Protein AF-A0A7S3EBU5-F1 (afdb_monomer_lite)

Radius of gyration: 34.4 Å; chains: 1; bounding box: 99×83×91 Å

Foldseek 3Di:
DVVLLVQLLVLLVVVLVVCVVVVPVLQPVLLVVLVVVVVVVPDDDDDDDDDDDDDDDDDDDDDDDDDDDDYDDDDDDDDPPPDPPPPPDPDPPPPPPAQQQKKKWWFAAPLQDPVLVLCLLCVNVVFDFPDKAKAAQDVVSVRGIMMMTGGPDNVRVVVSLVVQQPGFRADPPPPPPPPVPPVPPPPDDPDDDDDDDDDDDDDDDDDDDDDDDDDDDDDDDDDDDDDDPPPPPPPDPPGRGPDGIPMDGPPVVVVLPVVPQLADDLVCVDPVNLVVLLVVLVVVLCVLCVVSVNNSSNSDDPVNLVVPPDSNVSSVVSQVSCLSSQVAQSVVRDRDSRDSPPRRPNNDYPDDDPQWDFDQDPVRDTDTDGVPDDDPDDD

Organism: NCBI:txid101924

pLDDT: mean 73.55, std 19.62, range [38.06, 97.75]

Structure (mmCIF, N/CA/C/O backbone):
data_AF-A0A7S3EBU5-F1
#
_entry.id   AF-A0A7S3EBU5-F1
#
loop_
_atom_site.group_PDB
_atom_site.id
_atom_site.type_symbol
_atom_site.label_atom_id
_atom_site.label_alt_id
_atom_site.label_comp_id
_atom_site.label_asym_id
_atom_site.label_entity_id
_atom_site.label_seq_id
_atom_site.pdbx_PDB_ins_code
_atom_site.Cartn_x
_atom_site.Cartn_y
_atom_site.Cartn_z
_atom_site.occupancy
_atom_site.B_iso_or_equiv
_atom_site.auth_seq_id
_atom_site.auth_comp_id
_atom_site.auth_asym_id
_atom_site.auth_atom_id
_atom_site.pdbx_PDB_model_num
ATOM 1 N N . MET A 1 1 ? -11.727 11.336 -4.068 1.00 78.81 1 MET A N 1
ATOM 2 C CA . MET A 1 1 ? -10.914 11.829 -5.202 1.00 78.81 1 MET A CA 1
ATOM 3 C C . MET A 1 1 ? -9.909 12.894 -4.789 1.00 78.81 1 MET A C 1
ATOM 5 O O . MET A 1 1 ? -8.731 12.592 -4.870 1.00 78.81 1 MET A O 1
ATOM 9 N N . LYS A 1 2 ? -10.308 14.062 -4.256 1.00 82.56 2 LYS A N 1
ATOM 10 C CA . LYS A 1 2 ? -9.358 15.128 -3.858 1.00 82.56 2 LYS A CA 1
ATOM 11 C C . LYS A 1 2 ? -8.198 14.659 -2.955 1.00 82.56 2 LYS A C 1
ATOM 13 O O . LYS A 1 2 ? -7.048 14.891 -3.292 1.00 82.56 2 LYS A O 1
ATOM 18 N N . GLN A 1 3 ? -8.494 13.914 -1.885 1.00 80.94 3 GLN A N 1
ATOM 19 C CA . GLN A 1 3 ? -7.463 13.365 -0.988 1.00 80.94 3 GLN A CA 1
ATOM 20 C C . GLN A 1 3 ? -6.492 12.405 -1.701 1.00 80.94 3 GLN A C 1
ATOM 22 O O . GLN A 1 3 ? -5.293 12.465 -1.468 1.00 80.94 3 GLN A O 1
ATOM 27 N N . ILE A 1 4 ? -6.999 11.549 -2.598 1.00 80.44 4 ILE A N 1
ATOM 28 C CA . ILE A 1 4 ? -6.176 10.594 -3.364 1.00 80.44 4 ILE A CA 1
ATOM 29 C C . ILE A 1 4 ? -5.245 11.344 -4.320 1.00 80.44 4 ILE A C 1
ATOM 31 O O . ILE A 1 4 ? -4.084 10.968 -4.456 1.00 80.44 4 ILE A O 1
ATOM 35 N N . LYS A 1 5 ? -5.740 12.408 -4.963 1.00 84.88 5 LYS A N 1
ATOM 36 C CA . LYS A 1 5 ? -4.946 13.277 -5.837 1.00 84.88 5 LYS A CA 1
ATOM 37 C C . LYS A 1 5 ? -3.801 13.941 -5.071 1.00 84.88 5 LYS A C 1
ATOM 39 O O . LYS A 1 5 ? -2.654 13.812 -5.479 1.00 84.88 5 LYS A O 1
ATOM 44 N N . GLU A 1 6 ? -4.108 14.597 -3.952 1.00 84.81 6 GLU A N 1
ATOM 45 C CA . GLU A 1 6 ? -3.111 15.275 -3.108 1.00 84.81 6 GLU A CA 1
ATOM 46 C C . GLU A 1 6 ? -2.055 14.294 -2.577 1.00 84.81 6 GLU A C 1
ATOM 48 O O . GLU A 1 6 ? -0.860 14.563 -2.658 1.00 84.81 6 GLU A O 1
ATOM 53 N N . GLU A 1 7 ? -2.480 13.119 -2.108 1.00 83.88 7 GLU A N 1
ATOM 54 C CA . GLU A 1 7 ? -1.563 12.082 -1.629 1.00 83.88 7 GLU A CA 1
ATOM 55 C C . GLU A 1 7 ? -0.696 11.498 -2.757 1.00 83.88 7 GLU A C 1
ATOM 57 O O . GLU A 1 7 ? 0.489 11.239 -2.555 1.00 83.88 7 GLU A O 1
ATOM 62 N N . THR A 1 8 ? -1.257 11.317 -3.957 1.00 83.56 8 THR A N 1
ATOM 63 C CA . THR A 1 8 ? -0.502 10.835 -5.126 1.00 83.56 8 THR A CA 1
ATOM 64 C C . THR A 1 8 ? 0.535 11.870 -5.569 1.00 83.56 8 THR A C 1
ATOM 66 O O . THR A 1 8 ? 1.679 11.499 -5.816 1.00 83.56 8 THR A O 1
ATOM 69 N N . ALA A 1 9 ? 0.175 13.156 -5.599 1.00 83.06 9 ALA A N 1
ATOM 70 C CA . ALA A 1 9 ? 1.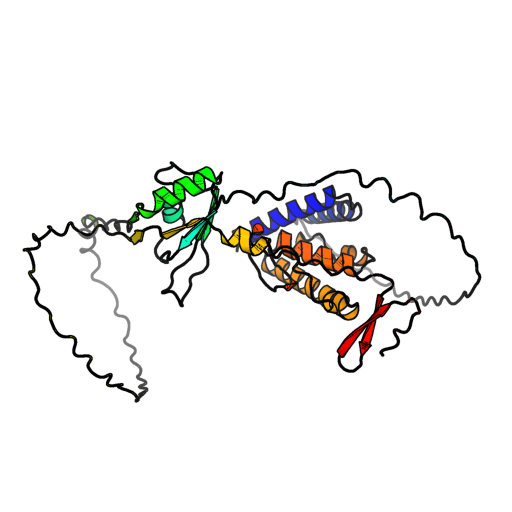095 14.246 -5.925 1.00 83.06 9 ALA A CA 1
ATOM 71 C C . ALA A 1 9 ? 2.253 14.354 -4.915 1.00 83.06 9 ALA A C 1
ATOM 73 O O . ALA A 1 9 ? 3.407 14.524 -5.303 1.00 83.06 9 ALA A O 1
ATOM 74 N N . GLU A 1 10 ? 1.983 14.180 -3.619 1.00 87.38 10 GLU A N 1
ATOM 75 C CA . GLU A 1 10 ? 3.043 14.194 -2.604 1.00 87.38 10 GLU A CA 1
ATOM 76 C C . GLU A 1 10 ? 3.982 12.986 -2.734 1.00 87.38 10 GLU A C 1
ATOM 78 O O . GLU A 1 10 ? 5.202 13.126 -2.657 1.00 87.38 10 GLU A O 1
ATOM 83 N N . ARG A 1 11 ? 3.442 11.789 -2.996 1.00 86.12 11 ARG A N 1
ATOM 84 C CA . ARG A 1 11 ? 4.272 10.599 -3.254 1.00 86.12 11 ARG A CA 1
ATOM 85 C C . ARG A 1 11 ? 5.127 10.762 -4.505 1.00 86.12 11 ARG A C 1
ATOM 87 O O . ARG A 1 11 ? 6.267 10.309 -4.516 1.00 86.12 11 ARG A O 1
ATOM 94 N N . LEU A 1 12 ? 4.592 11.412 -5.533 1.00 84.06 12 LEU A N 1
ATOM 95 C CA . LEU A 1 12 ? 5.311 11.738 -6.758 1.00 84.06 12 LEU A CA 1
ATOM 96 C C . LEU A 1 12 ? 6.485 12.687 -6.493 1.00 84.06 12 LEU A C 1
ATOM 98 O O . LEU A 1 12 ? 7.586 12.446 -6.984 1.00 84.06 12 LEU A O 1
ATOM 102 N N . ARG A 1 13 ? 6.280 13.699 -5.643 1.00 87.69 13 ARG A N 1
ATOM 103 C CA . ARG A 1 13 ? 7.336 14.608 -5.179 1.00 87.69 13 ARG A CA 1
ATOM 104 C C . ARG A 1 13 ? 8.452 13.855 -4.447 1.00 87.69 13 ARG A C 1
ATOM 106 O O . ARG A 1 13 ? 9.614 13.982 -4.818 1.00 87.69 13 ARG A O 1
ATOM 113 N N . ILE A 1 14 ? 8.098 13.018 -3.468 1.00 86.31 14 ILE A N 1
ATOM 114 C CA . ILE A 1 14 ? 9.061 12.190 -2.716 1.00 86.31 14 ILE A CA 1
ATOM 115 C C . ILE A 1 14 ? 9.819 11.245 -3.655 1.00 86.31 14 ILE A C 1
ATOM 117 O O . ILE A 1 14 ? 11.029 11.085 -3.540 1.00 86.31 14 ILE A O 1
ATOM 121 N N . PHE A 1 15 ? 9.119 10.622 -4.602 1.00 85.25 15 PHE A N 1
ATOM 122 C CA . PHE A 1 15 ? 9.724 9.714 -5.569 1.00 85.25 15 PHE A CA 1
ATOM 123 C C . PHE A 1 15 ? 10.747 10.420 -6.471 1.00 85.25 15 PHE A C 1
ATOM 125 O O . PHE A 1 15 ? 11.827 9.884 -6.714 1.00 85.25 15 PHE A O 1
ATOM 132 N N . ALA A 1 16 ? 10.441 11.637 -6.927 1.00 80.94 16 ALA A N 1
ATOM 133 C CA . ALA A 1 16 ? 11.381 12.455 -7.684 1.00 80.94 16 ALA A CA 1
ATOM 134 C C . ALA A 1 16 ? 12.632 12.808 -6.855 1.00 80.94 16 ALA A C 1
ATOM 136 O O . ALA A 1 16 ? 13.746 12.703 -7.363 1.00 80.94 16 ALA A O 1
ATOM 137 N N . GLU A 1 17 ? 12.473 13.150 -5.572 1.00 85.88 17 GLU A N 1
ATOM 138 C CA . GLU A 1 17 ? 13.597 13.392 -4.653 1.00 85.88 17 GLU A CA 1
ATOM 139 C C . GLU A 1 17 ? 14.453 12.125 -4.435 1.00 85.88 17 GLU A C 1
ATOM 141 O O . GLU A 1 17 ? 15.683 12.197 -4.478 1.00 85.88 17 GLU A O 1
ATOM 146 N N . GLU A 1 18 ? 13.826 10.952 -4.255 1.00 84.00 18 GLU A N 1
ATOM 147 C CA . GLU A 1 18 ? 14.520 9.656 -4.134 1.00 84.00 18 GLU A CA 1
ATOM 148 C C . GLU A 1 18 ? 15.361 9.351 -5.386 1.00 84.00 18 GLU A C 1
ATOM 150 O O . GLU A 1 18 ? 16.515 8.924 -5.276 1.00 84.00 18 GLU A O 1
ATOM 155 N N . LEU A 1 19 ? 14.810 9.609 -6.576 1.00 80.25 19 LEU A N 1
ATOM 156 C CA . LEU A 1 19 ? 15.521 9.442 -7.844 1.00 80.25 19 LEU A CA 1
ATOM 157 C C . LEU A 1 19 ? 16.728 10.378 -7.943 1.00 80.25 19 LEU A C 1
ATOM 159 O O . LEU A 1 19 ? 17.818 9.919 -8.286 1.00 80.25 19 LEU A O 1
ATOM 163 N N . GLN A 1 20 ? 16.573 11.652 -7.573 1.00 79.12 20 GLN A N 1
ATOM 164 C CA . GLN A 1 20 ? 17.678 12.614 -7.563 1.00 79.12 20 GLN A CA 1
ATOM 165 C C . GLN A 1 20 ? 18.798 12.201 -6.598 1.00 79.12 20 GLN A C 1
ATOM 167 O O . GLN A 1 20 ? 19.978 12.270 -6.945 1.00 79.12 20 GLN A O 1
ATOM 172 N N . ALA A 1 21 ? 18.441 11.720 -5.405 1.00 79.50 21 ALA A N 1
ATOM 173 C CA . ALA A 1 21 ? 19.404 11.286 -4.395 1.00 79.50 21 ALA A CA 1
ATOM 174 C C . ALA A 1 21 ? 20.184 10.023 -4.800 1.00 79.50 21 ALA A C 1
ATOM 176 O O . ALA A 1 21 ? 21.304 9.819 -4.333 1.00 79.50 21 ALA A O 1
ATOM 177 N N . SER A 1 22 ? 19.617 9.180 -5.671 1.00 77.06 22 SER A N 1
ATOM 178 C CA . SER A 1 22 ? 20.260 7.941 -6.125 1.00 77.06 22 SER A CA 1
ATOM 179 C C . SER A 1 22 ? 21.481 8.157 -7.034 1.00 77.06 22 SER A C 1
ATOM 181 O O . SER A 1 22 ? 22.204 7.201 -7.313 1.00 77.06 22 SER A O 1
ATOM 183 N N . GLY A 1 23 ? 21.749 9.400 -7.458 1.00 66.50 23 GLY A N 1
ATOM 184 C CA . GLY A 1 23 ? 22.892 9.733 -8.312 1.00 66.50 23 GLY A CA 1
ATOM 185 C C . GLY A 1 23 ? 22.722 9.302 -9.771 1.00 66.50 23 GLY A C 1
ATOM 186 O O . GLY A 1 23 ? 23.686 9.356 -10.529 1.00 66.50 23 GLY A O 1
ATOM 187 N N . ASP A 1 24 ? 21.514 8.898 -10.172 1.00 65.56 24 ASP A N 1
ATOM 188 C CA . ASP A 1 24 ? 21.139 8.669 -11.570 1.00 65.56 24 ASP A CA 1
ATOM 189 C C . ASP A 1 24 ? 20.974 10.055 -12.240 1.00 65.56 24 ASP A C 1
ATOM 191 O O . ASP A 1 24 ? 19.882 10.618 -12.323 1.00 65.56 24 ASP A O 1
ATOM 195 N N . THR A 1 25 ? 22.097 10.688 -12.610 1.00 55.09 25 THR A N 1
ATOM 196 C CA . THR A 1 25 ? 22.196 12.122 -12.969 1.00 55.09 25 THR A CA 1
ATOM 197 C C . THR A 1 25 ? 21.430 12.536 -14.226 1.00 55.09 25 THR A C 1
ATOM 199 O O . THR A 1 25 ? 21.287 13.731 -14.465 1.00 55.09 25 THR A O 1
ATOM 202 N N . ALA A 1 26 ? 20.905 11.591 -15.010 1.00 57.53 26 ALA A N 1
ATOM 203 C CA . ALA A 1 26 ? 20.119 11.887 -16.209 1.00 57.53 26 ALA A CA 1
ATOM 204 C C . ALA A 1 26 ? 18.694 12.400 -15.900 1.00 57.53 26 ALA A C 1
ATOM 206 O O . ALA A 1 26 ? 18.149 13.199 -16.656 1.00 57.53 26 ALA A O 1
ATOM 207 N N . LEU A 1 27 ? 18.082 11.983 -14.783 1.00 56.81 27 LEU A N 1
ATOM 208 C CA . LEU A 1 27 ? 16.727 12.418 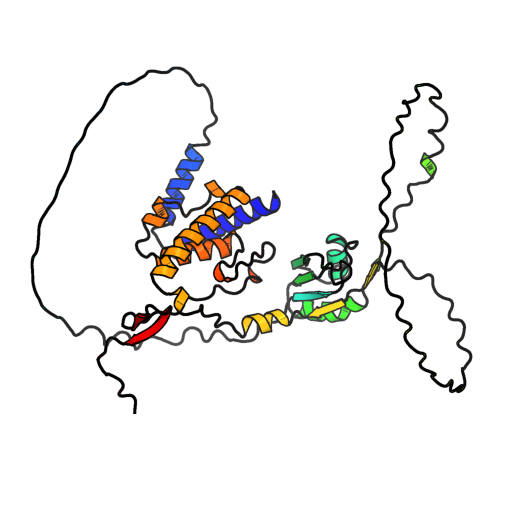-14.400 1.00 56.81 27 LEU A CA 1
ATOM 209 C C . LEU A 1 27 ? 16.632 13.851 -13.835 1.00 56.81 27 LEU A C 1
ATOM 211 O O . LEU A 1 27 ? 15.694 14.563 -14.195 1.00 56.81 27 LEU A O 1
ATOM 215 N N . PRO A 1 28 ? 17.519 14.287 -12.916 1.00 57.06 28 PRO A N 1
ATOM 216 C CA . PRO A 1 28 ? 17.397 15.577 -12.241 1.00 57.06 28 PRO A CA 1
ATOM 217 C C . PRO A 1 28 ? 17.390 16.774 -13.191 1.00 57.06 28 PRO A C 1
ATOM 219 O O . PRO A 1 28 ? 16.631 17.714 -12.964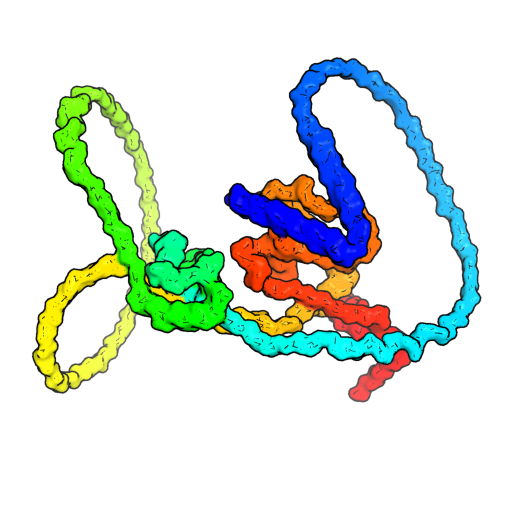 1.00 57.06 28 PRO A O 1
ATOM 222 N N . GLU A 1 29 ? 18.215 16.745 -14.242 1.00 61.72 29 GLU A N 1
ATOM 223 C CA . GLU A 1 29 ? 18.302 17.843 -15.213 1.00 61.72 29 GLU A CA 1
ATOM 224 C C . GLU A 1 29 ? 17.014 17.964 -16.030 1.00 61.72 29 GLU A C 1
ATOM 226 O O . GLU A 1 29 ? 16.471 19.063 -16.144 1.00 61.72 29 GLU A O 1
ATOM 231 N N . LEU A 1 30 ? 16.455 16.835 -16.480 1.00 58.56 30 LEU A N 1
ATOM 232 C CA . LEU A 1 30 ? 15.207 16.814 -17.240 1.00 58.56 30 LEU A CA 1
ATOM 233 C C . LEU A 1 30 ? 14.000 17.245 -16.385 1.00 58.56 30 LEU A C 1
ATOM 235 O O . LEU A 1 30 ? 13.165 18.026 -16.836 1.00 58.56 30 LEU A O 1
ATOM 239 N N . ILE A 1 31 ? 13.927 16.799 -15.122 1.00 61.09 31 ILE A N 1
ATOM 240 C CA . ILE A 1 31 ? 12.870 17.220 -14.182 1.00 61.09 31 ILE A CA 1
ATOM 241 C C . ILE A 1 31 ? 12.978 18.722 -13.883 1.00 61.09 31 ILE A C 1
ATOM 243 O O . ILE A 1 31 ? 11.962 19.420 -13.835 1.00 61.09 31 ILE A O 1
ATOM 247 N N . ALA A 1 32 ? 14.193 19.241 -13.685 1.00 67.56 32 ALA A N 1
ATOM 248 C CA . ALA A 1 32 ? 14.411 20.665 -13.440 1.00 67.56 32 ALA A CA 1
ATOM 249 C C . ALA A 1 32 ? 14.027 21.525 -14.655 1.00 67.56 32 ALA A C 1
ATOM 251 O O . ALA A 1 32 ? 13.482 22.616 -14.486 1.00 67.56 32 ALA A O 1
ATOM 252 N N . GLU A 1 33 ? 14.273 21.036 -15.870 1.00 71.12 33 GLU A N 1
ATOM 253 C CA . GLU A 1 33 ? 13.887 21.703 -17.114 1.00 71.12 33 GLU A CA 1
ATOM 254 C C . GLU A 1 33 ? 12.363 21.700 -17.317 1.00 71.12 33 GLU A C 1
ATOM 256 O O . GLU A 1 33 ? 11.770 22.754 -17.549 1.00 71.12 33 GLU A O 1
ATOM 261 N N . GLN A 1 34 ? 11.700 20.563 -17.088 1.00 64.00 34 GLN A N 1
ATOM 262 C CA . GLN A 1 34 ? 10.238 20.451 -17.176 1.00 64.00 34 GLN A CA 1
ATOM 263 C C . GLN A 1 34 ? 9.510 21.281 -16.114 1.00 64.00 34 GLN A C 1
ATOM 265 O O . GLN A 1 34 ? 8.485 21.898 -16.403 1.00 64.00 34 GLN A O 1
ATOM 270 N N . THR A 1 35 ? 10.051 21.347 -14.894 1.00 69.06 35 THR A N 1
ATOM 271 C CA . THR A 1 35 ? 9.477 22.180 -13.825 1.00 69.06 35 THR A CA 1
ATOM 272 C C . THR A 1 35 ? 9.575 23.664 -14.188 1.00 69.06 35 THR A C 1
ATOM 274 O O . THR A 1 35 ? 8.590 24.387 -14.053 1.00 69.06 35 THR A O 1
ATOM 277 N N . ARG A 1 36 ? 10.709 24.111 -14.755 1.00 74.44 36 ARG A N 1
ATOM 278 C CA . ARG A 1 36 ? 10.854 25.484 -15.276 1.00 74.44 36 ARG A CA 1
ATOM 279 C C . ARG A 1 36 ? 9.880 25.777 -16.414 1.00 74.44 36 ARG A C 1
ATOM 281 O O . ARG A 1 36 ? 9.322 26.870 -16.456 1.00 74.44 36 ARG A O 1
ATOM 288 N N . GLU A 1 37 ? 9.654 24.829 -17.323 1.00 72.56 37 GLU A N 1
ATOM 289 C CA . GLU A 1 37 ? 8.666 24.997 -18.394 1.00 72.56 37 GLU A CA 1
ATOM 290 C C . GLU A 1 37 ? 7.226 25.077 -17.874 1.00 72.56 37 GLU A C 1
ATOM 292 O O . GLU A 1 37 ? 6.439 25.890 -18.362 1.00 72.56 37 GLU A O 1
ATOM 297 N N . ALA A 1 38 ? 6.861 24.246 -16.896 1.00 68.12 38 ALA A N 1
ATOM 298 C CA . ALA A 1 38 ? 5.524 24.246 -16.310 1.00 68.12 38 ALA A CA 1
ATOM 299 C C . ALA A 1 38 ? 5.246 25.544 -15.534 1.00 68.12 38 ALA A C 1
ATOM 301 O O . ALA A 1 38 ? 4.172 26.130 -15.678 1.00 68.12 38 ALA A O 1
ATOM 302 N N . GLU A 1 39 ? 6.231 26.037 -14.778 1.00 72.31 39 GLU A N 1
ATOM 303 C CA . GLU A 1 39 ? 6.168 27.335 -14.095 1.00 72.31 39 GLU A CA 1
ATOM 304 C C . GLU A 1 39 ? 6.129 28.502 -15.097 1.00 72.31 39 GLU A C 1
ATOM 306 O O . GLU A 1 39 ? 5.363 29.449 -14.923 1.00 72.31 39 GLU A O 1
ATOM 311 N N . SER A 1 40 ? 6.870 28.402 -16.206 1.00 72.62 40 SER A N 1
ATOM 312 C CA . SER A 1 40 ? 6.837 29.371 -17.310 1.00 72.62 40 SER A CA 1
ATOM 313 C C . SER A 1 40 ? 5.489 29.421 -18.040 1.00 72.62 40 SER A C 1
ATOM 315 O O . SER A 1 40 ? 5.173 30.447 -18.641 1.00 72.62 40 SER A O 1
ATOM 317 N N . LYS A 1 41 ? 4.705 28.338 -18.038 1.00 68.81 41 LYS A N 1
ATOM 318 C CA . LYS A 1 41 ? 3.393 28.262 -18.707 1.00 68.81 41 LYS A CA 1
ATOM 319 C C . LYS A 1 41 ? 2.233 28.727 -17.811 1.00 68.81 41 LYS A C 1
ATOM 321 O O . LYS A 1 41 ? 1.122 28.877 -18.306 1.00 68.81 41 LYS A O 1
ATOM 326 N N . GLN A 1 42 ? 2.478 29.022 -16.529 1.00 54.50 42 GLN A N 1
ATOM 327 C CA . GLN A 1 42 ? 1.501 29.618 -15.600 1.00 54.50 42 GLN A CA 1
ATOM 328 C C . GLN A 1 42 ? 1.531 31.159 -15.574 1.00 54.50 42 GLN A C 1
ATOM 330 O O . GLN A 1 42 ? 1.153 31.780 -14.579 1.00 54.50 42 GLN A O 1
ATOM 335 N N . ILE A 1 43 ? 1.952 31.805 -16.662 1.00 55.16 43 ILE A N 1
ATOM 336 C CA . ILE A 1 43 ? 1.797 33.256 -16.802 1.00 55.16 43 ILE A CA 1
ATOM 337 C C . ILE A 1 43 ? 0.300 33.547 -17.023 1.00 55.16 43 ILE A C 1
ATOM 339 O O . ILE A 1 43 ? -0.300 32.948 -17.920 1.00 55.16 43 ILE A O 1
ATOM 343 N N . PRO A 1 44 ? -0.335 34.414 -16.209 1.00 50.66 44 PRO A N 1
ATOM 344 C CA . PRO A 1 44 ? -1.743 34.751 -16.369 1.00 50.66 44 PRO A CA 1
ATOM 345 C C . PRO A 1 44 ? -1.985 35.338 -17.761 1.00 50.66 44 PRO A C 1
ATOM 347 O O . PRO A 1 44 ? -1.261 36.226 -18.207 1.00 50.66 44 PRO A O 1
ATOM 350 N N . ALA A 1 45 ? -2.999 34.802 -18.440 1.00 51.62 45 ALA A N 1
ATOM 351 C CA . ALA A 1 45 ? -3.460 35.279 -19.732 1.00 51.62 45 ALA A CA 1
ATOM 352 C C . ALA A 1 45 ? -3.983 36.716 -19.593 1.00 51.62 45 ALA A C 1
ATOM 354 O O . ALA A 1 45 ? -5.137 36.927 -19.221 1.00 51.62 45 ALA A O 1
ATOM 355 N N . GLU A 1 46 ? -3.129 37.691 -19.887 1.00 56.94 46 GLU A N 1
ATOM 356 C CA . GLU A 1 46 ? -3.537 39.060 -20.170 1.00 56.94 46 GLU A CA 1
ATOM 357 C C . GLU A 1 46 ? -3.201 39.399 -21.629 1.00 56.94 46 GLU A C 1
ATOM 359 O O . GLU A 1 46 ? -2.067 39.253 -22.082 1.00 56.94 46 GLU A O 1
ATOM 364 N N . ASP A 1 47 ? -4.253 39.828 -22.329 1.00 50.78 47 ASP A N 1
ATOM 365 C CA . ASP A 1 47 ? -4.316 40.517 -23.618 1.00 50.78 47 ASP A CA 1
ATOM 366 C C . ASP A 1 47 ? -3.748 39.833 -24.871 1.00 50.78 47 ASP A C 1
ATOM 368 O O . ASP A 1 47 ? -2.645 40.068 -25.364 1.00 50.78 47 ASP A O 1
ATOM 372 N N . GLU A 1 48 ? -4.648 39.064 -25.478 1.00 52.16 48 GLU A N 1
ATOM 373 C CA . GLU A 1 48 ? -4.635 38.625 -26.865 1.00 52.16 48 GLU A CA 1
ATOM 374 C C . GLU A 1 48 ? -4.901 39.821 -27.808 1.00 52.16 48 GLU A C 1
ATOM 376 O O . GLU A 1 48 ? -6.034 40.292 -27.936 1.00 52.16 48 GLU A O 1
ATOM 381 N N . GLN A 1 49 ? -3.872 40.312 -28.510 1.00 46.28 49 GLN A N 1
ATOM 382 C CA . GLN A 1 49 ? -4.061 41.114 -29.723 1.00 46.28 49 GLN A CA 1
ATOM 383 C C . GLN A 1 49 ? -3.110 40.722 -30.860 1.00 46.28 49 GLN A C 1
ATOM 385 O O . GLN A 1 49 ? -1.891 40.830 -30.776 1.00 46.28 49 GLN A O 1
ATOM 390 N N . THR A 1 50 ? -3.767 40.441 -31.989 1.00 42.50 50 THR A N 1
ATOM 391 C CA . THR A 1 50 ? -3.349 40.611 -33.390 1.00 42.50 50 THR A CA 1
ATOM 392 C C . THR A 1 50 ? -2.336 39.645 -34.014 1.00 42.50 50 THR A C 1
ATOM 394 O O . THR A 1 50 ? -1.142 39.640 -33.747 1.00 42.50 50 THR A O 1
ATOM 397 N N . ALA A 1 51 ? -2.904 38.890 -34.956 1.00 46.66 51 ALA A N 1
ATOM 398 C CA . ALA A 1 51 ? -2.321 38.013 -35.955 1.00 46.66 51 ALA A CA 1
ATOM 399 C C . ALA A 1 51 ? -1.328 38.680 -36.922 1.00 46.66 51 ALA A C 1
ATOM 401 O O . ALA A 1 51 ? -1.511 39.836 -37.288 1.00 46.66 51 ALA A O 1
ATOM 402 N N . GLU A 1 52 ? -0.437 37.858 -37.488 1.00 49.00 52 GLU A N 1
ATOM 403 C CA . GLU A 1 52 ? -0.134 37.849 -38.927 1.00 49.00 52 GLU A CA 1
ATOM 404 C C . GLU A 1 52 ? 0.143 36.410 -39.416 1.00 49.00 52 GLU A C 1
ATOM 406 O O . GLU A 1 52 ? 0.684 35.600 -38.656 1.00 49.00 52 GLU A O 1
ATOM 411 N N . PRO A 1 53 ? -0.210 36.062 -40.670 1.00 55.56 53 PRO A N 1
ATOM 412 C CA . PRO A 1 53 ? 0.089 34.765 -41.262 1.00 55.56 53 PRO A CA 1
ATOM 413 C C . PRO A 1 53 ? 1.457 34.797 -41.958 1.00 55.56 53 PRO A C 1
ATOM 415 O O . PRO A 1 53 ? 1.750 35.717 -42.722 1.00 55.56 53 PRO A O 1
ATOM 418 N N . ARG A 1 54 ? 2.285 33.765 -41.758 1.00 46.16 54 ARG A N 1
ATOM 419 C CA . ARG A 1 54 ? 3.480 33.545 -42.583 1.00 46.16 54 ARG A CA 1
ATOM 420 C C . ARG A 1 54 ? 3.397 32.235 -43.349 1.00 46.16 54 ARG A C 1
ATOM 422 O O . ARG A 1 54 ? 3.233 31.160 -42.782 1.00 46.16 54 ARG A O 1
ATOM 429 N N . GLU A 1 55 ? 3.489 32.411 -44.659 1.00 46.19 55 GLU A N 1
ATOM 430 C CA . GLU A 1 55 ? 3.567 31.417 -45.715 1.00 46.19 55 GLU A CA 1
ATOM 431 C C . GLU A 1 55 ? 4.850 30.575 -45.643 1.00 46.19 55 GLU A C 1
ATOM 433 O O . GLU A 1 55 ? 5.909 31.079 -45.277 1.00 46.19 55 GLU A O 1
ATOM 438 N N . GLY A 1 56 ? 4.739 29.338 -46.138 1.00 42.97 56 GLY A N 1
ATOM 439 C CA . GLY A 1 56 ? 5.668 28.793 -47.132 1.00 42.97 56 GLY A CA 1
ATOM 440 C C . GLY A 1 56 ? 6.997 28.226 -46.632 1.00 42.97 56 GLY A C 1
ATOM 441 O O . GLY A 1 56 ? 7.898 28.956 -46.237 1.00 42.97 56 GLY A O 1
ATOM 442 N N . GLY A 1 57 ? 7.167 26.912 -46.793 1.00 40.88 57 GLY A N 1
ATOM 443 C CA . GLY A 1 57 ? 8.472 26.269 -46.659 1.00 40.88 57 GLY A CA 1
ATOM 444 C C . GLY A 1 57 ? 8.428 24.754 -46.819 1.00 40.88 57 GLY A C 1
ATOM 445 O O . GLY A 1 57 ? 8.670 24.035 -45.859 1.00 40.88 57 GLY A O 1
ATOM 446 N N . GLU A 1 58 ? 8.117 24.271 -48.025 1.00 46.00 58 GLU A N 1
ATOM 447 C CA . GLU A 1 58 ? 8.515 22.928 -48.463 1.00 46.00 58 GLU A CA 1
ATOM 448 C C . GLU A 1 58 ? 10.044 22.849 -48.509 1.00 46.00 58 GLU A C 1
ATOM 450 O O . GLU A 1 58 ? 10.662 23.689 -49.158 1.00 46.00 58 GLU A O 1
ATOM 455 N N . LEU A 1 59 ? 10.646 21.824 -47.903 1.00 49.69 59 LEU A N 1
ATOM 456 C CA . LEU A 1 59 ? 11.973 21.340 -48.285 1.00 49.69 59 LEU A CA 1
ATOM 457 C C . LEU A 1 59 ? 12.080 19.841 -47.983 1.00 49.69 59 LEU A C 1
ATOM 459 O O . LEU A 1 59 ? 12.149 19.408 -46.835 1.00 49.69 59 LEU A O 1
ATOM 463 N N . ALA A 1 60 ? 12.077 19.064 -49.062 1.00 46.72 60 ALA A N 1
ATOM 464 C CA . ALA A 1 60 ? 12.542 17.690 -49.103 1.00 46.72 60 ALA A CA 1
ATOM 465 C C . ALA A 1 60 ? 14.076 17.651 -49.003 1.00 46.72 60 ALA A C 1
ATOM 467 O O . ALA A 1 60 ? 14.756 18.455 -49.642 1.00 46.72 60 ALA A O 1
ATOM 468 N N . SER A 1 61 ? 14.629 16.673 -48.286 1.00 47.31 61 SER A N 1
ATOM 469 C CA . SER A 1 61 ? 15.978 16.178 -48.576 1.00 47.31 61 SER A CA 1
ATOM 470 C C . SER A 1 61 ? 16.116 14.722 -48.149 1.00 47.31 61 SER A C 1
ATOM 472 O O . SER A 1 61 ? 16.132 14.399 -46.962 1.00 47.31 61 SER A O 1
ATOM 474 N N . GLU A 1 62 ? 16.207 13.863 -49.158 1.00 44.72 62 GLU A N 1
ATOM 475 C CA . GLU A 1 62 ? 16.717 12.501 -49.088 1.00 44.72 62 GLU A CA 1
ATOM 476 C C . GLU A 1 62 ? 18.198 12.527 -48.677 1.00 44.72 62 GLU A C 1
ATOM 478 O O . GLU A 1 62 ? 18.963 13.386 -49.117 1.00 44.72 62 GLU A O 1
ATOM 483 N N . GLY A 1 63 ? 18.602 11.579 -47.835 1.00 40.66 63 GLY A N 1
ATOM 484 C CA . GLY A 1 63 ? 19.986 11.393 -47.412 1.00 40.66 63 GLY A CA 1
ATOM 485 C C . GLY A 1 63 ? 20.268 9.917 -47.178 1.00 40.66 63 GLY A C 1
ATOM 486 O O . GLY A 1 63 ? 20.214 9.439 -46.049 1.00 40.66 63 GLY A O 1
ATOM 487 N N . GLU A 1 64 ? 20.533 9.193 -48.264 1.00 45.41 64 GLU A N 1
ATOM 488 C CA . GLU A 1 64 ? 21.161 7.874 -48.238 1.00 45.41 64 GLU A CA 1
ATOM 489 C C . GLU A 1 64 ? 22.602 7.995 -47.712 1.00 45.41 64 GLU A C 1
ATOM 491 O O . GLU A 1 64 ? 23.405 8.740 -48.271 1.00 45.41 64 GLU A O 1
ATOM 496 N N . HIS A 1 65 ? 22.969 7.198 -46.705 1.00 48.81 65 HIS A N 1
ATOM 497 C CA . HIS A 1 65 ? 24.369 6.871 -46.436 1.00 48.81 65 HIS A CA 1
ATOM 498 C C . HIS A 1 65 ? 24.547 5.351 -46.348 1.00 48.81 65 HIS A C 1
ATOM 500 O O . HIS A 1 65 ? 24.061 4.685 -45.437 1.00 48.81 65 HIS A O 1
ATOM 506 N N . LYS A 1 66 ? 25.237 4.824 -47.365 1.00 49.75 66 LYS A N 1
ATOM 507 C CA . LYS A 1 66 ? 25.876 3.505 -47.418 1.00 49.75 66 LYS A CA 1
ATOM 508 C C . LYS A 1 66 ? 27.325 3.601 -46.923 1.00 49.75 66 LYS A C 1
ATOM 510 O O . LYS A 1 66 ? 27.894 4.692 -46.918 1.00 49.75 66 LYS A O 1
ATOM 515 N N . SER A 1 67 ? 27.903 2.417 -46.688 1.00 47.41 67 SER A N 1
ATOM 516 C CA . SER A 1 67 ? 29.292 2.066 -46.317 1.00 47.41 67 SER A CA 1
ATOM 517 C C . SER A 1 67 ? 29.658 2.388 -44.861 1.00 47.41 67 SER A C 1
ATOM 519 O O . SER A 1 67 ? 29.267 3.422 -44.346 1.00 47.41 67 SER A O 1
ATOM 521 N N . ASP A 1 68 ? 30.340 1.516 -44.119 1.00 47.34 68 ASP A N 1
ATOM 522 C CA . ASP A 1 68 ? 31.483 0.722 -44.568 1.00 47.34 68 ASP A CA 1
ATOM 523 C C . ASP A 1 68 ? 31.670 -0.567 -43.746 1.00 47.34 68 ASP A C 1
ATOM 525 O O . ASP A 1 68 ? 31.450 -0.595 -42.534 1.00 47.34 68 ASP A O 1
ATOM 529 N N . GLU A 1 69 ? 32.074 -1.628 -44.441 1.00 53.25 69 GLU A N 1
ATOM 530 C CA . GLU A 1 69 ? 32.592 -2.877 -43.883 1.00 53.25 69 GLU A CA 1
ATOM 531 C C . GLU A 1 69 ? 34.064 -2.657 -43.514 1.00 53.25 69 GLU A C 1
ATOM 533 O O . GLU A 1 69 ? 34.807 -2.079 -44.304 1.00 53.25 69 GLU A O 1
ATOM 538 N N . GLY A 1 70 ? 34.540 -3.152 -42.367 1.00 38.06 70 GLY A N 1
ATOM 539 C CA . GLY A 1 70 ? 35.981 -3.077 -42.122 1.00 38.06 70 GLY A CA 1
ATOM 540 C C . GLY A 1 70 ? 36.498 -3.432 -40.735 1.00 38.06 70 GLY A C 1
ATOM 541 O O . GLY A 1 70 ? 36.910 -2.552 -39.995 1.00 38.06 70 GLY A O 1
ATOM 542 N N . ASN A 1 71 ? 36.644 -4.740 -40.526 1.00 38.22 71 ASN A N 1
ATOM 543 C CA . ASN A 1 71 ? 37.913 -5.379 -40.160 1.00 38.22 71 ASN A CA 1
ATOM 544 C C . ASN A 1 71 ? 38.332 -5.609 -38.685 1.00 38.22 71 ASN A C 1
ATOM 546 O O . ASN A 1 71 ? 38.402 -4.700 -37.865 1.00 38.22 71 ASN A O 1
ATOM 550 N N . ASP A 1 72 ? 38.732 -6.873 -38.490 1.00 44.94 72 ASP A N 1
ATOM 551 C CA . ASP A 1 72 ? 39.863 -7.436 -37.736 1.00 44.94 72 ASP A CA 1
ATOM 552 C C . ASP A 1 72 ? 39.988 -7.301 -36.204 1.00 44.94 72 ASP A C 1
ATOM 554 O O . ASP A 1 72 ? 40.339 -6.269 -35.642 1.00 44.94 72 ASP A O 1
ATOM 558 N N . ASP A 1 73 ? 39.816 -8.465 -35.561 1.00 45.09 73 ASP A N 1
ATOM 559 C CA . ASP A 1 73 ? 40.888 -9.212 -34.879 1.00 45.09 73 ASP A CA 1
ATOM 560 C C . ASP A 1 73 ? 41.845 -8.427 -33.957 1.00 45.09 73 ASP A C 1
ATOM 562 O O . ASP A 1 73 ? 42.822 -7.832 -34.405 1.00 45.09 73 ASP A O 1
ATOM 566 N N . GLN A 1 74 ? 41.676 -8.576 -32.635 1.00 45.91 74 GLN A N 1
ATOM 567 C CA . GLN A 1 74 ? 42.508 -9.469 -31.796 1.00 45.91 74 GLN A CA 1
ATOM 568 C C . GLN A 1 74 ? 42.332 -9.211 -30.279 1.00 45.91 74 GLN A C 1
ATOM 570 O O . GLN A 1 74 ? 41.777 -8.191 -29.876 1.00 45.91 74 GLN A O 1
ATOM 575 N N . PRO A 1 75 ? 42.740 -10.178 -29.427 1.00 57.22 75 PRO A N 1
ATOM 576 C CA . PRO A 1 75 ? 42.220 -10.365 -28.079 1.00 57.22 75 PRO A CA 1
ATOM 577 C C . PRO A 1 75 ? 43.172 -9.857 -26.991 1.00 57.22 75 PRO A C 1
ATOM 579 O O . PRO A 1 75 ? 44.371 -10.107 -27.052 1.00 57.22 75 PRO A O 1
ATOM 582 N N . GLU A 1 76 ? 42.631 -9.301 -25.908 1.00 48.72 76 GLU A N 1
ATOM 583 C CA . GLU A 1 76 ? 43.355 -9.209 -24.635 1.00 48.72 76 GLU A CA 1
ATOM 584 C C . GLU A 1 76 ? 42.509 -9.800 -23.503 1.00 48.72 76 GLU A C 1
ATOM 586 O O . GLU A 1 76 ? 41.587 -9.200 -22.951 1.00 48.72 76 GLU A O 1
ATOM 591 N N . LYS A 1 77 ? 42.845 -11.060 -23.211 1.00 49.91 77 LYS A N 1
ATOM 592 C CA . LYS A 1 77 ? 42.714 -11.678 -21.893 1.00 49.91 77 LYS A CA 1
ATOM 593 C C . LYS A 1 77 ? 43.664 -10.958 -20.926 1.00 49.91 77 LYS A C 1
ATOM 595 O O . LYS A 1 77 ? 44.684 -10.442 -21.358 1.00 49.91 77 LYS A O 1
ATOM 600 N N . ASP A 1 78 ? 43.335 -11.029 -19.637 1.00 50.31 78 ASP A N 1
ATOM 601 C CA . ASP A 1 78 ? 44.156 -10.632 -18.474 1.00 50.31 78 ASP A CA 1
ATOM 602 C C . ASP A 1 78 ? 43.803 -9.287 -17.814 1.00 50.31 78 ASP A C 1
ATOM 604 O O . ASP A 1 78 ? 44.640 -8.407 -17.637 1.00 50.31 78 ASP A O 1
ATOM 608 N N . ALA A 1 79 ? 42.563 -9.159 -17.322 1.00 46.56 79 ALA A N 1
ATOM 609 C CA . ALA A 1 79 ? 42.228 -8.142 -16.312 1.00 46.56 79 ALA A CA 1
ATOM 610 C C . ALA A 1 79 ? 41.111 -8.547 -15.323 1.00 46.56 79 ALA A C 1
ATOM 612 O O . ALA A 1 79 ? 40.444 -7.679 -14.762 1.00 46.56 79 ALA A O 1
ATOM 613 N N . GLN A 1 80 ? 40.881 -9.846 -15.076 1.00 46.72 80 GLN A N 1
ATOM 614 C CA . GLN A 1 80 ? 39.700 -10.304 -14.316 1.00 46.72 80 GLN A CA 1
ATOM 615 C C . GLN A 1 80 ? 39.979 -11.011 -12.976 1.00 46.72 80 GLN A C 1
ATOM 617 O O . GLN A 1 80 ? 39.053 -11.530 -12.362 1.00 46.72 80 GLN A O 1
ATOM 622 N N . GLU A 1 81 ? 41.211 -10.974 -12.453 1.00 47.16 81 GLU A N 1
ATOM 623 C CA . GLU A 1 81 ? 41.574 -11.716 -11.225 1.00 47.16 81 GLU A CA 1
ATOM 624 C C . GLU A 1 81 ? 41.977 -10.841 -10.018 1.00 47.16 81 GLU A C 1
ATOM 626 O O . GLU A 1 81 ? 42.659 -11.298 -9.106 1.00 47.16 81 GLU A O 1
ATOM 631 N N . ARG A 1 82 ? 41.553 -9.567 -9.958 1.00 46.97 82 ARG A N 1
ATOM 632 C CA . ARG A 1 82 ? 41.875 -8.675 -8.814 1.00 46.97 82 ARG A CA 1
ATOM 633 C C . ARG A 1 82 ? 40.703 -7.938 -8.155 1.00 46.97 82 ARG A C 1
ATOM 635 O O . ARG A 1 82 ? 40.934 -7.039 -7.353 1.00 46.97 82 ARG A O 1
ATOM 642 N N . LEU A 1 83 ? 39.453 -8.338 -8.405 1.00 47.50 83 LEU A N 1
ATOM 643 C CA . LEU A 1 83 ? 38.271 -7.692 -7.799 1.00 47.50 83 LEU A CA 1
ATOM 644 C C . LEU A 1 83 ? 37.499 -8.534 -6.764 1.00 47.50 83 LEU A C 1
ATOM 646 O O . LEU A 1 83 ? 36.504 -8.052 -6.231 1.00 47.50 83 LEU A O 1
ATOM 650 N N . ASN A 1 84 ? 37.958 -9.738 -6.401 1.00 42.09 84 ASN A N 1
ATOM 651 C CA . ASN A 1 84 ? 37.196 -10.621 -5.500 1.00 42.09 84 ASN A CA 1
ATOM 652 C C . ASN A 1 84 ? 37.597 -10.620 -4.011 1.00 42.09 84 ASN A C 1
ATOM 654 O O . ASN A 1 84 ? 36.940 -11.296 -3.226 1.00 42.09 84 ASN A O 1
ATOM 658 N N . GLU A 1 85 ? 38.577 -9.827 -3.568 1.00 45.97 85 GLU A N 1
ATOM 659 C CA . GLU A 1 85 ? 39.017 -9.841 -2.154 1.00 45.97 85 GLU A CA 1
ATOM 660 C C . GLU A 1 85 ? 38.503 -8.680 -1.286 1.00 45.97 85 GLU A C 1
ATOM 662 O O . GLU A 1 85 ? 38.934 -8.514 -0.148 1.00 45.97 85 GLU A O 1
ATOM 667 N N . LYS A 1 86 ? 37.532 -7.884 -1.761 1.00 46.94 86 LYS A N 1
ATOM 668 C CA . LYS A 1 86 ? 37.003 -6.746 -0.984 1.00 46.94 86 LYS A CA 1
ATOM 669 C C . LYS A 1 86 ? 35.482 -6.724 -0.807 1.00 46.94 86 LYS A C 1
ATOM 671 O O . LYS A 1 86 ? 34.882 -5.659 -0.757 1.00 46.94 86 LYS A O 1
ATOM 676 N N . LYS A 1 87 ? 34.854 -7.892 -0.617 1.00 50.22 87 LYS A N 1
ATOM 677 C CA . LYS A 1 87 ? 33.552 -7.993 0.078 1.00 50.22 87 LYS A CA 1
ATOM 678 C C . LYS A 1 87 ? 33.788 -8.160 1.579 1.00 50.22 87 LYS A C 1
ATOM 680 O O . LYS A 1 87 ? 33.539 -9.208 2.167 1.00 50.22 87 LYS A O 1
ATOM 685 N N . GLY A 1 88 ? 34.326 -7.105 2.183 1.00 40.69 88 GLY A N 1
ATOM 686 C CA . GLY A 1 88 ? 34.356 -6.958 3.630 1.00 40.69 88 GLY A CA 1
ATOM 687 C C . GLY A 1 88 ? 32.934 -6.754 4.142 1.00 40.69 88 GLY A C 1
ATOM 688 O O . GLY A 1 88 ? 32.317 -5.747 3.834 1.00 40.69 88 GLY A O 1
ATOM 689 N N . SER A 1 89 ? 32.415 -7.761 4.843 1.00 43.25 89 SER A N 1
ATOM 690 C CA . SER A 1 89 ? 31.732 -7.665 6.145 1.00 43.25 89 SER A CA 1
ATOM 691 C C . SER A 1 89 ? 30.758 -6.508 6.451 1.00 43.25 89 SER A C 1
ATOM 693 O O . SER A 1 89 ? 30.550 -6.212 7.626 1.00 43.25 89 SER A O 1
ATOM 695 N N . GLU A 1 90 ? 30.129 -5.870 5.470 1.00 43.72 90 GLU A N 1
ATOM 696 C CA . GLU A 1 90 ? 29.026 -4.937 5.707 1.00 43.72 90 GLU A CA 1
ATOM 697 C C . GLU A 1 90 ? 27.686 -5.663 5.562 1.00 43.72 90 GLU A C 1
ATOM 699 O O . GLU A 1 90 ? 27.325 -6.157 4.497 1.00 43.72 90 GLU A O 1
ATOM 704 N N . GLY A 1 91 ? 26.939 -5.723 6.665 1.00 44.84 91 GLY A N 1
ATOM 705 C CA . GLY A 1 91 ? 25.501 -5.955 6.609 1.00 44.84 91 GLY A CA 1
ATOM 706 C C . GLY A 1 91 ? 25.033 -7.393 6.803 1.00 44.84 91 GLY A C 1
ATOM 707 O O . GLY A 1 91 ? 24.123 -7.831 6.106 1.00 44.84 91 GLY A O 1
ATOM 708 N N . VAL A 1 92 ? 25.499 -8.091 7.846 1.00 45.34 92 VAL A N 1
ATOM 709 C CA . VAL A 1 92 ? 24.576 -9.001 8.553 1.00 45.34 92 VAL A CA 1
ATOM 710 C C . VAL A 1 92 ? 23.600 -8.106 9.320 1.00 45.34 92 VAL A C 1
ATOM 712 O O . VAL A 1 92 ? 23.689 -7.953 10.535 1.00 45.34 92 VAL A O 1
ATOM 715 N N . ALA A 1 93 ? 22.722 -7.419 8.581 1.00 51.50 93 ALA A N 1
ATOM 716 C CA . ALA A 1 93 ? 21.555 -6.779 9.153 1.00 51.50 93 ALA A CA 1
ATOM 717 C C . ALA A 1 93 ? 20.835 -7.886 9.917 1.00 51.50 93 ALA A C 1
ATOM 719 O O . ALA A 1 93 ? 20.472 -8.915 9.344 1.00 51.50 93 ALA A O 1
ATOM 720 N N . SER A 1 94 ? 20.759 -7.733 11.232 1.00 49.06 94 SER A N 1
ATOM 721 C CA . SER A 1 94 ? 20.129 -8.699 12.106 1.00 49.06 94 SER A CA 1
ATOM 722 C C . SER A 1 94 ? 18.717 -8.950 11.585 1.00 49.06 94 SER A C 1
ATOM 724 O O . SER A 1 94 ? 17.837 -8.100 11.697 1.00 49.06 94 SER A O 1
ATOM 726 N N . ASN A 1 95 ? 18.493 -10.135 11.013 1.00 57.78 95 ASN A N 1
ATOM 727 C CA . ASN A 1 95 ? 17.172 -10.656 10.652 1.00 57.78 95 ASN A CA 1
ATOM 728 C C . ASN A 1 95 ? 16.369 -10.991 11.921 1.00 57.78 95 ASN A C 1
ATOM 730 O O . ASN A 1 95 ? 15.714 -12.027 12.010 1.00 57.78 95 ASN A O 1
ATOM 734 N N . LEU A 1 96 ? 16.469 -10.147 12.949 1.00 64.75 96 LEU A N 1
ATOM 735 C CA . LEU A 1 96 ? 15.588 -10.219 14.089 1.00 64.75 96 LEU A CA 1
ATOM 736 C C . LEU A 1 96 ? 14.194 -9.843 13.580 1.00 64.75 96 LEU A C 1
ATOM 738 O O . LEU A 1 96 ? 14.056 -8.836 12.874 1.00 64.75 96 LEU A O 1
ATOM 742 N N . PRO A 1 97 ? 13.170 -10.655 13.882 1.00 70.69 97 PRO A N 1
ATOM 743 C CA . PRO A 1 97 ? 11.805 -10.338 13.501 1.00 70.69 97 PRO A CA 1
ATOM 744 C C . PRO A 1 97 ? 11.474 -8.943 14.032 1.00 70.69 97 PRO A C 1
ATOM 746 O O . PRO A 1 97 ? 11.641 -8.662 15.221 1.00 70.69 97 PRO A O 1
ATOM 749 N N . LYS A 1 98 ? 11.067 -8.041 13.130 1.00 77.12 98 LYS A N 1
ATOM 750 C CA . LYS A 1 98 ? 10.643 -6.699 13.532 1.00 77.12 98 LYS A CA 1
ATOM 751 C C . LYS A 1 98 ? 9.467 -6.853 14.498 1.00 77.12 98 LYS A C 1
ATOM 753 O O . LYS A 1 98 ? 8.537 -7.594 14.179 1.00 77.12 98 LYS A O 1
ATOM 758 N N . PRO A 1 99 ? 9.493 -6.177 15.653 1.00 83.06 99 PRO A N 1
ATOM 759 C CA . PRO A 1 99 ? 8.462 -6.353 16.660 1.00 83.06 99 PRO A CA 1
ATOM 760 C C . PRO A 1 99 ? 7.102 -5.879 16.112 1.00 83.06 99 PRO A C 1
ATOM 762 O O . PRO A 1 99 ? 7.026 -4.891 15.379 1.00 83.06 99 PRO A O 1
ATOM 765 N N . ILE A 1 100 ? 6.033 -6.624 16.418 1.00 85.88 100 ILE A N 1
ATOM 766 C CA . ILE A 1 100 ? 4.693 -6.400 15.853 1.00 85.88 100 ILE A CA 1
ATOM 767 C C . ILE A 1 100 ? 4.036 -5.198 16.542 1.00 85.88 100 ILE A C 1
ATOM 769 O O . ILE A 1 100 ? 3.580 -5.292 17.675 1.00 85.88 100 ILE A O 1
ATOM 773 N N . ASP A 1 101 ? 3.948 -4.078 15.832 1.00 93.31 101 ASP A N 1
ATOM 774 C CA . ASP A 1 101 ? 3.372 -2.804 16.289 1.00 93.31 101 ASP A CA 1
ATOM 775 C C . ASP A 1 101 ? 1.918 -2.580 15.833 1.00 93.31 101 ASP A C 1
ATOM 777 O O . ASP A 1 101 ? 1.367 -1.489 15.978 1.00 93.31 101 ASP A O 1
ATOM 781 N N . THR A 1 102 ? 1.291 -3.594 15.232 1.00 94.38 102 THR A N 1
ATOM 782 C CA . THR A 1 102 ? 0.001 -3.459 14.547 1.00 94.38 102 THR A CA 1
ATOM 783 C C . THR A 1 102 ? -1.018 -4.474 15.062 1.00 94.38 102 THR A C 1
ATOM 785 O O . THR A 1 102 ? -0.753 -5.677 15.085 1.00 94.38 102 THR A O 1
ATOM 788 N N . LEU A 1 103 ? -2.217 -3.999 15.402 1.00 95.94 103 LEU A N 1
ATOM 789 C CA . LEU A 1 103 ? -3.375 -4.822 15.750 1.00 95.94 103 LEU A CA 1
ATOM 790 C C . LEU A 1 103 ? -4.272 -5.063 14.540 1.00 95.94 103 LEU A C 1
ATOM 792 O O . LEU A 1 103 ? -4.453 -4.180 13.707 1.00 95.94 103 LEU A O 1
ATOM 796 N N . PHE A 1 104 ? -4.853 -6.256 14.473 1.00 95.75 104 PHE A N 1
ATOM 797 C CA . PHE A 1 104 ? -5.904 -6.655 13.548 1.00 95.75 104 PHE A CA 1
ATOM 798 C C . PHE A 1 104 ? -7.236 -6.745 14.289 1.00 95.75 104 PHE A C 1
ATOM 800 O O . PHE A 1 104 ? -7.342 -7.441 15.298 1.00 95.75 104 PHE A O 1
ATOM 807 N N . ILE A 1 105 ? -8.243 -6.054 13.765 1.00 97.19 105 ILE A N 1
ATOM 808 C CA . ILE A 1 105 ? -9.555 -5.878 14.384 1.00 97.19 105 ILE A CA 1
ATOM 809 C C . ILE A 1 105 ? -10.608 -6.525 13.485 1.00 97.19 105 ILE A C 1
ATOM 811 O O . ILE A 1 105 ? -10.641 -6.268 12.276 1.00 97.19 105 ILE A O 1
ATOM 815 N N . ARG A 1 106 ? -11.472 -7.359 14.068 1.00 96.81 106 ARG A N 1
ATOM 816 C CA . ARG A 1 106 ? -12.446 -8.188 13.346 1.00 96.81 106 ARG A CA 1
ATOM 817 C C . ARG A 1 106 ? -13.885 -7.766 13.589 1.00 96.81 106 ARG A C 1
ATOM 819 O O . ARG A 1 106 ? -14.228 -7.224 14.632 1.00 96.81 106 ARG A O 1
ATOM 826 N N . GLY A 1 107 ? -14.741 -8.058 12.610 1.00 96.81 107 GLY A N 1
ATOM 827 C CA . GLY A 1 107 ? -16.190 -7.992 12.788 1.00 96.81 107 GLY A CA 1
ATOM 828 C C . GLY A 1 107 ? -16.734 -6.581 13.006 1.00 96.81 107 GLY A C 1
ATOM 829 O O . GLY A 1 107 ? -17.737 -6.427 13.689 1.00 96.81 107 GLY A O 1
ATOM 830 N N . ILE A 1 108 ? -16.086 -5.550 12.456 1.00 97.56 108 ILE A N 1
ATOM 831 C CA . ILE A 1 108 ? -16.481 -4.154 12.667 1.00 97.56 108 ILE A CA 1
ATOM 832 C C . ILE A 1 108 ? -17.779 -3.867 11.896 1.00 97.56 108 ILE A C 1
ATOM 834 O O . ILE A 1 108 ? -17.764 -3.926 10.661 1.00 97.56 108 ILE A O 1
ATOM 838 N N . PRO A 1 109 ? -18.886 -3.487 12.557 1.00 97.12 109 PRO A N 1
ATOM 839 C CA . PRO A 1 109 ? -20.124 -3.132 11.869 1.00 97.12 109 PRO A CA 1
ATOM 840 C C . PRO A 1 109 ? -19.964 -1.882 10.993 1.00 97.12 109 PRO A C 1
ATOM 842 O O . PRO A 1 109 ? -19.188 -0.975 11.307 1.00 97.12 109 PRO A O 1
ATOM 845 N N . THR A 1 110 ? -20.738 -1.770 9.912 1.00 96.38 110 THR A N 1
ATOM 846 C CA . THR A 1 110 ? -20.773 -0.571 9.043 1.00 96.38 110 THR A CA 1
ATOM 847 C C . THR A 1 110 ? -21.225 0.691 9.770 1.00 96.38 110 THR A C 1
ATOM 849 O O . THR A 1 110 ? -20.759 1.778 9.438 1.00 96.38 110 THR A O 1
ATOM 852 N N . LYS A 1 111 ? -22.068 0.546 10.799 1.00 95.62 111 LYS A N 1
ATOM 853 C CA . LYS A 1 111 ? -22.540 1.651 11.646 1.00 95.62 111 LYS A CA 1
ATOM 854 C C . LYS A 1 111 ? -21.429 2.311 12.470 1.00 95.62 111 LYS A C 1
ATOM 856 O O . LYS A 1 111 ? -21.562 3.472 12.839 1.00 95.62 111 LYS A O 1
ATOM 861 N N . VAL A 1 112 ? -20.347 1.589 12.773 1.00 96.69 112 VAL A N 1
ATOM 862 C CA . VAL A 1 112 ? -19.236 2.135 13.562 1.00 96.69 112 VAL A CA 1
ATOM 863 C C . VAL A 1 112 ? -18.386 3.048 12.680 1.00 96.69 112 VAL A C 1
ATOM 865 O O . VAL A 1 112 ? -17.827 2.629 11.666 1.00 96.69 112 VAL A O 1
ATOM 868 N N . THR A 1 113 ? -18.248 4.309 13.062 1.00 95.88 113 THR A N 1
ATOM 869 C CA . THR A 1 113 ? -17.447 5.278 12.304 1.00 95.88 113 THR A CA 1
ATOM 870 C C . THR A 1 113 ? -15.949 5.129 12.584 1.00 95.88 113 THR A C 1
ATOM 872 O O . THR A 1 113 ? -15.523 4.594 13.610 1.00 95.88 113 THR A O 1
ATOM 875 N N . ARG A 1 114 ? -15.109 5.657 11.683 1.00 95.50 114 ARG A N 1
ATOM 876 C CA . ARG A 1 114 ? -13.650 5.696 11.885 1.00 95.50 114 ARG A CA 1
ATOM 877 C C . ARG A 1 114 ? -13.251 6.499 13.126 1.00 95.50 114 ARG A C 1
ATOM 879 O O . ARG A 1 114 ? -12.285 6.131 13.785 1.00 95.50 114 ARG A O 1
ATOM 886 N N . ALA A 1 115 ? -13.989 7.566 13.438 1.00 95.50 115 ALA A N 1
ATOM 887 C CA . ALA A 1 115 ? -13.755 8.387 14.623 1.00 95.50 115 ALA A CA 1
ATOM 888 C C . ALA A 1 115 ? -14.001 7.586 15.911 1.00 95.50 115 ALA A C 1
ATOM 890 O O . ALA A 1 115 ? -13.108 7.515 16.747 1.00 95.50 115 ALA A O 1
ATOM 891 N N . GLN A 1 116 ? -15.141 6.892 16.005 1.00 96.31 116 GLN A N 1
ATOM 892 C CA . GLN A 1 116 ? -15.469 6.030 17.149 1.00 96.31 116 GLN A CA 1
ATOM 893 C C . GLN A 1 116 ? -14.467 4.886 17.328 1.00 96.31 116 GLN A C 1
ATOM 895 O O . GLN A 1 116 ? -14.076 4.581 18.451 1.00 96.31 116 GLN A O 1
ATOM 900 N N . LEU A 1 117 ? -14.018 4.262 16.230 1.00 97.12 117 LEU A N 1
ATOM 901 C CA . LEU A 1 117 ? -12.952 3.258 16.303 1.00 97.12 117 LEU A CA 1
ATOM 902 C C . LEU A 1 117 ? -11.670 3.855 16.866 1.00 97.12 117 LEU A C 1
ATOM 904 O O . LEU A 1 117 ? -11.067 3.253 17.742 1.00 97.12 117 LEU A O 1
ATOM 908 N N . ARG A 1 118 ? -11.246 5.022 16.372 1.00 96.38 118 ARG A N 1
ATOM 909 C CA . ARG A 1 118 ? -10.011 5.664 16.830 1.00 96.38 118 ARG A CA 1
ATOM 910 C C . ARG A 1 118 ? -10.085 6.039 18.309 1.00 96.38 118 ARG A C 1
ATOM 912 O O . ARG A 1 118 ? -9.142 5.760 19.035 1.00 96.38 118 ARG A O 1
ATOM 919 N N . GLU A 1 119 ? -11.206 6.605 18.745 1.00 96.38 119 GLU A N 1
ATOM 920 C CA . GLU A 1 119 ? -11.464 6.929 20.150 1.00 96.38 119 GLU A CA 1
ATOM 921 C C . GLU A 1 119 ? -11.430 5.674 21.035 1.00 96.38 119 GLU A C 1
ATOM 923 O O . GLU A 1 119 ? -10.697 5.636 22.024 1.00 96.38 119 GLU A O 1
ATOM 928 N N . GLY A 1 120 ? -12.142 4.614 20.635 1.00 96.38 120 GLY A N 1
ATOM 929 C CA . GLY A 1 120 ? -12.154 3.344 21.359 1.00 96.38 120 GLY A CA 1
ATOM 930 C C . GLY A 1 120 ? -10.778 2.673 21.422 1.00 96.38 120 GLY A C 1
ATOM 931 O O . GLY A 1 120 ? -10.376 2.199 22.480 1.00 96.38 120 GLY A O 1
ATOM 932 N N . LEU A 1 121 ? -10.018 2.693 20.322 1.00 97.06 121 LEU A N 1
ATOM 933 C CA . LEU A 1 121 ? -8.666 2.124 20.236 1.00 97.06 121 LEU A CA 1
ATOM 934 C C . LEU A 1 121 ? -7.620 2.887 21.049 1.00 97.06 121 LEU A C 1
ATOM 936 O O . LEU A 1 121 ? -6.585 2.317 21.400 1.00 97.06 121 LEU A O 1
ATOM 940 N N . SER A 1 122 ? -7.873 4.164 21.330 1.00 96.38 122 SER A N 1
ATOM 941 C CA . SER A 1 122 ? -7.018 4.976 22.188 1.00 96.38 122 SER A CA 1
ATOM 942 C C . SER A 1 122 ? -7.242 4.719 23.679 1.00 96.38 122 SER A C 1
ATOM 944 O O . SER A 1 122 ? -6.434 5.195 24.472 1.00 96.38 122 SER A O 1
ATOM 946 N N . CYS A 1 123 ? -8.288 3.976 24.072 1.00 91.94 123 CYS A N 1
ATOM 947 C CA . CYS A 1 123 ? -8.638 3.676 25.468 1.00 91.94 123 CYS A CA 1
ATOM 948 C C . CYS A 1 123 ? -8.563 4.919 26.372 1.00 91.94 123 CYS A C 1
ATOM 950 O O . CYS A 1 123 ? -7.760 4.960 27.304 1.00 91.94 123 CYS A O 1
ATOM 952 N N . GLU A 1 124 ? -9.359 5.948 26.060 1.00 91.00 124 GLU A N 1
ATOM 953 C CA . GLU A 1 124 ? -9.376 7.231 26.793 1.00 91.00 124 GLU A CA 1
ATOM 954 C C . GLU A 1 124 ? -8.031 7.985 26.736 1.00 91.00 124 GLU A C 1
ATOM 956 O O . GLU A 1 124 ? -7.640 8.685 27.665 1.00 91.00 124 GLU A O 1
ATOM 961 N N . GLY A 1 125 ? -7.297 7.830 25.630 1.00 92.00 125 GLY A N 1
ATOM 962 C CA . GLY A 1 125 ? -6.019 8.510 25.392 1.00 92.00 125 GLY A CA 1
ATOM 963 C C . GLY A 1 125 ? -4.798 7.807 25.988 1.00 92.00 125 GLY A C 1
ATOM 964 O O . GLY A 1 125 ? -3.694 8.333 25.881 1.00 92.00 125 GLY A O 1
ATOM 965 N N . LYS A 1 126 ? -4.959 6.612 26.572 1.00 95.62 126 LYS A N 1
ATOM 966 C CA . LYS A 1 126 ? -3.838 5.787 27.056 1.00 95.62 126 LYS A CA 1
ATOM 967 C C . LYS A 1 126 ? -2.904 5.340 25.935 1.00 95.62 126 LYS A C 1
ATOM 969 O O . LYS A 1 126 ? -1.715 5.152 26.179 1.00 95.62 126 LYS A O 1
ATOM 974 N N . TYR A 1 127 ? -3.434 5.153 24.727 1.00 96.19 127 TYR A N 1
ATOM 975 C CA . TYR A 1 127 ? -2.672 4.654 23.587 1.00 96.19 127 TYR A CA 1
ATOM 976 C C . TYR A 1 127 ? -2.777 5.582 22.374 1.00 96.19 127 TYR A C 1
ATOM 978 O O . TYR A 1 127 ? -3.868 5.990 21.958 1.00 96.19 127 TYR A O 1
ATOM 986 N N . THR A 1 128 ? -1.632 5.862 21.754 1.00 95.06 128 THR A N 1
ATOM 987 C CA . THR A 1 128 ? -1.551 6.670 20.533 1.00 95.06 128 THR A CA 1
ATOM 988 C C . THR A 1 128 ? -1.647 5.778 19.299 1.00 95.06 128 THR A C 1
ATOM 990 O O . THR A 1 128 ? -0.741 4.997 19.002 1.00 95.06 128 THR A O 1
ATOM 993 N N . VAL A 1 129 ? -2.746 5.910 18.552 1.00 95.94 129 VAL A N 1
ATOM 994 C CA . VAL A 1 129 ? -2.948 5.209 17.276 1.00 95.94 129 VAL A CA 1
ATOM 995 C C . VAL A 1 129 ? -2.323 6.025 16.142 1.00 95.94 129 VAL A C 1
ATOM 997 O O . VAL A 1 129 ? -2.930 6.978 15.641 1.00 95.94 129 VAL A O 1
ATOM 1000 N N . VAL A 1 130 ? -1.124 5.622 15.715 1.00 94.31 130 VAL A N 1
ATOM 1001 C CA . VAL A 1 130 ? -0.350 6.257 14.633 1.00 94.31 130 VAL A CA 1
ATOM 1002 C C . VAL A 1 130 ? -1.122 6.202 13.318 1.00 94.31 130 VAL A C 1
ATOM 1004 O O . VAL A 1 130 ? -1.308 7.212 12.644 1.00 94.31 130 VAL A O 1
ATOM 1007 N N . SER A 1 131 ? -1.625 5.019 12.967 1.00 91.88 131 SER A N 1
ATOM 1008 C CA . SER A 1 131 ? -2.416 4.818 11.756 1.00 91.88 131 SER A CA 1
ATOM 1009 C C . SER A 1 131 ? -3.561 3.857 12.028 1.00 91.88 131 SER A C 1
ATOM 1011 O O . SER A 1 131 ? -3.406 2.876 12.746 1.00 91.88 131 SER A O 1
ATOM 1013 N N . LEU A 1 132 ? -4.721 4.145 11.448 1.00 94.00 132 LEU A N 1
ATOM 1014 C CA . LEU A 1 132 ? -5.890 3.275 11.496 1.00 94.00 132 LEU A CA 1
ATOM 1015 C C . LEU A 1 132 ? -6.371 3.064 10.073 1.00 94.00 132 LEU A C 1
ATOM 1017 O O . LEU A 1 132 ? -6.845 4.014 9.457 1.00 94.00 132 LEU A O 1
ATOM 1021 N N . ARG A 1 133 ? -6.293 1.839 9.571 1.00 91.31 133 ARG A N 1
ATOM 1022 C CA . ARG A 1 133 ? -6.813 1.448 8.265 1.00 91.31 133 ARG A CA 1
ATOM 1023 C C . ARG A 1 133 ? -8.060 0.602 8.449 1.00 91.31 133 ARG A C 1
ATOM 1025 O O . ARG A 1 133 ? -8.036 -0.333 9.236 1.00 91.31 133 ARG A O 1
ATOM 1032 N N . ILE A 1 134 ? -9.122 0.897 7.710 1.00 94.06 134 ILE A N 1
ATOM 1033 C CA . ILE A 1 134 ? -10.354 0.103 7.716 1.00 94.06 134 ILE A CA 1
ATOM 1034 C C . ILE A 1 134 ? -10.475 -0.532 6.335 1.00 94.06 134 ILE A C 1
ATOM 1036 O O . ILE A 1 134 ? -10.421 0.178 5.337 1.00 94.06 134 ILE A O 1
ATOM 1040 N N . GLY A 1 135 ? -10.581 -1.854 6.289 1.00 91.38 135 GLY A N 1
ATOM 1041 C CA . GLY A 1 135 ? -10.800 -2.603 5.061 1.00 91.38 135 GLY A CA 1
ATOM 1042 C C . GLY A 1 135 ? -12.216 -2.430 4.520 1.00 91.38 135 GLY A C 1
ATOM 1043 O O . GLY A 1 135 ? -13.114 -1.910 5.191 1.00 91.38 135 GLY A O 1
ATOM 1044 N N . GLU A 1 136 ? -12.411 -2.906 3.298 1.00 92.00 136 GLU A N 1
ATOM 1045 C CA . GLU A 1 136 ? -13.711 -2.888 2.640 1.00 92.00 136 GLU A CA 1
ATOM 1046 C C . GLU A 1 136 ? -14.757 -3.729 3.383 1.00 92.00 136 GLU A C 1
ATOM 1048 O O . GLU A 1 136 ? -14.451 -4.625 4.179 1.00 92.00 136 GLU A O 1
ATOM 1053 N N . VAL A 1 137 ? -16.022 -3.407 3.118 1.00 94.31 137 VAL A N 1
ATOM 1054 C CA . VAL A 1 137 ? -17.170 -4.151 3.636 1.00 94.31 137 VAL A CA 1
ATOM 1055 C C . VAL A 1 137 ? -17.180 -5.536 3.004 1.00 94.31 137 VAL A C 1
ATOM 1057 O O . VAL A 1 137 ? -17.066 -5.656 1.791 1.00 94.31 137 VAL A O 1
ATOM 1060 N N . GLN A 1 138 ? -17.351 -6.578 3.816 1.00 93.69 138 GLN A N 1
ATOM 1061 C CA . GLN A 1 138 ? -17.446 -7.958 3.353 1.00 93.69 138 GLN A CA 1
ATOM 1062 C C . GLN A 1 138 ? -18.906 -8.424 3.337 1.00 93.69 138 GLN A C 1
ATOM 1064 O O . GLN A 1 138 ? -19.444 -8.766 4.396 1.00 93.69 138 GLN A O 1
ATOM 1069 N N . PRO A 1 139 ? -19.559 -8.504 2.159 1.00 92.25 139 PRO A N 1
ATOM 1070 C CA . PRO A 1 139 ? -20.955 -8.933 2.067 1.00 92.25 139 PRO A CA 1
ATOM 1071 C C . PRO A 1 139 ? -21.167 -10.335 2.638 1.00 92.25 139 PRO A C 1
ATOM 1073 O O . PRO A 1 139 ? -22.087 -10.557 3.419 1.00 92.25 139 PRO A O 1
ATOM 1076 N N . MET A 1 140 ? -20.228 -11.244 2.360 1.00 92.50 140 MET A N 1
ATOM 1077 C CA . MET A 1 140 ? -20.261 -12.637 2.821 1.00 92.50 140 MET A CA 1
ATOM 1078 C C . MET A 1 140 ? -20.130 -12.797 4.344 1.00 92.50 140 MET A C 1
ATOM 1080 O O . MET A 1 140 ? -20.346 -13.886 4.865 1.00 92.50 140 MET A O 1
ATOM 1084 N N . ARG A 1 141 ? -19.762 -11.734 5.073 1.00 91.31 141 ARG A N 1
ATOM 1085 C CA . ARG A 1 141 ? -19.638 -11.730 6.540 1.00 91.31 141 ARG A CA 1
ATOM 1086 C C . ARG A 1 141 ? -20.601 -10.737 7.185 1.00 91.31 141 ARG A C 1
ATOM 1088 O O . ARG A 1 141 ? -20.223 -10.028 8.118 1.00 91.31 141 ARG A O 1
ATOM 1095 N N . GLY A 1 142 ? -21.819 -10.641 6.650 1.00 93.44 142 GLY A N 1
ATOM 1096 C CA . GLY A 1 142 ? -22.877 -9.798 7.210 1.00 93.44 142 GLY A CA 1
ATOM 1097 C C . GLY A 1 142 ? -22.541 -8.307 7.174 1.00 93.44 142 GLY A C 1
ATOM 1098 O O . GLY A 1 142 ? -22.828 -7.593 8.128 1.00 93.44 142 GLY A O 1
ATOM 1099 N N . LEU A 1 143 ? -21.888 -7.847 6.100 1.00 94.00 143 LEU A N 1
ATOM 1100 C CA . LEU A 1 143 ? -21.450 -6.456 5.932 1.00 94.00 143 LEU A CA 1
ATOM 1101 C C . LEU A 1 143 ? -20.478 -5.978 7.027 1.00 94.00 143 LEU A C 1
ATOM 1103 O O . LEU A 1 143 ? -20.410 -4.789 7.334 1.00 94.00 143 LEU A O 1
ATOM 1107 N N . SER A 1 144 ? -19.707 -6.884 7.624 1.00 95.69 144 SER A N 1
ATOM 1108 C CA . SER A 1 144 ? -18.640 -6.502 8.549 1.00 95.69 144 SER A CA 1
ATOM 1109 C C . SER A 1 144 ? -17.390 -6.025 7.806 1.00 95.69 144 SER A C 1
ATOM 1111 O O . SER A 1 144 ? -17.176 -6.325 6.631 1.00 95.69 144 SER A O 1
ATOM 1113 N N . ARG A 1 145 ? -16.556 -5.256 8.502 1.00 96.50 145 ARG A N 1
ATOM 1114 C CA . ARG A 1 145 ? -15.250 -4.782 8.036 1.00 96.50 145 ARG A CA 1
ATOM 1115 C C . ARG A 1 145 ? -14.143 -5.314 8.933 1.00 96.50 145 ARG A C 1
ATOM 1117 O O . ARG A 1 145 ? -14.371 -5.704 10.081 1.00 96.50 145 ARG A O 1
ATOM 1124 N N . PHE A 1 146 ? -12.929 -5.256 8.410 1.00 96.19 146 PHE A N 1
ATOM 1125 C CA . PHE A 1 146 ? -11.705 -5.430 9.181 1.00 96.19 146 PHE A CA 1
ATOM 1126 C C . PHE A 1 146 ? -11.011 -4.094 9.386 1.00 96.19 146 PHE A C 1
ATOM 1128 O O . PHE A 1 146 ? -11.249 -3.152 8.633 1.00 96.19 146 PHE A O 1
ATOM 1135 N N . ALA A 1 147 ? -10.132 -4.004 10.376 1.00 95.50 147 ALA A N 1
ATOM 1136 C CA . ALA A 1 147 ? -9.225 -2.873 10.479 1.00 95.50 147 ALA A CA 1
ATOM 1137 C C . ALA A 1 147 ? -7.838 -3.291 10.962 1.00 95.50 147 ALA A C 1
ATOM 1139 O O . ALA A 1 147 ? -7.667 -4.322 11.610 1.00 95.50 147 ALA A O 1
ATOM 1140 N N . TRP A 1 148 ? -6.859 -2.450 10.647 1.00 95.00 148 TRP A N 1
ATOM 1141 C CA . TRP A 1 148 ? -5.491 -2.543 11.124 1.00 95.00 148 TRP A CA 1
ATOM 1142 C C . TRP A 1 148 ? -5.125 -1.245 11.832 1.00 95.00 148 TRP A C 1
ATOM 1144 O O . TRP A 1 148 ? -5.208 -0.169 11.238 1.00 95.00 148 TRP A O 1
ATOM 1154 N N . ALA A 1 149 ? -4.741 -1.341 13.100 1.00 95.62 149 ALA A N 1
ATOM 1155 C CA . ALA A 1 149 ? -4.352 -0.201 13.920 1.00 95.62 149 ALA A CA 1
ATOM 1156 C C . ALA A 1 149 ? -2.865 -0.301 14.258 1.00 95.62 149 ALA A C 1
ATOM 1158 O O . ALA A 1 149 ? -2.450 -1.232 14.944 1.00 95.62 149 ALA A O 1
ATOM 1159 N N . LYS A 1 150 ? -2.068 0.641 13.753 1.00 94.56 150 LYS A N 1
ATOM 1160 C CA . LYS A 1 150 ? -0.637 0.750 14.035 1.00 94.56 150 LYS A CA 1
ATOM 1161 C C . LYS A 1 150 ? -0.417 1.659 15.239 1.00 94.56 150 LYS A C 1
ATOM 1163 O O . LYS A 1 150 ? -0.933 2.780 15.269 1.00 94.56 150 LYS A O 1
ATOM 1168 N N . TYR A 1 151 ? 0.387 1.188 16.178 1.00 96.00 151 TYR A N 1
ATOM 1169 C CA . TYR A 1 151 ? 0.813 1.914 17.367 1.00 96.00 151 TYR A CA 1
ATOM 1170 C C . TYR A 1 151 ? 2.269 2.364 17.234 1.00 96.00 151 TYR A C 1
ATOM 1172 O O . TYR A 1 151 ? 2.969 2.007 16.287 1.00 96.00 151 TYR A O 1
ATOM 1180 N N . GLU A 1 152 ? 2.709 3.199 18.169 1.00 95.06 152 GLU A N 1
ATOM 1181 C CA . GLU A 1 152 ? 4.068 3.747 18.190 1.00 95.06 152 GLU A CA 1
ATOM 1182 C C . GLU A 1 152 ? 5.132 2.675 18.468 1.00 95.06 152 GLU A C 1
ATOM 1184 O O . GLU A 1 152 ? 6.227 2.723 17.909 1.00 95.06 152 GLU A O 1
ATOM 1189 N N . SER A 1 153 ? 4.796 1.673 19.283 1.00 95.50 153 SER A N 1
ATOM 1190 C CA . SER A 1 153 ? 5.678 0.554 19.600 1.00 95.50 153 SER A CA 1
ATOM 1191 C C . SER A 1 153 ? 4.903 -0.758 19.728 1.00 95.50 153 SER A C 1
ATOM 1193 O O . SER A 1 153 ? 3.688 -0.780 19.949 1.00 95.50 153 SER A O 1
ATOM 1195 N N . ALA A 1 154 ? 5.621 -1.875 19.619 1.00 94.94 154 ALA A N 1
ATOM 1196 C CA . ALA A 1 154 ? 5.049 -3.201 19.832 1.00 94.94 154 ALA A CA 1
ATOM 1197 C C . ALA A 1 154 ? 4.619 -3.445 21.282 1.00 94.94 154 ALA A C 1
ATOM 1199 O O . ALA A 1 154 ? 3.648 -4.154 21.520 1.00 94.94 154 ALA A O 1
ATOM 1200 N N . GLU A 1 155 ? 5.300 -2.835 22.252 1.00 96.31 155 GLU A N 1
ATOM 1201 C CA . GLU A 1 155 ? 4.915 -2.908 23.665 1.00 96.31 155 GLU A CA 1
ATOM 1202 C C . GLU A 1 155 ? 3.537 -2.277 23.887 1.00 96.31 155 GLU A C 1
ATOM 1204 O O . GLU A 1 155 ? 2.677 -2.880 24.527 1.00 96.31 155 GLU A O 1
ATOM 1209 N N . ILE A 1 156 ? 3.294 -1.111 23.274 1.00 96.81 156 ILE A N 1
ATOM 1210 C CA . ILE A 1 156 ? 1.989 -0.441 23.306 1.00 96.81 156 ILE A CA 1
ATOM 1211 C C . ILE A 1 156 ? 0.934 -1.287 22.593 1.00 96.81 156 ILE A C 1
ATOM 1213 O O . ILE A 1 156 ? -0.166 -1.445 23.116 1.00 96.81 156 ILE A O 1
ATOM 1217 N N . ALA A 1 157 ? 1.257 -1.859 21.428 1.00 96.56 157 ALA A N 1
ATOM 1218 C CA . ALA A 1 157 ? 0.332 -2.731 20.710 1.00 96.56 157 ALA A CA 1
ATOM 1219 C C . ALA A 1 157 ? -0.056 -3.962 21.550 1.00 96.56 157 ALA A C 1
ATOM 1221 O O . ALA A 1 157 ? -1.237 -4.287 21.636 1.00 96.56 157 ALA A O 1
ATOM 1222 N N . ASN A 1 158 ? 0.906 -4.609 22.215 1.00 96.38 158 ASN A N 1
ATOM 1223 C CA . ASN A 1 158 ? 0.650 -5.737 23.114 1.00 96.38 158 ASN A CA 1
ATOM 1224 C C . ASN A 1 158 ? -0.249 -5.326 24.288 1.00 96.38 158 ASN A C 1
ATOM 1226 O O . ASN A 1 158 ? -1.276 -5.963 24.513 1.00 96.38 158 ASN A O 1
ATOM 1230 N N . ALA A 1 159 ? 0.078 -4.225 24.972 1.00 97.06 159 ALA A N 1
ATOM 1231 C CA . ALA A 1 159 ? -0.722 -3.718 26.086 1.00 97.06 159 ALA A CA 1
ATOM 1232 C C . ALA A 1 159 ? -2.154 -3.350 25.655 1.00 97.06 159 ALA A C 1
ATOM 1234 O O . ALA A 1 159 ? -3.121 -3.673 26.343 1.00 97.06 159 ALA A O 1
ATOM 1235 N N . ALA A 1 160 ? -2.312 -2.717 24.488 1.00 97.06 160 ALA A N 1
ATOM 1236 C CA . ALA A 1 160 ? -3.621 -2.410 23.923 1.00 97.06 160 ALA A CA 1
ATOM 1237 C C . ALA A 1 160 ? -4.396 -3.685 23.548 1.00 97.06 160 ALA A C 1
ATOM 1239 O O . ALA A 1 160 ? -5.599 -3.756 23.787 1.00 97.06 160 ALA A O 1
ATOM 1240 N N . CYS A 1 161 ? -3.726 -4.709 23.008 1.00 97.06 161 CYS A N 1
ATOM 1241 C CA . CYS A 1 161 ? -4.347 -5.993 22.670 1.00 97.06 161 CYS A CA 1
ATOM 1242 C C . CYS A 1 161 ? -4.962 -6.687 23.894 1.00 97.06 161 CYS A C 1
ATOM 1244 O O . CYS A 1 161 ? -5.987 -7.349 23.757 1.00 97.06 161 CYS A O 1
ATOM 1246 N N . GLU A 1 162 ? -4.347 -6.535 25.068 1.00 97.25 162 GLU A N 1
ATOM 1247 C CA . GLU A 1 162 ? -4.848 -7.085 26.331 1.00 97.25 162 GLU A CA 1
ATOM 1248 C C . GLU A 1 162 ? -6.001 -6.255 26.915 1.00 97.25 162 GLU A C 1
ATOM 1250 O O . GLU A 1 162 ? -6.940 -6.822 27.463 1.00 97.25 162 GLU A O 1
ATOM 1255 N N . ALA A 1 163 ? -5.962 -4.926 26.774 1.00 96.44 163 ALA A N 1
ATOM 1256 C CA . ALA A 1 163 ? -6.951 -4.026 27.374 1.00 96.44 163 ALA A CA 1
ATOM 1257 C C . ALA A 1 163 ? -8.246 -3.859 26.553 1.00 96.44 163 ALA A C 1
ATOM 1259 O O . ALA A 1 163 ? -9.313 -3.612 27.112 1.00 96.44 163 ALA A O 1
ATOM 1260 N N . LEU A 1 164 ? -8.170 -3.945 25.223 1.00 96.56 164 LEU A N 1
ATOM 1261 C CA . LEU A 1 164 ? -9.287 -3.632 24.321 1.00 96.56 164 LEU A CA 1
ATOM 1262 C C . LEU A 1 164 ? -10.494 -4.593 24.342 1.00 96.56 164 LEU A C 1
ATOM 1264 O O . LEU A 1 164 ? -11.589 -4.095 24.076 1.00 96.56 164 LEU A O 1
ATOM 1268 N N . PRO A 1 165 ? -10.382 -5.907 24.632 1.00 96.25 165 PRO A N 1
ATOM 1269 C CA . PRO A 1 165 ? -11.538 -6.820 24.637 1.00 96.25 165 PRO A CA 1
ATOM 1270 C C . PRO A 1 165 ? -12.682 -6.423 25.590 1.00 96.25 165 PRO A C 1
ATOM 1272 O O . PRO A 1 165 ? -13.838 -6.819 25.388 1.00 96.25 165 PRO A O 1
ATOM 1275 N N . ASP A 1 166 ? -12.375 -5.614 26.606 1.00 93.88 166 ASP A N 1
ATOM 1276 C CA . ASP A 1 166 ? -13.351 -5.079 27.560 1.00 93.88 166 ASP A CA 1
ATOM 1277 C C . ASP A 1 166 ? -13.939 -3.725 27.135 1.00 93.88 166 ASP A C 1
ATOM 1279 O O . ASP A 1 166 ? -14.970 -3.293 27.658 1.00 93.88 166 ASP A O 1
ATOM 1283 N N . THR A 1 167 ? -13.341 -3.067 26.141 1.00 95.75 167 THR A N 1
ATOM 1284 C CA . THR A 1 167 ? -13.814 -1.787 25.614 1.00 95.75 167 THR A CA 1
ATOM 1285 C C . THR A 1 167 ? -15.007 -1.993 24.682 1.00 95.75 167 THR A C 1
ATOM 1287 O O . THR A 1 167 ? -14.990 -2.809 23.754 1.00 95.75 167 THR A O 1
ATOM 1290 N N . VAL A 1 168 ? -16.056 -1.196 24.899 1.00 96.12 168 VAL A N 1
ATOM 1291 C CA . VAL A 1 168 ? -17.280 -1.206 24.092 1.00 96.12 168 VAL A CA 1
ATOM 1292 C C . VAL A 1 168 ? -17.535 0.157 23.461 1.00 96.12 168 VAL A C 1
ATOM 1294 O O . VAL A 1 168 ? -17.506 1.187 24.132 1.00 96.12 168 VAL A O 1
ATOM 1297 N N . ILE A 1 169 ? -17.845 0.164 22.168 1.00 95.94 169 ILE A N 1
ATOM 1298 C CA . ILE A 1 169 ? -18.392 1.329 21.477 1.00 95.94 169 ILE A CA 1
ATOM 1299 C C . ILE A 1 169 ? -19.899 1.312 21.703 1.00 95.94 169 ILE A C 1
ATOM 1301 O O . ILE A 1 169 ? -20.574 0.332 21.380 1.00 95.94 169 ILE A O 1
ATOM 1305 N N . LYS A 1 170 ? -20.427 2.393 22.273 1.00 95.00 170 LYS A N 1
ATOM 1306 C CA . LYS A 1 170 ? -21.864 2.571 22.494 1.00 95.00 170 LYS A CA 1
ATOM 1307 C C . LYS A 1 170 ? -22.496 3.246 21.283 1.00 95.00 170 LYS A C 1
ATOM 1309 O O . LYS A 1 170 ? -21.847 4.037 20.597 1.00 95.00 170 LYS A O 1
ATOM 1314 N N . GLU A 1 171 ? -23.754 2.923 21.012 1.00 91.62 171 GLU A N 1
ATOM 1315 C CA . GLU A 1 171 ? -24.517 3.650 19.999 1.00 91.62 171 GLU A CA 1
ATOM 1316 C C . GLU A 1 171 ? -24.631 5.116 20.447 1.00 91.62 171 GLU A C 1
ATOM 1318 O O . GLU A 1 171 ? -24.912 5.356 21.629 1.00 91.62 171 GLU A O 1
ATOM 1323 N N . PRO A 1 172 ? -24.357 6.104 19.570 1.00 85.25 172 PRO A N 1
ATOM 1324 C CA . PRO A 1 172 ? -24.588 7.491 19.931 1.00 85.25 172 PRO A CA 1
ATOM 1325 C C . PRO A 1 172 ? -26.061 7.596 20.302 1.00 85.25 172 PRO A C 1
ATOM 1327 O O . PRO A 1 172 ? -26.922 7.240 19.497 1.00 85.25 172 PRO A O 1
ATOM 1330 N N . VAL A 1 173 ? -26.347 8.020 21.535 1.00 83.94 173 VAL A N 1
ATOM 1331 C CA . VAL A 1 173 ? -27.716 8.326 21.944 1.00 83.94 173 VAL A CA 1
ATOM 1332 C C . VAL A 1 173 ? -28.155 9.401 20.973 1.00 83.94 173 VAL A C 1
ATOM 1334 O O . VAL A 1 173 ? -27.642 10.519 21.042 1.00 83.94 173 VAL A O 1
ATOM 1337 N N . ALA A 1 174 ? -28.990 9.028 19.997 1.00 78.19 174 ALA A N 1
ATOM 1338 C CA . ALA A 1 174 ? -29.571 9.978 19.074 1.00 78.19 174 ALA A CA 1
ATOM 1339 C C . ALA A 1 174 ? -30.137 11.064 19.972 1.00 78.19 174 ALA A C 1
ATOM 1341 O O . ALA A 1 174 ? -30.975 10.759 20.823 1.00 78.19 174 ALA A O 1
ATOM 1342 N N . ALA A 1 175 ? -29.567 12.270 19.894 1.00 72.25 175 ALA A N 1
ATOM 1343 C CA . ALA A 1 175 ? -30.076 13.391 20.651 1.00 72.25 175 ALA A CA 1
ATOM 1344 C C . ALA A 1 175 ? -31.540 13.460 20.244 1.00 72.25 175 ALA A C 1
ATOM 1346 O O . ALA A 1 175 ? -31.825 13.758 19.082 1.00 72.25 175 ALA A O 1
ATOM 1347 N N . HIS A 1 176 ? -32.434 13.022 21.138 1.00 66.44 176 HIS A N 1
ATOM 1348 C CA . HIS A 1 176 ? -33.856 13.058 20.866 1.00 66.44 176 HIS A CA 1
ATOM 1349 C C . HIS A 1 176 ? -34.104 14.495 20.428 1.00 66.44 176 HIS A C 1
ATOM 1351 O O . HIS A 1 176 ? -33.693 15.397 21.171 1.00 66.44 176 HIS A O 1
ATOM 1357 N N . PRO A 1 177 ? -34.620 14.724 19.204 1.00 67.81 177 PRO A N 1
ATOM 1358 C CA . PRO A 1 177 ? -34.899 16.077 18.761 1.00 67.81 177 PRO A CA 1
ATOM 1359 C C . PRO A 1 177 ? -35.737 16.683 19.874 1.00 67.81 177 PRO A C 1
ATOM 1361 O O . PRO A 1 177 ? -36.752 16.091 20.240 1.00 67.81 177 PRO A O 1
ATOM 1364 N N . ALA A 1 178 ? -35.216 17.735 20.510 1.00 68.06 178 ALA A N 1
ATOM 1365 C CA . ALA A 1 178 ? -35.826 18.305 21.696 1.00 68.06 178 ALA A CA 1
ATOM 1366 C C . ALA A 1 178 ? -37.302 18.536 21.369 1.00 68.06 178 ALA A C 1
ATOM 1368 O O . ALA A 1 178 ? -37.623 19.331 20.485 1.00 68.06 178 ALA A O 1
ATOM 1369 N N . GLU A 1 179 ? -38.195 17.786 22.020 1.00 62.97 179 GLU A N 1
ATOM 1370 C CA . GLU A 1 179 ? -39.632 17.806 21.715 1.00 62.97 179 GLU A CA 1
ATOM 1371 C C . GLU A 1 179 ? -40.267 19.184 21.998 1.00 62.97 179 GLU A C 1
ATOM 1373 O O . GLU A 1 179 ? -41.447 19.400 21.724 1.00 62.97 179 GLU A O 1
ATOM 1378 N N . ASP A 1 180 ? -39.484 20.145 22.496 1.00 60.78 180 ASP A N 1
ATOM 1379 C CA . ASP A 1 180 ? -39.916 21.493 22.841 1.00 60.78 180 ASP A CA 1
ATOM 1380 C C . ASP A 1 180 ? -40.172 22.427 21.642 1.00 60.78 180 ASP A C 1
ATOM 1382 O O . ASP A 1 180 ? -40.863 23.429 21.826 1.00 60.78 180 ASP A O 1
ATOM 1386 N N . ASP A 1 181 ? -39.735 22.111 20.414 1.00 59.12 181 ASP A N 1
ATOM 1387 C CA . ASP A 1 181 ? -39.967 23.001 19.252 1.00 59.12 181 ASP A CA 1
ATOM 1388 C C . ASP A 1 181 ? -41.160 22.618 18.352 1.00 59.12 181 ASP A C 1
ATOM 1390 O O . ASP A 1 181 ? -41.567 23.395 17.486 1.00 59.12 181 ASP A O 1
ATOM 1394 N N . VAL A 1 182 ? -41.819 21.475 18.578 1.00 56.94 182 VAL A N 1
ATOM 1395 C CA . VAL A 1 182 ? -42.952 21.040 17.728 1.00 56.94 182 VAL A CA 1
ATOM 1396 C C . VAL A 1 182 ? -44.283 21.716 18.111 1.00 56.94 182 VAL A C 1
ATOM 1398 O O . VAL A 1 182 ? -45.254 21.666 17.358 1.00 56.94 182 VAL A O 1
ATOM 1401 N N . LYS A 1 183 ? -44.357 22.447 19.233 1.00 58.75 183 LYS A N 1
ATOM 1402 C CA . LYS A 1 183 ? -45.595 23.134 19.662 1.00 58.75 183 LYS A CA 1
ATOM 1403 C C . LYS A 1 183 ? -45.835 24.530 19.072 1.00 58.75 183 LYS A C 1
ATOM 1405 O O . LYS A 1 183 ? -46.843 25.139 19.420 1.00 58.75 183 LYS A O 1
ATOM 1410 N N . LYS A 1 184 ? -44.975 25.053 18.189 1.00 57.53 184 LYS A N 1
ATOM 1411 C CA . LYS A 1 184 ? -45.140 26.418 17.635 1.00 57.53 184 LYS A CA 1
ATOM 1412 C C . LYS A 1 184 ? -45.397 26.531 16.132 1.00 57.53 184 LYS A C 1
ATOM 1414 O O . LYS A 1 184 ? -45.563 27.649 15.658 1.00 57.53 184 LYS A O 1
ATOM 1419 N N . GLN A 1 185 ? -45.493 25.428 15.388 1.00 53.69 185 GLN A N 1
ATOM 1420 C CA . GLN A 1 185 ? -45.743 25.481 13.936 1.00 53.69 185 GLN A CA 1
ATOM 1421 C C . GLN A 1 185 ? -47.131 24.989 13.490 1.00 53.69 185 GLN A C 1
ATOM 1423 O O . GLN A 1 185 ? -47.384 24.910 12.296 1.00 53.69 185 GLN A O 1
ATOM 1428 N N . SER A 1 186 ? -48.069 24.718 14.404 1.00 54.72 186 SER A N 1
ATOM 1429 C CA . SER A 1 186 ? -49.413 24.243 14.034 1.00 54.72 186 SER A CA 1
ATOM 1430 C C . SER A 1 186 ? -50.480 25.340 13.870 1.00 54.72 186 SER A C 1
ATOM 1432 O O . SER A 1 186 ? -51.660 25.029 14.008 1.00 54.72 186 SER A O 1
ATOM 1434 N N . GLU A 1 187 ? -50.125 26.606 13.611 1.00 57.09 187 GLU A N 1
ATOM 1435 C CA . GLU A 1 187 ? -51.132 27.687 13.527 1.00 57.09 187 GLU A CA 1
ATOM 1436 C C . GLU A 1 187 ? -51.006 28.653 12.336 1.00 57.09 187 GLU A C 1
ATOM 1438 O O . GLU A 1 187 ? -51.619 29.717 12.354 1.00 57.09 187 GLU A O 1
ATOM 1443 N N . VAL A 1 188 ? -50.276 28.307 11.268 1.00 57.72 188 VAL A N 1
ATOM 1444 C CA . VAL A 1 188 ? -50.266 29.145 10.055 1.00 57.72 188 VAL A CA 1
ATOM 1445 C C . VAL A 1 188 ? -50.356 28.281 8.792 1.00 57.72 188 VAL A C 1
ATOM 1447 O O . VAL A 1 188 ? -49.621 27.312 8.642 1.00 57.72 188 VAL A O 1
ATOM 1450 N N . ASP A 1 189 ? -51.285 28.669 7.917 1.00 50.88 189 ASP A N 1
ATOM 1451 C CA . ASP A 1 189 ? -51.486 28.236 6.526 1.00 50.88 189 ASP A CA 1
ATOM 1452 C C . ASP A 1 189 ? -52.306 26.967 6.249 1.00 50.88 189 ASP A C 1
ATOM 1454 O O . ASP A 1 189 ? -51.885 25.998 5.619 1.00 50.88 189 ASP A O 1
ATOM 1458 N N . ALA A 1 190 ? -53.596 27.078 6.578 1.00 55.12 190 ALA A N 1
ATOM 1459 C CA . ALA A 1 190 ? -54.662 26.484 5.780 1.00 55.12 190 ALA A CA 1
ATOM 1460 C C . ALA A 1 190 ? -54.946 27.349 4.532 1.00 55.12 190 ALA A C 1
ATOM 1462 O O . ALA A 1 190 ? -55.924 28.092 4.503 1.00 55.12 190 ALA A O 1
ATOM 1463 N N . SER A 1 191 ? -54.124 27.247 3.485 1.00 53.69 191 SER A N 1
ATOM 1464 C CA . SER A 1 191 ? -54.555 27.575 2.118 1.00 53.69 191 SER A CA 1
ATOM 1465 C C . SER A 1 191 ? -53.572 27.043 1.080 1.00 53.69 191 SER A C 1
ATOM 1467 O O . SER A 1 191 ? -52.412 27.441 1.087 1.00 53.69 191 SER A O 1
ATOM 1469 N N . GLY A 1 192 ? -54.063 26.248 0.130 1.00 52.28 192 GLY A N 1
ATOM 1470 C CA . GLY A 1 192 ? -53.472 26.222 -1.207 1.00 52.28 192 GLY A CA 1
ATOM 1471 C C . GLY A 1 192 ? -53.075 24.856 -1.749 1.00 52.28 192 GLY A C 1
ATOM 1472 O O . GLY A 1 192 ? -51.995 24.360 -1.476 1.00 52.28 192 GLY A O 1
ATOM 1473 N N . GLU A 1 193 ? -53.939 24.369 -2.637 1.00 49.84 193 GLU A N 1
ATOM 1474 C CA . GLU A 1 193 ? -53.595 23.641 -3.864 1.00 49.84 193 GLU A CA 1
ATOM 1475 C C . GLU A 1 193 ? -53.253 22.142 -3.784 1.00 49.84 193 GLU A C 1
ATOM 1477 O O . GLU A 1 193 ? -52.175 21.691 -3.409 1.00 49.84 193 GLU A O 1
ATOM 1482 N N . ALA A 1 194 ? -54.243 21.361 -4.218 1.00 53.28 194 ALA A N 1
ATOM 1483 C CA . ALA A 1 194 ? -54.170 19.931 -4.446 1.00 53.28 194 ALA A CA 1
ATOM 1484 C C . ALA A 1 194 ? -53.335 19.605 -5.700 1.00 53.28 194 ALA A C 1
ATOM 1486 O O . ALA A 1 194 ? -53.609 20.172 -6.760 1.00 53.28 194 ALA A O 1
ATOM 1487 N N . PRO A 1 195 ? -52.399 18.642 -5.641 1.00 62.22 195 PRO A N 1
ATOM 1488 C CA . PRO A 1 195 ? -51.810 18.064 -6.841 1.00 62.22 195 PRO A CA 1
ATOM 1489 C C . PRO A 1 195 ? -52.722 16.974 -7.447 1.00 62.22 195 PRO A C 1
ATOM 1491 O O . PRO A 1 195 ? -53.429 16.270 -6.712 1.00 62.22 195 PRO A O 1
ATOM 1494 N N . PRO A 1 196 ? -52.727 16.820 -8.785 1.00 58.47 196 PRO A N 1
ATOM 1495 C CA . PRO A 1 196 ? -53.546 15.836 -9.477 1.00 58.47 196 PRO A CA 1
ATOM 1496 C C . PRO A 1 196 ? -53.053 14.403 -9.242 1.00 58.47 196 PRO A C 1
ATOM 1498 O O . PRO A 1 196 ? -51.859 14.114 -9.192 1.00 58.47 196 PRO A O 1
ATOM 1501 N N . LYS A 1 197 ? -54.037 13.510 -9.103 1.00 49.75 197 LYS A N 1
ATOM 1502 C CA . LYS A 1 197 ? -53.900 12.055 -9.155 1.00 49.75 197 LYS A CA 1
ATOM 1503 C C . LYS A 1 197 ? -53.630 11.635 -10.596 1.00 49.75 197 LYS A C 1
ATOM 1505 O O . LYS A 1 197 ? -54.541 11.773 -11.404 1.00 49.75 197 LYS A O 1
ATOM 1510 N N . ASP A 1 198 ? -52.485 11.010 -10.843 1.00 55.62 198 ASP A N 1
ATOM 1511 C CA . ASP A 1 198 ? -52.327 10.099 -11.973 1.00 55.62 198 ASP A CA 1
ATOM 1512 C C . ASP A 1 198 ? -52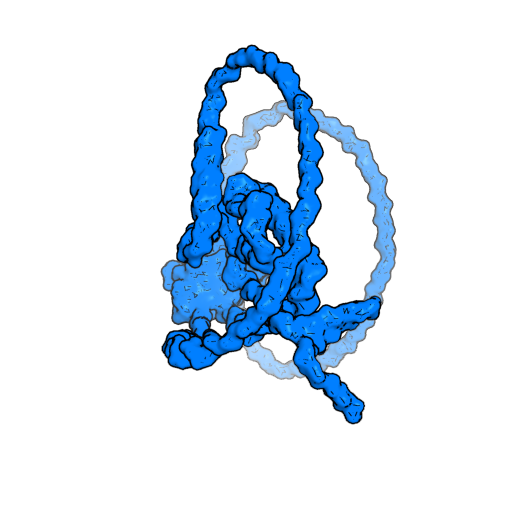.055 8.680 -11.465 1.00 55.62 198 ASP A C 1
ATOM 1514 O O . ASP A 1 198 ? -51.084 8.373 -10.774 1.00 55.62 198 ASP A O 1
ATOM 1518 N N . THR A 1 199 ? -53.047 7.851 -11.758 1.00 47.66 199 THR A N 1
ATOM 1519 C CA . THR A 1 199 ? -53.097 6.393 -11.743 1.00 47.66 199 THR A CA 1
ATOM 1520 C C . THR A 1 199 ? -52.427 5.834 -12.993 1.00 47.66 199 THR A C 1
ATOM 1522 O O . THR A 1 199 ? -52.826 6.257 -14.066 1.00 47.66 199 THR A O 1
ATOM 1525 N N . GLU A 1 200 ? -51.554 4.827 -12.869 1.00 48.62 200 GLU A N 1
ATOM 1526 C CA . GLU A 1 200 ? -51.398 3.711 -13.833 1.00 48.62 200 GLU A CA 1
ATOM 1527 C C . GLU A 1 200 ? -50.454 2.639 -13.240 1.00 48.62 200 GLU A C 1
ATOM 1529 O O . GLU A 1 200 ? -49.419 2.955 -12.663 1.00 48.62 200 GLU A O 1
ATOM 1534 N N . GLU A 1 201 ? -50.994 1.436 -12.996 1.00 47.69 201 GLU A N 1
ATOM 1535 C CA . GLU A 1 201 ? -50.668 0.150 -13.663 1.00 47.69 201 GLU A CA 1
ATOM 1536 C C . GLU A 1 201 ? -49.396 -0.534 -13.115 1.00 47.69 201 GLU A C 1
ATOM 1538 O O . GLU A 1 201 ? -48.288 -0.046 -13.249 1.00 47.69 201 GLU A O 1
ATOM 1543 N N . LYS A 1 202 ? -49.469 -1.591 -12.291 1.00 44.34 202 LYS A N 1
ATOM 1544 C CA . LYS A 1 202 ? -50.000 -2.957 -12.495 1.00 44.34 202 LYS A CA 1
ATOM 1545 C C . LYS A 1 202 ? -49.193 -3.771 -13.514 1.00 44.34 202 LYS A C 1
ATOM 1547 O O . LYS A 1 202 ? -49.674 -4.009 -14.609 1.00 44.34 202 LYS A O 1
ATOM 1552 N N . GLU A 1 203 ? -48.098 -4.387 -13.067 1.00 51.12 203 GLU A N 1
ATOM 1553 C CA . GLU A 1 203 ? -47.683 -5.688 -13.604 1.00 51.12 203 GLU A CA 1
ATOM 1554 C C . GLU A 1 203 ? -47.366 -6.685 -12.486 1.00 51.12 203 GLU A C 1
ATOM 1556 O O . GLU A 1 203 ? -46.604 -6.434 -11.555 1.00 51.12 203 GLU A O 1
ATOM 1561 N N . LYS A 1 204 ? -48.062 -7.819 -12.588 1.00 44.22 204 LYS A N 1
ATOM 1562 C CA . LYS A 1 204 ? -47.870 -9.054 -11.839 1.00 44.22 204 LYS A CA 1
ATOM 1563 C C . LYS A 1 204 ? -46.776 -9.857 -12.535 1.00 44.22 204 LYS A C 1
ATOM 1565 O O . LYS A 1 204 ? -46.872 -10.067 -13.740 1.00 44.22 204 LYS A O 1
ATOM 1570 N N . SER A 1 205 ? -45.887 -10.468 -11.770 1.00 54.16 205 SER A N 1
ATOM 1571 C CA . SER A 1 205 ? -45.188 -11.681 -12.191 1.00 54.16 205 SER A CA 1
ATOM 1572 C C . SER A 1 205 ? -45.267 -12.721 -11.066 1.00 54.16 205 SER A C 1
ATOM 1574 O O . SER A 1 205 ? -44.990 -12.391 -9.911 1.00 54.16 205 SER A O 1
ATOM 1576 N N . PRO A 1 206 ? -45.718 -13.957 -11.357 1.00 57.78 206 PRO A N 1
ATOM 1577 C CA . PRO A 1 206 ? -45.670 -15.065 -10.419 1.00 57.78 206 PRO A CA 1
ATOM 1578 C C . PRO A 1 206 ? -44.334 -15.798 -10.580 1.00 57.78 206 PRO A C 1
ATOM 1580 O O . PRO A 1 206 ? -43.921 -16.096 -11.699 1.00 57.78 206 PRO A O 1
ATOM 1583 N N . VAL A 1 207 ? -43.679 -16.130 -9.471 1.00 50.25 207 VAL A N 1
ATOM 1584 C CA . VAL A 1 207 ? -42.683 -17.205 -9.454 1.00 50.25 207 VAL A CA 1
ATOM 1585 C C . VAL A 1 207 ? -43.148 -18.205 -8.410 1.00 50.25 207 VAL A C 1
ATOM 1587 O O . VAL A 1 207 ? -43.011 -18.000 -7.207 1.00 50.25 207 VAL A O 1
ATOM 1590 N N . GLU A 1 208 ? -43.805 -19.240 -8.922 1.00 46.91 208 GLU A N 1
ATOM 1591 C CA . GLU A 1 208 ? -43.996 -20.513 -8.250 1.00 46.91 208 GLU A CA 1
ATOM 1592 C C . GLU A 1 208 ? -42.642 -21.210 -8.097 1.00 46.91 208 GLU A C 1
ATOM 1594 O O . GLU A 1 208 ? -41.838 -21.219 -9.030 1.00 46.91 208 GLU A O 1
ATOM 1599 N N . GLY A 1 209 ? -42.470 -21.892 -6.967 1.00 40.56 209 GLY A N 1
ATOM 1600 C CA . GLY A 1 209 ? -41.886 -23.223 -7.005 1.00 40.56 209 GLY A CA 1
ATOM 1601 C C . GLY A 1 209 ? -40.688 -23.481 -6.097 1.00 40.56 209 GLY A C 1
ATOM 1602 O O . GLY A 1 209 ? -39.601 -22.991 -6.375 1.00 40.56 209 GLY A O 1
ATOM 1603 N N . VAL A 1 210 ? -40.919 -24.433 -5.176 1.00 40.41 210 VAL A N 1
ATOM 1604 C CA . VAL A 1 210 ? -39.998 -25.540 -4.832 1.00 40.41 210 VAL A CA 1
ATOM 1605 C C . VAL A 1 210 ? -38.874 -25.139 -3.845 1.00 40.41 210 VAL A C 1
ATOM 1607 O O . VAL A 1 210 ? -38.173 -24.167 -4.074 1.00 40.41 210 VAL A O 1
ATOM 1610 N N . GLU A 1 211 ? -38.633 -25.757 -2.685 1.00 47.06 211 GLU A N 1
ATOM 1611 C CA . GLU A 1 211 ? -38.864 -27.112 -2.166 1.00 47.06 211 GLU A CA 1
ATOM 1612 C C . GLU A 1 211 ? -38.856 -27.033 -0.619 1.00 47.06 211 GLU A C 1
ATOM 1614 O O . GLU A 1 211 ? -37.975 -26.400 -0.032 1.00 47.06 211 GLU A O 1
ATOM 1619 N N . GLU A 1 212 ? -39.838 -27.649 0.042 1.00 44.28 212 GLU A N 1
ATOM 1620 C CA . GLU A 1 212 ? -39.810 -27.931 1.481 1.00 44.28 212 GLU A CA 1
ATOM 1621 C C . GLU A 1 212 ? -38.992 -29.216 1.684 1.00 44.28 212 GLU A C 1
ATOM 1623 O O . GLU A 1 212 ? -39.431 -30.290 1.276 1.00 44.28 212 GLU A O 1
ATOM 1628 N N . GLU A 1 213 ? -37.804 -29.126 2.292 1.00 52.69 213 GLU A N 1
ATOM 1629 C CA . GLU A 1 213 ? -37.134 -30.307 2.848 1.00 52.69 213 GLU A CA 1
ATOM 1630 C C . GLU A 1 213 ? -37.562 -30.500 4.305 1.00 52.69 213 GLU A C 1
ATOM 1632 O O . GLU A 1 213 ? -37.174 -29.762 5.216 1.00 52.69 213 GLU A O 1
ATOM 1637 N N . GLU A 1 214 ? -38.375 -31.535 4.503 1.00 47.94 214 GLU A N 1
ATOM 1638 C CA . GLU A 1 214 ? -38.632 -32.176 5.784 1.00 47.94 214 GLU A CA 1
ATOM 1639 C C . GLU A 1 214 ? -37.345 -32.873 6.261 1.00 47.94 214 GLU A C 1
ATOM 1641 O O . GLU A 1 214 ? -36.972 -33.941 5.779 1.00 47.94 214 GLU A O 1
ATOM 1646 N N . GLY A 1 215 ? -36.640 -32.243 7.203 1.00 43.81 215 GLY A N 1
ATOM 1647 C CA . GLY A 1 215 ? -35.476 -32.808 7.884 1.00 43.81 215 GLY A CA 1
ATOM 1648 C C . GLY A 1 215 ? -35.854 -33.397 9.241 1.00 43.81 215 GLY A C 1
ATOM 1649 O O . GLY A 1 215 ? -36.191 -32.667 10.170 1.00 43.81 215 GLY A O 1
ATOM 1650 N N . GLU A 1 216 ? -35.790 -34.723 9.308 1.00 44.75 216 GLU A N 1
ATOM 1651 C CA . GLU A 1 216 ? -36.167 -35.632 10.390 1.00 44.75 216 GLU A CA 1
ATOM 1652 C C . GLU A 1 216 ? -35.720 -35.252 11.812 1.00 44.75 216 GLU A C 1
ATOM 1654 O O . GLU A 1 216 ? -34.637 -34.724 12.074 1.00 44.75 216 GLU A O 1
ATOM 1659 N N . GLY A 1 217 ? -36.588 -35.628 12.755 1.00 43.59 217 GLY A N 1
ATOM 1660 C CA . GLY A 1 217 ? -36.402 -35.490 14.189 1.00 43.59 217 GLY A CA 1
ATOM 1661 C C . GLY A 1 217 ? -35.220 -36.285 14.745 1.00 43.59 217 GLY A C 1
ATOM 1662 O O . GLY A 1 217 ? -35.081 -37.488 14.532 1.00 43.59 217 GLY A O 1
ATOM 1663 N N . GLY A 1 218 ? -34.421 -35.596 15.556 1.00 42.34 218 GLY A N 1
ATOM 1664 C CA . GLY A 1 218 ? -33.490 -36.188 16.506 1.00 42.34 218 GLY A CA 1
ATOM 1665 C C . GLY A 1 218 ? -34.050 -36.087 17.920 1.00 42.34 218 GLY A C 1
ATOM 1666 O O . GLY A 1 218 ? -33.945 -35.043 18.560 1.00 42.34 218 GLY A O 1
ATOM 1667 N N . ASP A 1 219 ? -34.637 -37.186 18.384 1.00 47.59 219 ASP A N 1
ATOM 1668 C CA . ASP A 1 219 ? -35.011 -37.460 19.770 1.00 47.59 219 ASP A CA 1
ATOM 1669 C C . ASP A 1 219 ? -33.761 -37.383 20.669 1.00 47.59 219 ASP A C 1
ATOM 1671 O O . ASP A 1 219 ? -32.867 -38.230 20.594 1.00 47.59 219 ASP A O 1
ATOM 1675 N N . GLN A 1 220 ? -33.650 -36.329 21.484 1.00 46.50 220 GLN A N 1
ATOM 1676 C CA . GLN A 1 220 ? -32.636 -36.233 22.533 1.00 46.50 220 GLN A CA 1
ATOM 1677 C C . GLN A 1 220 ? -33.319 -36.256 23.894 1.00 46.50 220 GLN A C 1
ATOM 1679 O O . GLN A 1 220 ? -33.928 -35.290 24.352 1.00 46.50 220 GLN A O 1
ATOM 1684 N N . SER A 1 221 ? -33.180 -37.421 24.522 1.00 49.91 221 SER A N 1
ATOM 1685 C CA . SER A 1 221 ? -33.640 -37.763 25.856 1.00 49.91 221 SER A CA 1
ATOM 1686 C C . SER A 1 221 ? -33.274 -36.695 26.887 1.00 49.91 221 SER A C 1
ATOM 1688 O O . SER A 1 221 ? -32.097 -36.446 27.165 1.00 49.91 221 SER A O 1
ATOM 1690 N N . ALA A 1 222 ? -34.303 -36.138 27.514 1.00 45.69 222 ALA A N 1
ATOM 1691 C CA . ALA A 1 222 ? -34.198 -35.347 28.723 1.00 45.69 222 ALA A CA 1
ATOM 1692 C C . ALA A 1 222 ? -33.639 -36.204 29.874 1.00 45.69 222 ALA A C 1
ATOM 1694 O O . ALA A 1 222 ? -34.306 -37.114 30.368 1.00 45.69 222 ALA A O 1
ATOM 1695 N N . LYS A 1 223 ? -32.420 -35.893 30.327 1.00 54.44 223 LYS A N 1
ATOM 1696 C CA . LYS A 1 223 ? -31.986 -36.180 31.698 1.00 54.44 223 LYS A CA 1
ATOM 1697 C C . LYS A 1 223 ? -32.267 -34.940 32.535 1.00 54.44 223 LYS A C 1
ATOM 1699 O O . LYS A 1 223 ? -31.614 -33.914 32.373 1.00 54.44 223 LYS A O 1
ATOM 1704 N N . ALA A 1 224 ? -33.295 -35.044 33.368 1.00 48.81 224 ALA A N 1
ATOM 1705 C CA . ALA A 1 224 ? -33.602 -34.088 34.414 1.00 48.81 224 ALA A CA 1
ATOM 1706 C C . ALA A 1 224 ? -32.709 -34.405 35.620 1.00 48.81 224 ALA A C 1
ATOM 1708 O O . ALA A 1 224 ? -33.035 -35.300 36.393 1.00 48.81 224 ALA A O 1
ATOM 1709 N N . ASP A 1 225 ? -31.591 -33.693 35.743 1.00 49.94 225 ASP A N 1
ATOM 1710 C CA . ASP A 1 225 ? -30.794 -33.647 36.968 1.00 49.94 225 ASP A CA 1
ATOM 1711 C C . ASP A 1 225 ? -30.859 -32.214 37.525 1.00 49.94 225 ASP A C 1
ATOM 1713 O O . ASP A 1 225 ? -30.575 -31.247 36.817 1.00 49.94 225 ASP A O 1
ATOM 1717 N N . ASP A 1 226 ? -31.339 -32.125 38.767 1.00 55.72 226 ASP A N 1
ATOM 1718 C CA . ASP A 1 226 ? -31.343 -31.006 39.721 1.00 55.72 226 ASP A CA 1
ATOM 1719 C C . ASP A 1 226 ? -30.998 -29.600 39.193 1.00 55.72 226 ASP A C 1
ATOM 1721 O O . ASP A 1 226 ? -29.851 -29.150 39.203 1.00 55.72 226 ASP A O 1
ATOM 1725 N N . ALA A 1 227 ? -32.041 -28.851 38.824 1.00 51.03 227 ALA A N 1
ATOM 1726 C CA . ALA A 1 227 ? -31.963 -27.407 38.653 1.00 51.03 227 ALA A CA 1
ATOM 1727 C C . ALA A 1 227 ? -32.034 -26.724 40.028 1.00 51.03 227 ALA A C 1
ATOM 1729 O O . ALA A 1 227 ? -33.115 -26.560 40.601 1.00 51.03 227 ALA A O 1
ATOM 1730 N N . GLU A 1 228 ? -30.879 -26.303 40.548 1.00 67.31 228 GLU A N 1
ATOM 1731 C CA . GLU A 1 228 ? -30.833 -25.313 41.622 1.00 67.31 228 GLU A CA 1
ATOM 1732 C C . GLU A 1 228 ? -31.590 -24.040 41.190 1.00 67.31 228 GLU A C 1
ATOM 1734 O O . GLU A 1 228 ? -31.545 -23.658 40.014 1.00 67.31 228 GLU A O 1
ATOM 1739 N N . PRO A 1 229 ? -32.313 -23.372 42.108 1.00 59.31 229 PRO A N 1
ATOM 1740 C CA . PRO A 1 229 ? -33.053 -22.160 41.793 1.00 59.31 229 PRO A CA 1
ATOM 1741 C C . PRO A 1 229 ? -32.076 -21.060 41.370 1.00 59.31 229 PRO A C 1
ATOM 1743 O O . PRO A 1 229 ? -31.438 -20.420 42.202 1.00 59.31 229 PRO A O 1
ATOM 1746 N N . VAL A 1 230 ? -31.972 -20.839 40.058 1.00 59.69 230 VAL A N 1
ATOM 1747 C CA . VAL A 1 230 ? -31.280 -19.691 39.475 1.00 59.69 230 VAL A CA 1
ATOM 1748 C C . VAL A 1 230 ? -32.015 -18.452 39.972 1.00 59.69 230 VAL A C 1
ATOM 1750 O O . VAL A 1 230 ? -33.116 -18.145 39.506 1.00 59.69 230 VAL A O 1
ATOM 1753 N N . GLU A 1 231 ? -31.441 -17.778 40.972 1.00 61.28 231 GLU A N 1
ATOM 1754 C CA . GLU A 1 231 ? -31.886 -16.455 41.395 1.00 61.28 231 GLU A CA 1
ATOM 1755 C C . GLU A 1 231 ? -32.080 -15.612 40.139 1.00 61.28 231 GLU A C 1
ATOM 1757 O O . GLU A 1 231 ? -31.175 -15.501 39.309 1.00 61.28 231 GLU A O 1
ATOM 1762 N N . ALA A 1 232 ? -33.285 -15.065 39.978 1.00 60.34 232 ALA A N 1
ATOM 1763 C CA . ALA A 1 232 ? -33.636 -14.177 38.887 1.00 60.34 232 ALA A CA 1
ATOM 1764 C C . ALA A 1 232 ? -32.730 -12.941 38.956 1.00 60.34 232 ALA A C 1
ATOM 1766 O O . ALA A 1 232 ? -33.068 -11.932 39.581 1.00 60.34 232 ALA A O 1
ATOM 1767 N N . ALA A 1 233 ? -31.550 -13.050 38.342 1.00 62.16 233 ALA A N 1
ATOM 1768 C CA . ALA A 1 233 ? -30.608 -11.970 38.172 1.00 62.16 233 ALA A CA 1
ATOM 1769 C C . ALA A 1 233 ? -31.378 -10.860 37.469 1.00 62.16 233 ALA A C 1
ATOM 1771 O O . ALA A 1 233 ? -31.809 -11.016 36.324 1.00 62.16 233 ALA A O 1
ATOM 1772 N N . LYS A 1 234 ? -31.634 -9.773 38.204 1.00 66.62 234 LYS A N 1
ATOM 1773 C CA . LYS A 1 234 ? -32.245 -8.559 37.674 1.00 66.62 234 LYS A CA 1
ATOM 1774 C C . LYS A 1 234 ? -31.476 -8.207 36.409 1.00 66.62 234 LYS A C 1
ATOM 1776 O O . LYS A 1 234 ? -30.316 -7.820 36.497 1.00 66.62 234 LYS A O 1
ATOM 1781 N N . ALA A 1 235 ? -32.102 -8.423 35.254 1.00 65.44 235 ALA A N 1
ATOM 1782 C CA . ALA A 1 235 ? -31.513 -8.120 33.967 1.00 65.44 235 ALA A CA 1
ATOM 1783 C C . ALA A 1 235 ? -31.280 -6.612 33.938 1.00 65.44 235 ALA A C 1
ATOM 1785 O O . ALA A 1 235 ? -32.217 -5.836 33.738 1.00 65.44 235 ALA A O 1
ATOM 1786 N N . GLU A 1 236 ? -30.047 -6.199 34.231 1.00 68.94 236 GLU A N 1
ATOM 1787 C CA . GLU A 1 236 ? -29.645 -4.815 34.071 1.00 68.94 236 GLU A CA 1
ATOM 1788 C C . GLU A 1 236 ? -29.994 -4.394 32.639 1.00 68.94 236 GLU A C 1
ATOM 1790 O O . GLU A 1 236 ? -29.842 -5.201 31.709 1.00 68.94 236 GLU A O 1
ATOM 1795 N N . PRO A 1 237 ? -30.519 -3.172 32.447 1.00 68.31 237 PRO A N 1
ATOM 1796 C CA . PRO A 1 237 ? -30.845 -2.675 31.122 1.00 68.31 237 PRO A CA 1
ATOM 1797 C C . PRO A 1 237 ? -29.595 -2.822 30.260 1.00 68.31 237 PRO A C 1
ATOM 1799 O O . PRO A 1 237 ? -28.573 -2.192 30.533 1.00 68.31 237 PRO A O 1
ATOM 1802 N N . ARG A 1 238 ? -29.656 -3.720 29.267 1.00 68.44 238 ARG A N 1
ATOM 1803 C CA . ARG A 1 238 ? -28.542 -3.993 28.360 1.00 68.44 238 ARG A CA 1
ATOM 1804 C C . ARG A 1 238 ? -28.163 -2.661 27.734 1.00 68.44 238 ARG A C 1
ATOM 1806 O O . ARG A 1 238 ? -28.911 -2.140 26.913 1.00 68.44 238 ARG A O 1
ATOM 1813 N N . ALA A 1 239 ? -27.047 -2.084 28.177 1.00 75.38 239 ALA A N 1
ATOM 1814 C CA . ALA A 1 239 ? -26.521 -0.863 27.595 1.00 75.38 239 ALA A CA 1
ATOM 1815 C C . ALA A 1 239 ? -26.451 -1.053 26.074 1.00 75.38 239 ALA A C 1
ATOM 1817 O O . ALA A 1 239 ? -26.104 -2.146 25.622 1.00 75.38 239 ALA A O 1
ATOM 1818 N N . ASN A 1 240 ? -26.793 -0.017 25.302 1.00 89.69 240 ASN A N 1
ATOM 1819 C CA . ASN A 1 240 ? -26.768 -0.036 23.836 1.00 89.69 240 ASN A CA 1
ATOM 1820 C C . ASN A 1 240 ? -25.319 -0.176 23.329 1.00 89.69 240 ASN A C 1
ATOM 1822 O O . ASN A 1 240 ? -24.682 0.791 22.909 1.00 89.69 240 ASN A O 1
ATOM 1826 N N . VAL A 1 241 ? -24.766 -1.383 23.447 1.00 93.75 241 VAL A N 1
ATOM 1827 C CA . VAL A 1 241 ? -23.435 -1.758 22.983 1.00 93.75 241 VAL A CA 1
ATOM 1828 C C . VAL A 1 241 ? -23.533 -1.988 21.484 1.00 93.75 241 VAL A C 1
ATOM 1830 O O . VAL A 1 241 ? -24.147 -2.951 21.032 1.00 93.75 241 VAL A O 1
ATOM 1833 N N . LEU A 1 242 ? -22.920 -1.091 20.719 1.00 94.69 242 LEU A N 1
ATOM 1834 C CA . LEU A 1 242 ? -22.873 -1.169 19.265 1.00 94.69 242 LEU A CA 1
ATOM 1835 C C . LEU A 1 242 ? -21.813 -2.172 18.802 1.00 94.69 242 LEU A C 1
ATOM 1837 O O . LEU A 1 242 ? -22.018 -2.891 17.827 1.00 94.69 242 LEU A O 1
ATOM 1841 N N . TYR A 1 243 ? -20.666 -2.201 19.482 1.00 96.25 243 TYR A N 1
ATOM 1842 C CA . TYR A 1 243 ? -19.544 -3.061 19.123 1.00 96.25 243 TYR A CA 1
ATOM 1843 C C . TYR A 1 243 ? -18.616 -3.289 20.319 1.00 96.25 243 TYR A C 1
ATOM 1845 O O . TYR A 1 243 ? -18.332 -2.363 21.075 1.00 96.25 243 TYR A O 1
ATOM 1853 N N . ARG A 1 244 ? -18.119 -4.518 20.466 1.00 97.12 244 ARG A N 1
ATOM 1854 C CA . ARG A 1 244 ? -17.034 -4.884 21.383 1.00 97.12 244 ARG A CA 1
ATOM 1855 C C . ARG A 1 244 ? -15.820 -5.238 20.535 1.00 97.12 244 ARG A C 1
ATOM 1857 O O . ARG A 1 244 ? -15.970 -5.965 19.555 1.00 97.12 244 ARG A O 1
ATOM 1864 N N . PHE A 1 245 ? -14.649 -4.724 20.893 1.00 97.06 245 PHE A N 1
ATOM 1865 C CA . PHE A 1 245 ? -13.444 -4.968 20.108 1.00 97.06 245 PHE A CA 1
ATOM 1866 C C . PHE A 1 245 ? -13.051 -6.451 20.123 1.00 97.06 245 PHE A C 1
ATOM 1868 O O . PHE A 1 245 ? -12.793 -7.027 21.176 1.00 97.06 245 PHE A O 1
ATOM 1875 N N . ASP A 1 246 ? -12.961 -7.044 18.933 1.00 97.19 246 ASP A N 1
ATOM 1876 C CA . ASP A 1 246 ? -12.303 -8.333 18.694 1.00 97.19 246 ASP A CA 1
ATOM 1877 C C . ASP A 1 246 ? -10.941 -8.043 18.057 1.00 97.19 246 ASP A C 1
ATOM 1879 O O . ASP A 1 246 ? -10.841 -7.795 16.848 1.00 97.19 246 ASP A O 1
ATOM 1883 N N . VAL A 1 247 ? -9.908 -7.960 18.900 1.00 97.25 247 VAL A N 1
ATOM 1884 C CA . VAL A 1 247 ? -8.548 -7.572 18.512 1.00 97.25 247 VAL A CA 1
ATOM 1885 C C . VAL A 1 247 ? -7.568 -8.731 18.642 1.00 97.25 247 VAL A C 1
ATOM 1887 O O . VAL A 1 247 ? -7.665 -9.580 19.522 1.00 97.25 247 VAL A O 1
ATOM 1890 N N . SER A 1 248 ? -6.572 -8.744 17.764 1.00 96.44 248 SER A N 1
ATOM 1891 C CA . SER A 1 248 ? -5.440 -9.667 17.830 1.00 96.44 248 SER A CA 1
ATOM 1892 C C . SER A 1 248 ? -4.186 -9.005 17.268 1.00 96.44 248 SER A C 1
ATOM 1894 O O . SER A 1 248 ? -4.277 -8.134 16.406 1.00 96.44 248 SER A O 1
ATOM 1896 N N . LEU A 1 249 ? -2.998 -9.418 17.711 1.00 95.19 249 LEU A N 1
ATOM 1897 C CA . LEU A 1 249 ? -1.745 -8.967 17.095 1.00 95.19 249 LEU A CA 1
ATOM 1898 C C . LEU A 1 249 ? -1.676 -9.418 15.630 1.00 95.19 249 LEU A C 1
ATOM 1900 O O . LEU A 1 249 ? -1.956 -10.579 15.312 1.00 95.19 249 LEU A O 1
ATOM 1904 N N . ASN A 1 250 ? -1.270 -8.519 14.732 1.00 91.56 250 ASN A N 1
ATOM 1905 C CA . ASN A 1 250 ? -1.182 -8.811 13.305 1.00 91.56 250 ASN A CA 1
ATOM 1906 C C . ASN A 1 250 ? 0.039 -9.688 12.969 1.00 91.56 250 ASN A C 1
ATOM 1908 O O . ASN A 1 250 ? 1.070 -9.210 12.495 1.00 91.56 250 ASN A O 1
ATOM 1912 N N . LYS A 1 251 ? -0.105 -11.001 13.165 1.00 85.25 251 LYS A N 1
ATOM 1913 C CA . LYS A 1 251 ? 0.918 -12.006 12.824 1.00 85.25 251 LYS A CA 1
ATOM 1914 C C . LYS A 1 251 ? 1.034 -12.280 11.320 1.00 85.25 251 LYS A C 1
ATOM 1916 O O . LYS A 1 251 ? 1.977 -12.938 10.885 1.00 85.25 251 LYS A O 1
ATOM 1921 N N . GLU A 1 252 ? 0.095 -11.804 10.496 1.00 71.81 252 GLU A N 1
ATOM 1922 C CA . GLU A 1 252 ? 0.163 -12.029 9.044 1.00 71.81 252 GLU A CA 1
ATOM 1923 C C . GLU A 1 252 ? 1.353 -11.320 8.406 1.00 71.81 252 GLU A C 1
ATOM 1925 O O . GLU A 1 252 ? 1.898 -11.816 7.418 1.00 71.81 252 GLU A O 1
ATOM 1930 N N . ARG A 1 253 ? 1.783 -10.191 8.983 1.00 66.44 253 ARG A N 1
ATOM 1931 C CA . ARG A 1 253 ? 2.917 -9.423 8.469 1.00 66.44 253 ARG A CA 1
ATOM 1932 C C . ARG A 1 253 ? 4.209 -10.241 8.502 1.00 66.44 253 ARG A C 1
ATOM 1934 O O . ARG A 1 253 ? 4.978 -10.195 7.550 1.00 66.44 253 ARG A O 1
ATOM 1941 N N . GLU A 1 254 ? 4.404 -11.063 9.530 1.00 65.19 254 GLU A N 1
ATOM 1942 C CA . GLU A 1 254 ? 5.534 -11.995 9.587 1.00 65.19 254 GLU A CA 1
ATOM 1943 C C . GLU A 1 254 ? 5.418 -13.069 8.498 1.00 65.19 254 GLU A C 1
ATOM 1945 O O . GLU A 1 254 ? 6.366 -13.323 7.762 1.00 65.19 254 GLU A O 1
ATOM 1950 N N . ARG A 1 255 ? 4.231 -13.658 8.314 1.00 64.56 255 ARG A N 1
ATOM 1951 C CA . ARG A 1 255 ? 4.040 -14.763 7.360 1.00 64.56 255 ARG A CA 1
ATOM 1952 C C . ARG A 1 255 ? 4.207 -14.344 5.901 1.00 64.56 255 ARG A C 1
ATOM 1954 O O . ARG A 1 255 ? 4.869 -15.053 5.147 1.00 64.56 255 ARG A O 1
ATOM 1961 N N . ARG A 1 256 ? 3.643 -13.196 5.504 1.00 59.47 256 ARG A N 1
ATOM 1962 C CA . ARG A 1 256 ? 3.702 -12.703 4.112 1.00 59.47 256 ARG A CA 1
ATOM 1963 C C . ARG A 1 256 ? 5.117 -12.318 3.681 1.00 59.47 256 ARG A C 1
ATOM 1965 O O . ARG A 1 256 ? 5.404 -12.290 2.490 1.00 59.47 256 ARG A O 1
ATOM 1972 N N . PHE A 1 257 ? 6.000 -12.042 4.636 1.00 53.94 257 PHE A N 1
ATOM 1973 C CA . PHE A 1 257 ? 7.357 -11.585 4.366 1.00 53.94 257 PHE A CA 1
ATOM 1974 C C . PHE A 1 257 ? 8.430 -12.666 4.537 1.00 53.94 257 PHE A C 1
ATOM 1976 O O . PHE A 1 257 ? 9.540 -12.511 4.047 1.00 53.94 257 PHE A O 1
ATOM 1983 N N . VAL A 1 258 ? 8.113 -13.811 5.136 1.00 56.19 258 VAL A N 1
ATOM 1984 C CA . VAL A 1 258 ? 9.079 -14.917 5.260 1.00 56.19 258 VAL A CA 1
ATOM 1985 C C . VAL A 1 258 ? 9.222 -15.728 3.956 1.00 56.19 258 VAL A C 1
ATOM 1987 O O . VAL A 1 258 ? 10.222 -16.409 3.772 1.00 56.19 258 VAL A O 1
ATOM 1990 N N . HIS A 1 259 ? 8.292 -15.609 2.999 1.00 53.66 259 HIS A N 1
ATOM 1991 C CA . HIS A 1 259 ? 8.355 -16.316 1.700 1.00 53.66 259 HIS A CA 1
ATOM 1992 C C . HIS A 1 259 ? 8.898 -15.441 0.546 1.00 53.66 259 HIS A C 1
ATOM 1994 O O . HIS A 1 259 ? 8.618 -15.695 -0.621 1.00 53.66 259 HIS A O 1
ATOM 2000 N N . ARG A 1 260 ? 9.688 -14.403 0.863 1.00 53.91 260 ARG A N 1
ATOM 2001 C CA . ARG A 1 260 ? 10.152 -13.307 -0.022 1.00 53.91 260 ARG A CA 1
ATOM 2002 C C . ARG A 1 260 ? 11.184 -13.664 -1.102 1.00 53.91 260 ARG A C 1
ATOM 2004 O O . ARG A 1 260 ? 12.014 -12.846 -1.466 1.00 53.91 260 ARG A O 1
ATOM 2011 N N . ASN A 1 261 ? 11.071 -14.836 -1.703 1.00 58.97 261 ASN A N 1
ATOM 2012 C CA . ASN A 1 261 ? 11.607 -15.057 -3.040 1.00 58.97 261 ASN A CA 1
ATOM 2013 C C . ASN A 1 261 ? 10.426 -15.237 -3.993 1.00 58.97 261 ASN A C 1
ATOM 2015 O O . ASN A 1 261 ? 10.312 -16.266 -4.657 1.00 58.97 261 ASN A O 1
ATOM 2019 N N . ASN A 1 262 ? 9.544 -14.228 -4.056 1.00 64.75 262 ASN A N 1
ATOM 2020 C CA . ASN A 1 262 ? 8.582 -14.093 -5.151 1.00 64.75 262 ASN A CA 1
ATOM 2021 C C . ASN A 1 262 ? 9.370 -13.740 -6.416 1.00 64.75 262 ASN A C 1
ATOM 2023 O O . ASN A 1 262 ? 9.387 -12.602 -6.880 1.00 64.75 262 ASN A O 1
ATOM 2027 N N . VAL A 1 263 ? 10.108 -14.726 -6.911 1.00 75.00 263 VAL A N 1
ATOM 2028 C CA . VAL A 1 263 ? 10.811 -14.658 -8.177 1.00 75.00 263 VAL A CA 1
ATOM 2029 C C . VAL A 1 263 ? 9.751 -14.840 -9.242 1.00 75.00 263 VAL A C 1
ATOM 2031 O O . VAL A 1 263 ? 8.966 -15.792 -9.198 1.00 75.00 263 VAL A O 1
ATOM 2034 N N . LEU A 1 264 ? 9.710 -13.908 -10.187 1.00 83.50 264 LEU A N 1
ATOM 2035 C CA . LEU A 1 264 ? 8.797 -14.029 -11.311 1.00 83.50 264 LEU A CA 1
ATOM 2036 C C . LEU A 1 264 ? 9.072 -15.330 -12.076 1.00 83.50 264 LEU A C 1
ATOM 2038 O O . LEU A 1 264 ? 10.224 -15.779 -12.146 1.00 83.50 264 LEU A O 1
ATOM 2042 N N . PRO A 1 265 ? 8.044 -15.934 -12.694 1.00 86.94 265 PRO A N 1
ATOM 2043 C CA . PRO A 1 265 ? 8.256 -17.039 -13.615 1.00 86.94 265 PRO A CA 1
ATOM 2044 C C . PRO A 1 265 ? 9.318 -16.667 -14.659 1.00 86.94 265 PRO A C 1
ATOM 2046 O O . PRO A 1 265 ? 9.340 -15.538 -15.142 1.00 86.94 265 PRO A O 1
ATOM 2049 N N . LYS A 1 266 ? 10.185 -17.612 -15.051 1.00 86.88 266 LYS A N 1
ATOM 2050 C CA . LYS A 1 266 ? 11.315 -17.339 -15.968 1.00 86.88 266 LYS A CA 1
ATOM 2051 C C . LYS A 1 266 ? 10.894 -16.689 -17.293 1.00 86.88 266 LYS A C 1
ATOM 2053 O O . LYS A 1 266 ? 11.668 -15.931 -17.867 1.00 86.88 266 LYS A O 1
ATOM 2058 N N . ILE A 1 267 ? 9.665 -16.945 -17.751 1.00 88.44 267 ILE A N 1
ATOM 2059 C CA . ILE A 1 267 ? 9.094 -16.318 -18.951 1.00 88.44 267 ILE A CA 1
ATOM 2060 C C . ILE A 1 267 ? 9.039 -14.784 -18.855 1.00 88.44 267 ILE A C 1
ATOM 2062 O O . ILE A 1 267 ? 9.201 -14.117 -19.873 1.00 88.44 267 ILE A O 1
ATOM 2066 N N . ALA A 1 268 ? 8.898 -14.222 -17.648 1.00 88.50 268 ALA A N 1
ATOM 2067 C CA . ALA A 1 268 ? 8.880 -12.777 -17.398 1.00 88.50 268 ALA A CA 1
ATOM 2068 C C . ALA A 1 268 ? 10.202 -12.081 -17.754 1.00 88.50 268 ALA A C 1
ATOM 2070 O O . ALA A 1 268 ? 10.228 -10.873 -17.946 1.00 88.50 268 ALA A O 1
ATOM 2071 N N . ALA A 1 269 ? 11.299 -12.835 -17.851 1.00 88.56 269 ALA A N 1
ATOM 2072 C CA . ALA A 1 269 ? 12.599 -12.298 -18.228 1.00 88.56 269 ALA A CA 1
ATOM 2073 C C . ALA A 1 269 ? 12.903 -12.459 -19.733 1.00 88.56 269 ALA A C 1
ATOM 2075 O O . ALA A 1 269 ? 13.945 -12.016 -20.200 1.00 88.56 269 ALA A O 1
ATOM 2076 N N . THR A 1 270 ? 12.017 -13.081 -20.520 1.00 88.19 270 THR A N 1
ATOM 2077 C CA . THR A 1 270 ? 12.238 -13.249 -21.968 1.00 88.19 270 THR A CA 1
ATOM 2078 C C . THR A 1 270 ? 12.051 -11.929 -22.721 1.00 88.19 270 THR A C 1
ATOM 2080 O O . THR A 1 270 ? 11.144 -11.164 -22.404 1.00 88.19 270 THR A O 1
ATOM 2083 N N . ALA A 1 271 ? 12.857 -11.670 -23.757 1.00 90.25 271 ALA A N 1
ATOM 2084 C CA . ALA A 1 271 ? 12.803 -10.412 -24.514 1.00 90.25 271 ALA A CA 1
ATOM 2085 C C . ALA A 1 271 ? 11.408 -10.068 -25.090 1.00 90.25 271 ALA A C 1
ATOM 2087 O O . ALA A 1 271 ? 10.963 -8.934 -24.903 1.00 90.25 271 ALA A O 1
ATOM 2088 N N . PRO A 1 272 ? 10.648 -11.009 -25.698 1.00 93.56 272 PRO A N 1
ATOM 2089 C CA . PRO A 1 272 ? 9.293 -10.708 -26.169 1.00 93.56 272 PRO A CA 1
ATOM 2090 C C . PRO A 1 272 ? 8.357 -10.286 -25.034 1.00 93.56 272 PRO A C 1
ATOM 2092 O O . PRO A 1 272 ? 7.523 -9.398 -25.207 1.00 93.56 272 PRO A O 1
ATOM 2095 N N . ARG A 1 273 ? 8.508 -10.913 -23.859 1.00 94.06 273 ARG A N 1
ATOM 2096 C CA . ARG A 1 273 ? 7.696 -10.601 -22.687 1.00 94.06 273 ARG A CA 1
ATOM 2097 C C . ARG A 1 273 ? 8.063 -9.247 -22.090 1.00 94.06 273 ARG A C 1
ATOM 2099 O O . ARG A 1 273 ? 7.159 -8.486 -21.781 1.00 94.06 273 ARG A O 1
ATOM 2106 N N . LEU A 1 274 ? 9.354 -8.927 -21.999 1.00 93.25 274 LEU A N 1
ATOM 2107 C CA . LEU A 1 274 ? 9.835 -7.627 -21.526 1.00 93.25 274 LEU A CA 1
ATOM 2108 C C . LEU A 1 274 ? 9.314 -6.479 -22.397 1.00 93.25 274 LEU A C 1
ATOM 2110 O O . LEU A 1 274 ? 8.824 -5.489 -21.861 1.00 93.25 274 LEU A O 1
ATOM 2114 N N . LYS A 1 275 ? 9.344 -6.639 -23.726 1.00 94.25 275 LYS A N 1
ATOM 2115 C CA . LYS A 1 275 ? 8.785 -5.650 -24.655 1.00 94.25 275 LYS A CA 1
ATOM 2116 C C . LYS A 1 275 ? 7.285 -5.436 -24.425 1.00 94.25 275 LYS A C 1
ATOM 2118 O O . LYS A 1 275 ? 6.843 -4.295 -24.313 1.00 94.25 275 LYS A O 1
ATOM 2123 N N . HIS A 1 276 ? 6.521 -6.524 -24.321 1.00 96.25 276 HIS A N 1
ATOM 2124 C CA . HIS A 1 276 ? 5.082 -6.460 -24.060 1.00 96.25 276 HIS A CA 1
ATOM 2125 C C . HIS A 1 276 ? 4.765 -5.805 -22.708 1.00 96.25 276 HIS A C 1
ATOM 2127 O O . HIS A 1 276 ? 3.925 -4.909 -22.635 1.00 96.25 276 HIS A O 1
ATOM 2133 N N . ASP A 1 277 ? 5.461 -6.221 -21.648 1.00 96.75 277 ASP A N 1
ATOM 2134 C CA . ASP A 1 277 ? 5.258 -5.687 -20.302 1.00 96.75 277 ASP A CA 1
ATOM 2135 C C . ASP A 1 277 ? 5.648 -4.203 -20.234 1.00 96.75 277 ASP A C 1
ATOM 2137 O O . ASP A 1 277 ? 4.979 -3.433 -19.550 1.00 96.75 277 ASP A O 1
ATOM 2141 N N . ARG A 1 278 ? 6.660 -3.760 -20.997 1.00 96.06 278 ARG A N 1
ATOM 2142 C CA . ARG A 1 278 ? 7.001 -2.336 -21.139 1.00 96.06 278 ARG A CA 1
ATOM 2143 C C . ARG A 1 278 ? 5.850 -1.529 -21.743 1.00 96.06 278 ARG A C 1
ATOM 2145 O O . ARG A 1 278 ? 5.449 -0.512 -21.183 1.00 96.06 278 ARG A O 1
ATOM 2152 N N . GLU A 1 279 ? 5.324 -1.956 -22.885 1.00 96.19 279 GLU A N 1
ATOM 2153 C CA . GLU A 1 279 ? 4.216 -1.252 -23.545 1.00 96.19 279 GLU A CA 1
ATOM 2154 C C . GLU A 1 279 ? 2.991 -1.183 -22.616 1.00 96.19 279 GLU A C 1
ATOM 2156 O O . GLU A 1 279 ? 2.373 -0.129 -22.448 1.00 96.19 279 GLU A O 1
ATOM 2161 N N . GLN A 1 280 ? 2.689 -2.293 -21.937 1.00 97.75 280 GLN A N 1
ATOM 2162 C CA . GLN A 1 280 ? 1.571 -2.372 -21.007 1.00 97.75 280 GLN A CA 1
ATOM 2163 C C . GLN A 1 280 ? 1.778 -1.507 -19.756 1.00 97.75 280 GLN A C 1
ATOM 2165 O O . GLN A 1 280 ? 0.848 -0.810 -19.348 1.00 97.75 280 GLN A O 1
ATOM 2170 N N . VAL A 1 281 ? 2.961 -1.531 -19.131 1.00 97.44 281 VAL A N 1
ATOM 2171 C CA . VAL A 1 281 ? 3.215 -0.770 -17.898 1.00 97.44 281 VAL A CA 1
ATOM 2172 C C . VAL A 1 281 ? 3.132 0.734 -18.150 1.00 97.44 281 VAL A C 1
ATOM 2174 O O . VAL A 1 281 ? 2.570 1.450 -17.324 1.00 97.44 281 VAL A O 1
ATOM 2177 N N . ILE A 1 282 ? 3.609 1.208 -19.307 1.00 97.00 282 ILE A N 1
ATOM 2178 C CA . ILE A 1 282 ? 3.505 2.617 -19.704 1.00 97.00 282 ILE A CA 1
ATOM 2179 C C . ILE A 1 282 ? 2.032 2.994 -19.878 1.00 97.00 282 ILE A C 1
ATOM 2181 O O . ILE A 1 282 ? 1.589 4.004 -19.333 1.00 97.00 282 ILE A O 1
ATOM 2185 N N . ALA A 1 283 ? 1.243 2.164 -20.568 1.00 97.06 283 ALA A N 1
ATOM 2186 C CA . ALA A 1 283 ? -0.185 2.413 -20.743 1.00 97.06 283 ALA A CA 1
ATOM 2187 C C . ALA A 1 283 ? -0.940 2.469 -19.400 1.00 97.06 283 ALA A C 1
ATOM 2189 O O . ALA A 1 283 ? -1.754 3.370 -19.188 1.00 97.06 283 ALA A O 1
ATOM 2190 N N . VAL A 1 284 ? -0.644 1.548 -18.473 1.00 97.19 284 VAL A N 1
ATOM 2191 C CA . VAL A 1 284 ? -1.231 1.538 -17.122 1.00 97.19 284 VAL A CA 1
ATOM 2192 C C . VAL A 1 284 ? -0.826 2.789 -16.346 1.00 97.19 284 VAL A C 1
ATOM 2194 O O . VAL A 1 284 ? -1.695 3.448 -15.782 1.00 97.19 284 VAL A O 1
ATOM 2197 N N . MET A 1 285 ? 0.457 3.154 -16.364 1.00 97.06 285 MET A N 1
ATOM 2198 C CA . MET A 1 285 ? 0.973 4.370 -15.730 1.00 97.06 285 MET A CA 1
ATOM 2199 C C . MET A 1 285 ? 0.215 5.612 -16.203 1.00 97.06 285 MET A C 1
ATOM 2201 O O . MET A 1 285 ? -0.389 6.302 -15.387 1.00 97.06 285 MET A O 1
ATOM 2205 N N . ARG A 1 286 ? 0.131 5.835 -17.520 1.00 96.81 286 ARG A N 1
ATOM 2206 C CA . ARG A 1 286 ? -0.598 6.982 -18.089 1.00 96.81 286 ARG A CA 1
ATOM 2207 C C . ARG A 1 286 ? -2.078 6.978 -17.732 1.00 96.81 286 ARG A C 1
ATOM 2209 O O . ARG A 1 286 ? -2.651 8.024 -17.436 1.00 96.81 286 ARG A O 1
ATOM 2216 N N . HIS A 1 287 ? -2.710 5.807 -17.757 1.00 96.88 287 HIS A N 1
ATOM 2217 C CA . HIS A 1 287 ? -4.108 5.682 -17.368 1.00 96.88 287 HIS A CA 1
ATOM 2218 C C . HIS A 1 287 ? -4.320 6.070 -15.899 1.00 96.88 287 HIS A C 1
ATOM 2220 O O . HIS A 1 287 ? -5.245 6.825 -15.597 1.00 96.88 287 HIS A O 1
ATOM 2226 N N . MET A 1 288 ? -3.457 5.594 -14.997 1.00 95.50 288 MET A N 1
ATOM 2227 C CA . MET A 1 288 ? -3.539 5.909 -13.572 1.00 95.50 288 MET A CA 1
ATOM 2228 C C . MET A 1 288 ? -3.240 7.382 -13.282 1.00 95.50 288 MET A C 1
ATOM 2230 O O . MET A 1 288 ? -3.932 7.978 -12.455 1.00 95.50 288 MET A O 1
ATOM 2234 N N . ASP A 1 289 ? -2.278 7.983 -13.983 1.00 95.94 289 ASP A N 1
ATOM 2235 C CA . ASP A 1 289 ? -1.984 9.414 -13.886 1.00 95.94 289 ASP A CA 1
ATOM 2236 C C . ASP A 1 289 ? -3.186 10.266 -14.268 1.00 95.94 289 ASP A C 1
ATOM 2238 O O . ASP A 1 289 ? -3.588 11.160 -13.522 1.00 95.94 289 ASP A O 1
ATOM 2242 N N . LYS A 1 290 ? -3.802 9.952 -15.412 1.00 96.31 290 LYS A N 1
ATOM 2243 C CA . LYS A 1 290 ? -5.001 10.638 -15.888 1.00 96.31 290 LYS A CA 1
ATOM 2244 C C . LYS A 1 290 ? -6.165 10.453 -14.921 1.00 96.31 290 LYS A C 1
ATOM 2246 O O . LYS A 1 290 ? -6.826 11.421 -14.558 1.00 96.31 290 LYS A O 1
ATOM 2251 N N . TYR A 1 291 ? -6.401 9.222 -14.466 1.00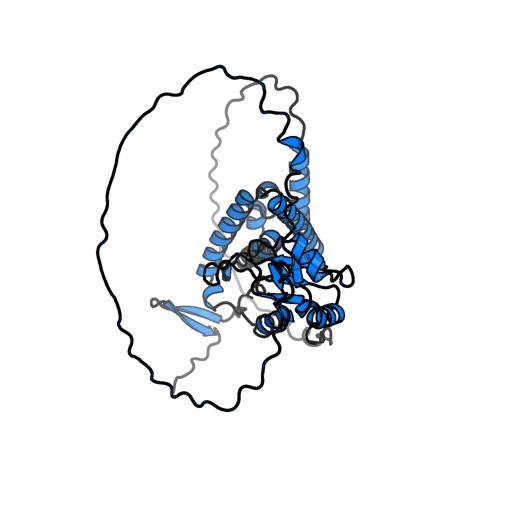 93.69 291 TYR A N 1
ATOM 2252 C CA . TYR A 1 291 ? -7.475 8.903 -13.523 1.00 93.69 291 TYR A CA 1
ATOM 2253 C C . TYR A 1 291 ? -7.328 9.645 -12.184 1.00 93.69 291 TYR A C 1
ATOM 2255 O O . TYR A 1 291 ? -8.327 9.988 -11.550 1.00 93.69 291 TYR A O 1
ATOM 2263 N N . ARG A 1 292 ? -6.090 9.912 -11.753 1.00 93.69 292 ARG A N 1
ATOM 2264 C CA . ARG A 1 292 ? -5.784 10.636 -10.510 1.00 93.69 292 ARG A CA 1
ATOM 2265 C C . ARG A 1 292 ? -5.463 12.116 -10.712 1.00 93.69 292 ARG A C 1
ATOM 2267 O O . ARG A 1 292 ? -5.186 12.794 -9.726 1.00 93.69 292 ARG A O 1
ATOM 2274 N N . GLU A 1 293 ? -5.550 12.611 -11.946 1.00 95.06 293 GLU A N 1
ATOM 2275 C CA . GLU A 1 293 ? -5.277 13.998 -12.338 1.00 95.06 293 GLU A CA 1
ATOM 2276 C C . GLU A 1 293 ? -3.852 14.475 -11.981 1.00 95.06 293 GLU A C 1
ATOM 2278 O O . GLU A 1 293 ? -3.672 15.589 -11.481 1.00 95.06 293 GLU A O 1
ATOM 2283 N N . VAL A 1 294 ? -2.844 13.627 -12.218 1.00 93.06 294 VA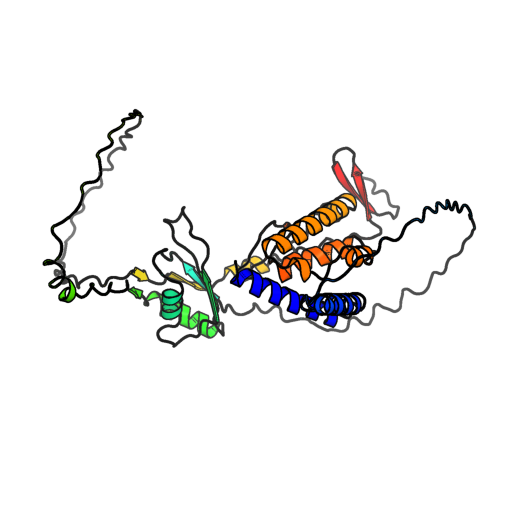L A N 1
ATOM 2284 C CA . VAL A 1 294 ? -1.410 13.912 -11.979 1.00 93.06 294 VAL A CA 1
ATOM 2285 C C . VAL A 1 294 ? -0.543 13.806 -13.245 1.00 93.06 294 VAL A C 1
ATOM 2287 O O . VAL A 1 294 ? 0.680 13.846 -13.165 1.00 93.06 294 VAL A O 1
ATOM 2290 N N . GLU A 1 295 ? -1.160 13.723 -14.429 1.00 93.25 295 GLU A N 1
ATOM 2291 C CA . GLU A 1 295 ? -0.475 13.537 -15.724 1.00 93.25 295 GLU A CA 1
ATOM 2292 C C . GLU A 1 295 ? 0.629 14.564 -16.020 1.00 93.25 295 GLU A C 1
ATOM 2294 O O . GLU A 1 295 ? 1.675 14.195 -16.544 1.00 93.25 295 GLU A O 1
ATOM 2299 N N . GLY A 1 296 ? 0.450 15.826 -15.617 1.00 91.06 296 GLY A N 1
ATOM 2300 C CA . GLY A 1 296 ? 1.437 16.891 -15.837 1.00 91.06 296 GLY A CA 1
ATOM 2301 C C . GLY A 1 296 ? 2.635 16.879 -14.882 1.00 91.06 296 GLY A C 1
ATOM 2302 O O . GLY A 1 296 ? 3.503 17.734 -15.005 1.00 91.06 296 GLY A O 1
ATOM 2303 N N . GLN A 1 297 ? 2.671 15.965 -13.909 1.00 91.50 297 GLN A N 1
ATOM 2304 C CA . GLN A 1 297 ? 3.741 15.874 -12.909 1.00 91.50 297 GLN A CA 1
ATOM 2305 C C . GLN A 1 297 ? 4.605 14.615 -13.081 1.00 91.50 297 GLN A C 1
ATOM 2307 O O . GLN A 1 297 ? 5.579 14.438 -12.350 1.00 91.50 297 GLN A O 1
ATOM 2312 N N . ASN A 1 298 ? 4.239 13.705 -13.991 1.00 91.50 298 ASN A N 1
ATOM 2313 C CA . ASN A 1 298 ? 4.964 12.454 -14.171 1.00 91.50 298 ASN A CA 1
ATOM 2314 C C . ASN A 1 298 ? 6.337 12.715 -14.832 1.00 91.50 298 ASN A C 1
ATOM 2316 O O . ASN A 1 298 ? 6.365 13.151 -15.983 1.00 91.50 298 ASN A O 1
ATOM 2320 N N . PRO A 1 299 ? 7.466 12.397 -14.164 1.00 89.38 299 PRO A N 1
ATOM 2321 C CA . PRO A 1 299 ? 8.808 12.634 -14.703 1.00 89.38 299 PRO A CA 1
ATOM 2322 C C . PRO A 1 299 ? 9.165 11.716 -15.881 1.00 89.38 299 PRO A C 1
ATOM 2324 O O . PRO A 1 299 ? 10.117 11.974 -16.612 1.00 89.38 299 PRO A O 1
ATOM 2327 N N . PHE A 1 300 ? 8.432 10.620 -16.073 1.00 92.31 300 PHE A N 1
ATOM 2328 C CA . PHE A 1 300 ? 8.680 9.657 -17.137 1.00 92.31 300 PHE A CA 1
ATOM 2329 C C . PHE A 1 300 ? 7.985 10.086 -18.422 1.00 92.31 300 PHE A C 1
ATOM 2331 O O . PHE A 1 300 ? 6.984 9.482 -18.803 1.00 92.31 300 PHE A O 1
ATOM 2338 N N . THR A 1 301 ? 8.470 11.133 -19.090 1.00 91.25 301 THR A N 1
ATOM 2339 C CA . THR A 1 301 ? 7.977 11.528 -20.422 1.00 91.25 301 THR A CA 1
ATOM 2340 C C . THR A 1 301 ? 8.434 10.556 -21.512 1.00 91.25 301 THR A C 1
ATOM 2342 O O . THR A 1 301 ? 9.237 9.656 -21.258 1.00 91.25 301 THR A O 1
ATOM 2345 N N . GLU A 1 302 ? 7.881 10.678 -22.723 1.00 92.25 302 GLU A N 1
ATOM 2346 C CA . GLU A 1 302 ? 8.292 9.823 -23.847 1.00 92.25 302 GLU A CA 1
ATOM 2347 C C . GLU A 1 302 ? 9.767 10.043 -24.197 1.00 92.25 302 GLU A C 1
ATOM 2349 O O . GLU A 1 302 ? 10.488 9.075 -24.425 1.00 92.25 302 GLU A O 1
ATOM 2354 N N . GLU A 1 303 ? 10.237 11.290 -24.136 1.00 92.00 303 GLU A N 1
ATOM 2355 C CA . GLU A 1 303 ? 11.636 11.654 -24.367 1.00 92.00 303 GLU A CA 1
ATOM 2356 C C . GLU A 1 303 ? 12.543 11.060 -23.291 1.00 92.00 303 GLU A C 1
ATOM 2358 O O . GLU A 1 303 ? 13.580 10.476 -23.607 1.00 92.00 303 GLU A O 1
ATOM 2363 N N . PHE A 1 304 ? 12.130 11.147 -22.019 1.00 91.69 304 PHE A N 1
ATOM 2364 C CA . PHE A 1 304 ? 12.879 10.541 -20.925 1.00 91.69 304 PHE A CA 1
ATOM 2365 C C . PHE A 1 304 ? 13.012 9.027 -21.122 1.00 91.69 304 PHE A C 1
ATOM 2367 O O . PHE A 1 304 ? 14.114 8.484 -21.067 1.00 91.69 304 PHE A O 1
ATOM 2374 N N . LEU A 1 305 ? 11.897 8.334 -21.369 1.00 92.69 305 LEU A N 1
ATOM 2375 C CA . LEU A 1 305 ? 11.908 6.880 -21.527 1.00 92.69 305 LEU A CA 1
ATOM 2376 C C . LEU A 1 305 ? 12.713 6.459 -22.758 1.00 92.69 305 LEU A C 1
ATOM 2378 O O . LEU A 1 305 ? 13.444 5.478 -22.678 1.00 92.69 305 LEU A O 1
ATOM 2382 N N . ALA A 1 306 ? 12.642 7.219 -23.854 1.00 92.31 306 ALA A N 1
ATOM 2383 C CA . ALA A 1 306 ? 13.465 6.996 -25.039 1.00 92.31 306 ALA A CA 1
ATOM 2384 C C . ALA A 1 306 ? 14.969 7.189 -24.771 1.00 92.31 306 ALA A C 1
ATOM 2386 O O . ALA A 1 306 ? 15.778 6.523 -25.411 1.00 92.31 306 ALA A O 1
ATOM 2387 N N . SER A 1 307 ? 15.350 8.050 -23.818 1.00 91.25 307 SER A N 1
ATOM 2388 C CA . SER A 1 307 ? 16.759 8.263 -23.446 1.00 91.25 307 SER A CA 1
ATOM 2389 C C . SER A 1 307 ? 17.383 7.097 -22.666 1.00 91.25 307 SER A C 1
ATOM 2391 O O . SER A 1 307 ? 18.603 6.959 -22.620 1.00 91.25 307 SER A O 1
ATOM 2393 N N . VAL A 1 308 ? 16.565 6.235 -22.056 1.00 90.31 308 VAL A N 1
ATOM 2394 C CA . VAL A 1 308 ? 17.047 5.070 -21.305 1.00 90.31 308 VAL A CA 1
ATOM 2395 C C . VAL A 1 308 ? 17.289 3.921 -22.284 1.00 90.31 308 VAL A C 1
ATOM 2397 O O . VAL A 1 308 ? 16.347 3.239 -22.658 1.00 90.31 308 VAL A O 1
ATOM 2400 N N . GLU A 1 309 ? 18.531 3.665 -22.697 1.00 87.50 309 GLU A N 1
ATOM 2401 C CA . GLU A 1 309 ? 18.832 2.665 -23.746 1.00 87.50 309 GLU A CA 1
ATOM 2402 C C . GLU A 1 309 ? 18.386 1.225 -23.400 1.00 87.50 309 GLU A C 1
ATOM 2404 O O . GLU A 1 309 ? 18.023 0.447 -24.282 1.00 87.50 309 GLU A O 1
ATOM 2409 N N . ASP A 1 310 ? 18.384 0.862 -22.114 1.00 89.75 310 ASP A N 1
ATOM 2410 C CA . ASP A 1 310 ? 18.078 -0.493 -21.645 1.00 89.75 310 ASP A CA 1
ATOM 2411 C C . ASP A 1 310 ? 16.565 -0.702 -21.411 1.00 89.75 310 ASP A C 1
ATOM 2413 O O . ASP A 1 310 ? 15.987 -0.196 -20.443 1.00 89.75 310 ASP A O 1
ATOM 2417 N N . GLU A 1 311 ? 15.901 -1.490 -22.270 1.00 88.50 311 GLU A N 1
ATOM 2418 C CA . GLU A 1 311 ? 14.459 -1.780 -22.137 1.00 88.50 311 GLU A CA 1
ATOM 2419 C C . GLU A 1 311 ? 14.079 -2.425 -20.784 1.00 88.50 311 GLU A C 1
ATOM 2421 O O . GLU A 1 311 ? 13.081 -2.010 -20.180 1.00 88.50 311 GLU A O 1
ATOM 2426 N N . PRO A 1 312 ? 14.833 -3.412 -20.249 1.00 91.12 312 PRO A N 1
ATOM 2427 C CA . PRO A 1 312 ? 14.625 -3.911 -18.895 1.00 91.12 312 PRO A CA 1
ATOM 2428 C C . PRO A 1 312 ? 14.630 -2.802 -17.841 1.00 91.12 312 PRO A C 1
ATOM 2430 O O . PRO A 1 312 ? 13.763 -2.819 -16.957 1.00 91.12 312 PRO A O 1
ATOM 2433 N N . ARG A 1 313 ? 15.572 -1.854 -17.904 1.00 89.81 313 ARG A N 1
ATOM 2434 C CA . ARG A 1 313 ? 15.637 -0.715 -16.982 1.00 89.81 313 ARG A CA 1
ATOM 2435 C C . ARG A 1 313 ? 14.424 0.200 -17.117 1.00 89.81 313 ARG A C 1
ATOM 2437 O O . ARG A 1 313 ? 13.862 0.557 -16.083 1.00 89.81 313 ARG A O 1
ATOM 2444 N N . GLN A 1 314 ? 13.981 0.518 -18.338 1.00 93.19 314 GLN A N 1
ATOM 2445 C CA . GLN A 1 314 ? 12.746 1.289 -18.566 1.00 93.19 314 GLN A CA 1
ATOM 2446 C C . GLN A 1 314 ? 11.548 0.639 -17.858 1.00 93.19 314 GLN A C 1
ATOM 2448 O O . GLN A 1 314 ? 10.829 1.293 -17.103 1.00 93.19 314 GLN A O 1
ATOM 2453 N N . LEU A 1 315 ? 11.369 -0.673 -18.050 1.00 95.06 315 LEU A N 1
ATOM 2454 C CA . LEU A 1 315 ? 10.294 -1.437 -17.416 1.00 95.06 315 LEU A CA 1
ATOM 2455 C C . LEU A 1 315 ? 10.381 -1.383 -15.880 1.00 95.06 315 LEU A C 1
ATOM 2457 O O . LEU A 1 315 ? 9.369 -1.144 -15.225 1.00 95.06 315 LEU A O 1
ATOM 2461 N N . ASP A 1 316 ? 11.569 -1.554 -15.292 1.00 91.88 316 ASP A N 1
ATOM 2462 C CA . ASP A 1 316 ? 11.733 -1.482 -13.831 1.00 91.88 316 ASP A CA 1
ATOM 2463 C C . ASP A 1 316 ? 11.405 -0.094 -13.275 1.00 91.88 316 ASP A C 1
ATOM 2465 O O . ASP A 1 316 ? 10.750 -0.007 -12.236 1.00 91.88 316 ASP A O 1
ATOM 2469 N N . LEU A 1 317 ? 11.815 0.981 -13.959 1.00 92.69 317 LEU A N 1
ATOM 2470 C CA . LEU A 1 317 ? 11.497 2.355 -13.561 1.00 92.69 317 LEU A CA 1
ATOM 2471 C C . LEU A 1 317 ? 9.981 2.585 -13.543 1.00 92.69 317 LEU A C 1
ATOM 2473 O O . LEU A 1 317 ? 9.446 3.052 -12.536 1.00 92.69 317 LEU A O 1
ATOM 2477 N N . CYS A 1 318 ? 9.273 2.178 -14.600 1.00 96.06 318 CYS A N 1
ATOM 2478 C CA . CYS A 1 318 ? 7.818 2.308 -14.674 1.00 96.06 318 CYS A CA 1
ATOM 2479 C C . CYS A 1 318 ? 7.085 1.432 -13.642 1.00 96.06 318 CYS A C 1
ATOM 2481 O O . CYS A 1 318 ? 6.102 1.869 -13.046 1.00 96.06 318 CYS A O 1
ATOM 2483 N N . ILE A 1 319 ? 7.549 0.206 -13.376 1.00 95.19 319 ILE A N 1
ATOM 2484 C CA . ILE A 1 319 ? 6.957 -0.630 -12.317 1.00 95.19 319 ILE A CA 1
ATOM 2485 C C . ILE A 1 319 ? 7.201 0.006 -10.947 1.00 95.19 319 ILE A C 1
ATOM 2487 O O . ILE A 1 319 ? 6.299 0.029 -10.107 1.00 95.19 319 ILE A O 1
ATOM 2491 N N . HIS A 1 320 ? 8.404 0.530 -10.712 1.00 91.44 320 HIS A N 1
ATOM 2492 C CA . HIS A 1 320 ? 8.742 1.178 -9.453 1.00 91.44 320 HIS A CA 1
ATOM 2493 C C . HIS A 1 320 ? 7.900 2.438 -9.225 1.00 91.44 320 HIS A C 1
ATOM 2495 O O . HIS A 1 320 ? 7.405 2.649 -8.118 1.00 91.44 320 HIS A O 1
ATOM 2501 N N . TYR A 1 321 ? 7.648 3.204 -10.288 1.00 94.88 321 TYR A N 1
ATOM 2502 C CA . TYR A 1 321 ? 6.706 4.319 -10.291 1.00 94.88 321 TYR A CA 1
ATOM 2503 C C . TYR A 1 321 ? 5.301 3.900 -9.870 1.00 94.88 321 TYR A C 1
ATOM 2505 O O . TYR A 1 321 ? 4.761 4.422 -8.895 1.00 94.88 321 TYR A O 1
ATOM 2513 N N . LEU A 1 322 ? 4.720 2.916 -10.569 1.00 94.81 322 LEU A N 1
ATOM 2514 C CA . LEU A 1 322 ? 3.391 2.389 -10.262 1.00 94.81 322 LEU A CA 1
ATOM 2515 C C . LEU A 1 322 ? 3.301 1.939 -8.804 1.00 94.81 322 LEU A C 1
ATOM 2517 O O . LEU A 1 322 ? 2.322 2.225 -8.115 1.00 94.81 322 LEU A O 1
ATOM 2521 N N . TYR A 1 323 ? 4.352 1.296 -8.304 1.00 91.38 323 TYR A N 1
ATOM 2522 C CA . TYR A 1 323 ? 4.417 0.846 -6.926 1.00 91.38 323 TYR A CA 1
ATOM 2523 C C . TYR A 1 323 ? 4.471 2.008 -5.923 1.00 91.38 323 TYR A C 1
ATOM 2525 O O . TYR A 1 323 ? 3.685 2.039 -4.978 1.00 91.38 323 TYR A O 1
ATOM 2533 N N . LYS A 1 324 ? 5.388 2.965 -6.107 1.00 88.69 324 LYS A N 1
ATOM 2534 C CA . LYS A 1 324 ? 5.649 4.052 -5.147 1.00 88.69 324 LYS A CA 1
ATOM 2535 C C . LYS A 1 324 ? 4.593 5.153 -5.186 1.00 88.69 324 LYS A C 1
ATOM 2537 O O . LYS A 1 324 ? 4.155 5.614 -4.134 1.00 88.69 324 LYS A O 1
ATOM 2542 N N . VAL A 1 325 ? 4.178 5.555 -6.381 1.00 91.44 325 VAL A N 1
ATOM 2543 C CA . VAL A 1 325 ? 3.253 6.673 -6.597 1.00 91.44 325 VAL A CA 1
ATOM 2544 C C . VAL A 1 325 ? 1.813 6.175 -6.538 1.00 91.44 325 VAL A C 1
ATOM 2546 O O . VAL A 1 325 ? 1.005 6.671 -5.746 1.00 91.44 325 VAL A O 1
ATOM 2549 N N . HIS A 1 326 ? 1.500 5.120 -7.297 1.00 92.31 326 HIS A N 1
ATOM 2550 C CA . HIS A 1 326 ? 0.125 4.635 -7.411 1.00 92.31 326 HIS A CA 1
ATOM 2551 C C . HIS A 1 326 ? -0.268 3.554 -6.408 1.00 92.31 326 HIS A C 1
ATOM 2553 O O . HIS A 1 326 ? -1.452 3.242 -6.300 1.00 92.31 326 HIS A O 1
ATOM 2559 N N . CYS A 1 327 ? 0.668 3.012 -5.633 1.00 92.00 327 CYS A N 1
ATOM 2560 C CA . CYS A 1 327 ? 0.428 1.805 -4.850 1.00 92.00 327 CYS A CA 1
ATOM 2561 C C . CYS A 1 327 ? -0.108 0.632 -5.690 1.00 92.00 327 CYS A C 1
ATOM 2563 O O . CYS A 1 327 ? -1.013 -0.084 -5.257 1.00 92.00 327 CYS A O 1
ATOM 2565 N N . PHE A 1 328 ? 0.419 0.447 -6.896 1.00 92.44 328 PHE A N 1
ATOM 2566 C CA . PHE A 1 328 ? -0.009 -0.604 -7.809 1.00 92.44 328 PHE A CA 1
ATOM 2567 C C . PHE A 1 328 ? 1.114 -1.623 -8.024 1.00 92.44 328 PHE A C 1
ATOM 2569 O O . PHE A 1 328 ? 2.169 -1.313 -8.576 1.00 92.44 328 PHE A O 1
ATOM 2576 N N . ALA A 1 329 ? 0.892 -2.864 -7.588 1.00 91.31 329 ALA A N 1
ATOM 2577 C CA . ALA A 1 329 ? 1.830 -3.960 -7.791 1.00 91.31 329 ALA A CA 1
ATOM 2578 C C . ALA A 1 329 ? 1.562 -4.639 -9.143 1.00 91.31 329 ALA A C 1
ATOM 2580 O O . ALA A 1 329 ? 0.741 -5.556 -9.233 1.00 91.31 329 ALA A O 1
ATOM 2581 N N . TYR A 1 330 ? 2.292 -4.191 -10.173 1.00 94.94 330 TYR A N 1
ATOM 2582 C CA . TYR A 1 330 ? 2.105 -4.564 -11.583 1.00 94.94 330 TYR A CA 1
ATOM 2583 C C . TYR A 1 330 ? 1.920 -6.071 -11.811 1.00 94.94 330 TYR A C 1
ATOM 2585 O O . TYR A 1 330 ? 0.870 -6.496 -12.286 1.00 94.94 330 TYR A O 1
ATOM 2593 N N . TYR A 1 331 ? 2.880 -6.899 -11.393 1.00 91.81 331 TYR A N 1
ATOM 2594 C CA . TYR A 1 331 ? 2.828 -8.341 -11.664 1.00 91.81 331 TYR A CA 1
ATOM 2595 C C . TYR A 1 331 ? 1.742 -9.103 -10.894 1.00 91.81 331 TYR A C 1
ATOM 2597 O O . TYR A 1 331 ? 1.379 -10.203 -11.301 1.00 91.81 331 TYR A O 1
ATOM 2605 N N . SER A 1 332 ? 1.219 -8.553 -9.793 1.00 86.38 332 SER A N 1
ATOM 2606 C CA . SER A 1 332 ? 0.066 -9.144 -9.101 1.00 86.38 332 SER A CA 1
ATOM 2607 C C . SER A 1 332 ? -1.272 -8.567 -9.565 1.00 86.38 332 SER A C 1
ATOM 2609 O O . SER A 1 332 ? -2.305 -9.146 -9.249 1.00 86.38 332 SER A O 1
ATOM 2611 N N . GLY A 1 333 ? -1.268 -7.427 -10.266 1.00 89.81 333 GLY A N 1
ATOM 2612 C CA . GLY A 1 333 ? -2.482 -6.687 -10.620 1.00 89.81 333 GLY A CA 1
ATOM 2613 C C . GLY A 1 333 ? -3.263 -6.178 -9.402 1.00 89.81 333 GLY A C 1
ATOM 2614 O O . GLY A 1 333 ? -4.478 -6.030 -9.474 1.00 89.81 333 GLY A O 1
ATOM 2615 N N . ILE A 1 334 ? -2.583 -5.964 -8.269 1.00 86.00 334 ILE A N 1
ATOM 2616 C CA . ILE A 1 334 ? -3.207 -5.554 -7.004 1.00 86.00 334 ILE A CA 1
ATOM 2617 C C . ILE A 1 334 ? -2.891 -4.082 -6.762 1.00 86.00 334 ILE A C 1
ATOM 2619 O O . ILE A 1 334 ? -1.724 -3.695 -6.687 1.00 86.00 334 ILE A O 1
ATOM 2623 N N . GLU A 1 335 ? -3.938 -3.285 -6.584 1.00 87.88 335 GLU A N 1
ATOM 2624 C CA . GLU A 1 335 ? -3.853 -1.908 -6.106 1.00 87.88 335 GLU A CA 1
ATOM 2625 C C . GLU A 1 335 ? -4.095 -1.870 -4.594 1.00 87.88 335 GLU A C 1
ATOM 2627 O O . GLU A 1 335 ? -4.976 -2.559 -4.076 1.00 87.88 335 GLU A O 1
ATOM 2632 N N . ASN A 1 336 ? -3.308 -1.081 -3.862 1.00 81.88 336 ASN A N 1
ATOM 2633 C CA . ASN A 1 336 ? -3.448 -0.960 -2.414 1.00 81.88 336 ASN A CA 1
ATOM 2634 C C . ASN A 1 336 ? -3.312 0.504 -1.962 1.00 81.88 336 ASN A C 1
ATOM 2636 O O . ASN A 1 336 ? -2.295 0.882 -1.372 1.00 81.88 336 ASN A O 1
ATOM 2640 N N . PRO A 1 337 ? -4.315 1.351 -2.257 1.00 73.56 337 PRO A N 1
ATOM 2641 C CA . PRO A 1 337 ? -4.188 2.802 -2.126 1.00 73.56 337 PRO A CA 1
ATOM 2642 C C . PRO A 1 337 ? -3.893 3.255 -0.688 1.00 73.56 337 PRO A C 1
ATOM 2644 O O . PRO A 1 337 ? -3.138 4.209 -0.494 1.00 73.56 337 PRO A O 1
ATOM 2647 N N . ASP A 1 338 ? -4.417 2.534 0.310 1.00 67.62 338 ASP A N 1
ATOM 2648 C CA . ASP A 1 338 ? -4.352 2.948 1.718 1.00 67.62 338 ASP A CA 1
ATOM 2649 C C . ASP A 1 338 ? -3.038 2.602 2.439 1.00 67.62 338 ASP A C 1
ATOM 2651 O O . ASP A 1 338 ? -2.805 3.101 3.539 1.00 67.62 338 ASP A O 1
ATOM 2655 N N . ASP A 1 339 ? -2.227 1.676 1.913 1.00 66.56 339 ASP A N 1
ATOM 2656 C CA . ASP A 1 339 ? -0.988 1.261 2.579 1.00 66.56 339 ASP A CA 1
ATOM 2657 C C . ASP A 1 339 ? 0.067 0.784 1.565 1.00 66.56 339 ASP A C 1
ATOM 2659 O O . ASP A 1 339 ? 0.074 -0.397 1.192 1.00 66.56 339 ASP A O 1
ATOM 2663 N N . PRO A 1 340 ? 1.005 1.661 1.154 1.00 58.72 340 PRO A N 1
ATOM 2664 C CA . PRO A 1 340 ? 2.120 1.274 0.287 1.00 58.72 340 PRO A CA 1
ATOM 2665 C C . PRO A 1 340 ? 3.008 0.188 0.911 1.00 58.72 340 PRO A C 1
ATOM 2667 O O . PRO A 1 340 ? 3.685 -0.545 0.195 1.00 58.72 340 PRO A O 1
ATOM 2670 N N . THR A 1 341 ? 3.006 0.044 2.242 1.00 58.97 341 THR A N 1
ATOM 2671 C CA . THR A 1 341 ? 3.780 -0.992 2.942 1.00 58.97 341 THR A CA 1
ATOM 2672 C C . THR A 1 341 ? 3.065 -2.343 3.001 1.00 58.97 341 THR A C 1
ATOM 2674 O O . THR A 1 341 ? 3.688 -3.341 3.374 1.00 58.97 341 THR A O 1
ATOM 2677 N N . ALA A 1 342 ? 1.776 -2.386 2.644 1.00 59.41 342 ALA A N 1
ATOM 2678 C CA . ALA A 1 342 ? 0.993 -3.615 2.524 1.00 59.41 342 ALA A CA 1
ATOM 2679 C C . ALA A 1 342 ? 1.028 -4.208 1.114 1.00 59.41 342 ALA A C 1
ATOM 2681 O O . ALA A 1 342 ? 0.520 -5.315 0.911 1.00 59.41 342 ALA A O 1
ATOM 2682 N N . LEU A 1 343 ? 1.597 -3.495 0.143 1.00 58.59 343 LEU A N 1
ATOM 2683 C CA . LEU A 1 343 ? 1.893 -4.093 -1.146 1.00 58.59 343 LEU A CA 1
ATOM 2684 C C . LEU A 1 343 ? 2.934 -5.206 -0.972 1.00 58.59 343 LEU A C 1
ATOM 2686 O O . LEU A 1 343 ? 3.819 -5.105 -0.112 1.00 58.59 343 LEU A O 1
ATOM 2690 N N . PRO A 1 344 ? 2.814 -6.301 -1.743 1.00 61.38 344 PRO A N 1
ATOM 2691 C CA . PRO A 1 344 ? 3.866 -7.304 -1.776 1.00 61.38 344 PRO A CA 1
ATOM 2692 C C . PRO A 1 344 ? 5.159 -6.630 -2.227 1.00 61.38 344 PRO A C 1
ATOM 2694 O O . PRO A 1 344 ? 5.115 -5.730 -3.059 1.00 61.38 344 PRO A O 1
ATOM 2697 N N . GLU A 1 345 ? 6.309 -7.066 -1.712 1.00 64.94 345 GLU A N 1
ATOM 2698 C CA . GLU A 1 345 ? 7.574 -6.568 -2.254 1.00 64.94 345 GLU A CA 1
ATOM 2699 C C . GLU A 1 345 ? 7.607 -6.760 -3.768 1.00 64.94 345 GLU A C 1
ATOM 2701 O O . GLU A 1 345 ? 7.095 -7.762 -4.283 1.00 64.94 345 GLU A O 1
ATOM 2706 N N . MET A 1 346 ? 8.201 -5.789 -4.466 1.00 68.44 346 MET A N 1
ATOM 2707 C CA . MET A 1 346 ? 8.369 -5.878 -5.908 1.00 68.44 346 MET A CA 1
ATOM 2708 C C . MET A 1 346 ? 9.052 -7.198 -6.244 1.00 68.44 346 MET A C 1
ATOM 2710 O O . MET A 1 346 ? 10.168 -7.474 -5.801 1.00 68.44 346 MET A O 1
ATOM 2714 N N . ALA A 1 347 ? 8.341 -8.017 -7.015 1.00 74.38 347 ALA A N 1
ATOM 2715 C CA . ALA A 1 347 ? 8.865 -9.282 -7.477 1.00 74.38 347 ALA A CA 1
ATOM 2716 C C . ALA A 1 347 ? 10.132 -9.003 -8.287 1.00 74.38 347 ALA A C 1
ATOM 2718 O O . ALA A 1 347 ? 10.128 -8.190 -9.215 1.00 74.38 347 ALA A O 1
ATOM 2719 N N . THR A 1 348 ? 11.229 -9.650 -7.907 1.00 75.62 348 THR A N 1
ATOM 2720 C CA . THR A 1 348 ? 12.492 -9.465 -8.609 1.00 75.62 348 THR A CA 1
ATOM 2721 C C . THR A 1 348 ? 12.482 -10.317 -9.866 1.00 75.62 348 THR A C 1
ATOM 2723 O O . THR A 1 348 ? 12.095 -11.494 -9.856 1.00 75.62 348 THR A O 1
ATOM 2726 N N . ARG A 1 349 ? 12.900 -9.714 -10.980 1.00 76.56 349 ARG A N 1
ATOM 2727 C CA . ARG A 1 349 ? 13.138 -10.477 -12.201 1.00 76.56 349 ARG A CA 1
ATOM 2728 C C . ARG A 1 349 ? 14.301 -11.440 -11.953 1.00 76.56 349 ARG A C 1
ATOM 2730 O O . ARG A 1 349 ? 15.309 -11.035 -11.364 1.00 76.56 349 ARG A O 1
ATOM 2737 N N . PRO A 1 350 ? 14.190 -12.709 -12.377 1.00 75.56 350 PRO A N 1
ATOM 2738 C CA . PRO A 1 350 ? 15.323 -13.614 -12.319 1.00 75.56 350 PRO A CA 1
ATOM 2739 C C . PRO A 1 350 ? 16.459 -13.044 -13.174 1.00 75.56 350 PRO A C 1
ATOM 2741 O O . PRO A 1 350 ? 16.237 -12.627 -14.310 1.00 75.56 350 PRO A O 1
ATOM 2744 N N . LYS A 1 351 ? 17.678 -13.027 -12.626 1.00 74.62 351 LYS A N 1
ATOM 2745 C CA . LYS A 1 351 ? 18.870 -12.654 -13.393 1.00 74.62 351 LYS A CA 1
ATOM 2746 C C . LYS A 1 351 ? 19.075 -13.707 -14.478 1.00 74.62 351 LYS A C 1
ATOM 2748 O O . LYS A 1 351 ? 19.329 -14.868 -14.154 1.00 74.62 351 LYS A O 1
ATOM 2753 N N . ILE A 1 352 ? 18.926 -13.315 -15.740 1.00 65.75 352 ILE A N 1
ATOM 2754 C CA . ILE A 1 352 ? 19.344 -14.158 -16.856 1.00 65.75 352 ILE A CA 1
ATOM 2755 C C . ILE A 1 352 ? 20.865 -14.087 -16.900 1.00 65.75 352 ILE A C 1
ATOM 2757 O O . ILE A 1 352 ? 21.444 -13.005 -16.961 1.00 65.75 352 ILE A O 1
ATOM 2761 N N . ASP A 1 353 ? 21.503 -15.247 -16.805 1.00 67.44 353 ASP A N 1
ATOM 2762 C CA . ASP A 1 353 ? 22.924 -15.369 -17.103 1.00 67.44 353 ASP A CA 1
ATOM 2763 C C . ASP A 1 353 ? 23.111 -15.037 -18.594 1.00 67.44 353 ASP A C 1
ATOM 2765 O O . ASP A 1 353 ? 22.435 -15.660 -19.419 1.00 67.44 353 ASP A O 1
ATOM 2769 N N . PRO A 1 354 ? 23.970 -14.066 -18.957 1.00 60.75 354 PRO A N 1
ATOM 2770 C CA . PRO A 1 354 ? 24.178 -13.673 -20.352 1.00 60.75 354 PRO A CA 1
ATOM 2771 C C . PRO A 1 354 ? 24.610 -14.843 -21.253 1.00 60.75 354 PRO A C 1
ATOM 2773 O O . PRO A 1 354 ? 24.412 -14.780 -22.461 1.00 60.75 354 PRO A O 1
ATOM 2776 N N . ASN A 1 355 ? 25.133 -15.931 -20.676 1.00 64.12 355 ASN A N 1
ATOM 2777 C CA . ASN A 1 355 ? 25.544 -17.141 -21.394 1.00 64.12 355 ASN A CA 1
ATOM 2778 C C . ASN A 1 355 ? 24.432 -18.204 -21.513 1.00 64.12 355 ASN A C 1
ATOM 2780 O O . ASN A 1 355 ? 24.668 -19.318 -21.992 1.00 64.12 355 ASN A O 1
ATOM 2784 N N . VAL A 1 356 ? 23.216 -17.916 -21.039 1.00 63.03 356 VAL A N 1
ATOM 2785 C CA . VAL A 1 356 ? 22.070 -18.826 -21.151 1.00 63.03 356 VAL A CA 1
ATOM 2786 C C . VAL A 1 356 ? 21.228 -18.436 -22.357 1.00 63.03 356 VAL A C 1
ATOM 2788 O O . VAL A 1 356 ? 20.478 -17.461 -22.336 1.00 63.03 356 VAL A O 1
ATOM 2791 N N . VAL A 1 357 ? 21.298 -19.263 -23.399 1.00 63.78 357 VAL A N 1
ATOM 2792 C CA . VAL A 1 357 ? 20.385 -19.182 -24.538 1.00 63.78 357 VAL A CA 1
ATOM 2793 C C . VAL A 1 357 ? 19.057 -19.795 -24.113 1.00 63.78 357 VAL A C 1
ATOM 2795 O O . VAL A 1 357 ? 18.960 -20.985 -23.799 1.00 63.78 357 VAL A O 1
ATOM 2798 N N . ILE A 1 358 ? 18.022 -18.961 -24.086 1.00 59.00 358 ILE A N 1
ATOM 2799 C CA . ILE A 1 358 ? 16.643 -19.394 -23.881 1.00 59.00 358 ILE A CA 1
ATOM 2800 C C . ILE A 1 358 ? 16.086 -19.777 -25.253 1.00 59.00 358 ILE A C 1
ATOM 2802 O O . ILE A 1 358 ? 15.689 -18.916 -26.035 1.00 59.00 358 ILE A O 1
ATOM 2806 N N . ALA A 1 359 ? 16.060 -21.071 -25.553 1.00 64.88 359 ALA A N 1
ATOM 2807 C CA . ALA A 1 359 ? 15.389 -21.581 -26.738 1.00 64.88 359 ALA A CA 1
ATOM 2808 C C . ALA A 1 359 ? 13.913 -21.820 -26.400 1.00 64.88 359 ALA A C 1
ATOM 2810 O O . ALA A 1 359 ? 13.588 -22.664 -25.563 1.00 64.88 359 ALA A O 1
ATOM 2811 N N . ILE A 1 360 ? 13.015 -21.076 -27.043 1.00 54.38 360 ILE A N 1
ATOM 2812 C CA . ILE A 1 360 ? 11.572 -21.321 -26.969 1.00 54.38 360 ILE A CA 1
ATOM 2813 C C . ILE A 1 360 ? 11.213 -22.183 -28.177 1.00 54.38 360 ILE A C 1
ATOM 2815 O O . ILE A 1 360 ? 11.412 -21.767 -29.318 1.00 54.38 360 ILE A O 1
ATOM 2819 N N . SER A 1 361 ? 10.743 -23.407 -27.944 1.00 67.38 361 SER A N 1
ATOM 2820 C CA . SER A 1 361 ? 10.292 -24.278 -29.030 1.00 67.38 361 SER A CA 1
ATOM 2821 C C . SER A 1 361 ? 9.014 -23.727 -29.674 1.00 67.38 361 SER A C 1
ATOM 2823 O O . SER A 1 361 ? 8.272 -22.946 -29.079 1.00 67.38 361 SER A O 1
ATOM 2825 N N . SER A 1 362 ? 8.687 -24.210 -30.873 1.00 57.69 362 SER A N 1
ATOM 2826 C CA . SER A 1 362 ? 7.395 -23.937 -31.516 1.00 57.69 362 SER A CA 1
ATOM 2827 C C . SER A 1 362 ? 6.184 -24.452 -30.720 1.00 57.69 362 SER A C 1
ATOM 2829 O O . SER A 1 362 ? 5.073 -23.990 -30.961 1.00 57.69 362 SER A O 1
ATOM 2831 N N . SER A 1 363 ? 6.382 -25.368 -29.760 1.00 72.75 363 SER A N 1
ATOM 2832 C CA . SER A 1 363 ? 5.354 -25.814 -28.803 1.00 72.75 363 SER A CA 1
ATOM 2833 C C . SER A 1 363 ? 5.173 -24.872 -27.604 1.00 72.75 363 SER A C 1
ATOM 2835 O O . SER A 1 363 ? 4.269 -25.091 -26.804 1.00 72.75 363 SER A O 1
ATOM 2837 N N . GLY A 1 364 ? 6.003 -23.832 -27.468 1.00 63.75 364 GLY A N 1
ATOM 2838 C CA . GLY A 1 364 ? 6.014 -22.938 -26.307 1.00 63.75 364 GLY A CA 1
ATOM 2839 C C . GLY A 1 364 ? 6.827 -23.463 -25.119 1.00 63.75 364 GLY A C 1
ATOM 2840 O O . GLY A 1 364 ? 6.826 -22.836 -24.059 1.00 63.75 364 GLY A O 1
ATOM 2841 N N . ASP A 1 365 ? 7.550 -24.577 -25.278 1.00 68.81 365 ASP A N 1
ATOM 2842 C CA . ASP A 1 365 ? 8.430 -25.098 -24.234 1.00 68.81 365 ASP A CA 1
ATOM 2843 C C . ASP A 1 365 ? 9.701 -24.253 -24.145 1.00 68.81 365 ASP A C 1
ATOM 2845 O O . ASP A 1 365 ? 10.427 -24.058 -25.122 1.00 68.81 365 ASP A O 1
ATOM 2849 N N . VAL A 1 366 ? 9.994 -23.775 -22.938 1.00 56.06 366 VAL A N 1
ATOM 2850 C CA . VAL A 1 366 ? 11.184 -22.974 -22.651 1.00 56.06 366 VAL A CA 1
ATOM 2851 C C . VAL A 1 366 ? 12.324 -23.907 -22.241 1.00 56.06 366 VAL A C 1
ATOM 2853 O O . VAL A 1 366 ? 12.310 -24.464 -21.141 1.00 56.06 366 VAL A O 1
ATOM 2856 N N . ARG A 1 367 ? 13.333 -24.072 -23.103 1.00 70.88 367 ARG A N 1
ATOM 2857 C CA . ARG A 1 367 ? 14.579 -24.792 -22.792 1.00 70.88 367 ARG A CA 1
ATOM 2858 C C . ARG A 1 367 ? 15.712 -23.801 -22.536 1.00 70.88 367 ARG A C 1
ATOM 2860 O O . ARG A 1 367 ? 15.898 -22.845 -23.281 1.00 70.88 367 ARG A O 1
ATOM 2867 N N . LEU A 1 368 ? 16.473 -24.041 -21.470 1.00 60.06 368 LEU A N 1
ATOM 2868 C CA . LEU A 1 368 ? 17.667 -23.268 -21.127 1.00 60.06 368 LEU A CA 1
ATOM 2869 C C . LEU A 1 368 ? 18.892 -24.091 -21.525 1.00 60.06 368 LEU A C 1
ATOM 2871 O O . LEU A 1 368 ? 19.113 -25.154 -20.946 1.00 60.06 368 LEU A O 1
ATOM 2875 N N . SER A 1 369 ? 19.677 -23.616 -22.488 1.00 67.00 369 SER A N 1
ATOM 2876 C CA . SER A 1 369 ? 20.971 -24.210 -22.846 1.00 67.00 369 SER A CA 1
ATOM 2877 C C . SER A 1 369 ? 22.089 -23.216 -22.552 1.00 67.00 369 SER A C 1
ATOM 2879 O O . SER A 1 369 ? 21.992 -22.050 -22.933 1.00 67.00 369 SER A O 1
ATOM 2881 N N . LYS A 1 370 ? 23.149 -23.663 -21.873 1.00 65.38 370 LYS A N 1
ATOM 2882 C CA . LYS A 1 370 ? 24.381 -22.876 -21.732 1.00 65.38 370 LYS A CA 1
ATOM 2883 C C . LYS A 1 370 ? 25.150 -22.904 -23.053 1.00 65.38 370 LYS A C 1
ATOM 2885 O O . LYS A 1 370 ? 25.183 -23.944 -23.706 1.00 65.38 370 LYS A O 1
ATOM 2890 N N . THR A 1 371 ? 25.754 -21.782 -23.433 1.00 60.56 371 THR A N 1
ATOM 2891 C CA . THR A 1 371 ? 26.574 -21.663 -24.654 1.00 60.56 371 THR A CA 1
ATOM 2892 C C . THR A 1 371 ? 27.863 -22.479 -24.603 1.00 60.56 371 THR A C 1
ATOM 2894 O O . THR A 1 371 ? 28.407 -22.814 -25.653 1.00 60.56 371 THR A O 1
ATOM 2897 N N . ASP A 1 372 ? 28.313 -22.876 -23.412 1.00 61.41 372 ASP A N 1
ATOM 2898 C CA . ASP A 1 372 ? 29.503 -23.708 -23.242 1.00 61.41 372 ASP A CA 1
ATOM 2899 C C . ASP A 1 372 ? 29.165 -25.191 -23.440 1.00 61.41 372 ASP A C 1
ATOM 2901 O O . ASP A 1 372 ? 29.003 -25.957 -22.495 1.00 61.41 372 ASP A O 1
ATOM 2905 N N . GLY A 1 373 ? 28.984 -25.562 -24.706 1.00 54.81 373 GLY A N 1
ATOM 2906 C CA . GLY A 1 373 ? 29.789 -26.590 -25.367 1.00 54.81 373 GLY A CA 1
ATOM 2907 C C . GLY A 1 373 ? 29.841 -28.034 -24.860 1.00 54.81 373 GLY A C 1
ATOM 2908 O O . GLY A 1 373 ? 30.456 -28.825 -25.566 1.00 54.81 373 GLY A O 1
ATOM 2909 N N . ASP A 1 374 ? 29.222 -28.423 -23.746 1.00 47.84 374 ASP A N 1
ATOM 2910 C CA . ASP A 1 374 ? 29.125 -29.840 -23.376 1.00 47.84 374 ASP A CA 1
ATOM 2911 C C . ASP A 1 374 ? 27.706 -30.355 -23.640 1.00 47.84 374 ASP A C 1
ATOM 2913 O O . ASP A 1 374 ? 26.776 -30.046 -22.881 1.00 47.84 374 ASP A O 1
ATOM 2917 N N . PRO A 1 375 ? 27.486 -31.134 -24.719 1.00 45.97 375 PRO A N 1
ATOM 2918 C CA . PRO A 1 375 ? 26.256 -31.889 -24.836 1.00 45.97 375 PRO A CA 1
ATOM 2919 C C . PRO A 1 375 ? 26.218 -32.853 -23.651 1.00 45.97 375 PRO A C 1
ATOM 2921 O O . PRO A 1 375 ? 26.983 -33.813 -23.603 1.00 45.97 375 PRO A O 1
ATOM 2924 N N . MET A 1 376 ? 25.329 -32.607 -22.684 1.00 39.06 376 MET A N 1
ATOM 2925 C CA . MET A 1 376 ? 24.971 -33.648 -21.729 1.00 39.06 376 MET A CA 1
ATOM 2926 C C . MET A 1 376 ? 24.437 -34.829 -22.536 1.00 39.06 376 MET A C 1
ATOM 2928 O O . MET A 1 376 ? 23.322 -34.787 -23.061 1.00 39.06 376 MET A O 1
ATOM 2932 N N . SER A 1 377 ? 25.256 -35.868 -22.658 1.00 42.78 377 SER A N 1
ATOM 2933 C CA . SER A 1 377 ? 24.807 -37.196 -23.027 1.00 42.78 377 SER A CA 1
ATOM 2934 C C . SER A 1 377 ? 23.791 -37.627 -21.975 1.00 42.78 377 SER A C 1
ATOM 2936 O O . SER A 1 377 ? 24.122 -37.791 -20.802 1.00 42.78 377 SER A O 1
ATOM 2938 N N . LEU A 1 378 ? 22.534 -37.723 -22.399 1.00 45.38 378 LEU A N 1
ATOM 2939 C CA . LEU A 1 378 ? 21.498 -38.421 -21.655 1.00 45.38 378 LEU A CA 1
ATOM 2940 C C . LEU A 1 378 ? 21.807 -39.917 -21.777 1.00 45.38 378 LEU A C 1
ATOM 2942 O O . LEU A 1 378 ? 21.588 -40.483 -22.849 1.00 45.38 378 LEU A O 1
ATOM 2946 N N . ASP A 1 379 ? 22.354 -40.501 -20.712 1.00 47.09 379 ASP A N 1
ATOM 2947 C CA . ASP A 1 379 ? 22.290 -41.949 -20.470 1.00 47.09 379 ASP A CA 1
ATOM 2948 C C . ASP A 1 379 ? 20.907 -42.342 -19.929 1.00 47.09 379 ASP A C 1
ATOM 2950 O O . ASP A 1 379 ? 20.358 -41.585 -19.086 1.00 47.09 379 ASP A O 1
#

Sequence (379 aa):
MKQIKEETAERLRIFAEELQASGDTALPELIAEQTREAESKQIPAEDEQTAEPREGGELASEGEHKSDEGNDDQPEKDAQERLNEKKGSEGVASNLPKPIDTLFIRGIPTKVTRAQLREGLSCEGKYTVVSLRIGEVQPMRGLSRFAWAKYESAEIANAACEALPDTVIKEPVAAHPAEDDVKKQSEVDASGEAPPKDTEEKEKSPVEGVEEEEGEGGDQSAKADDAEPVEAAKAEPRANVLYRFDVSLNKERERRFVHRNNVLPKIAATAPRLKHDREQVIAVMRHMDKYREVEGQNPFTEEFLASVEDEPRQLDLCIHYLYKVHCFAYYSGIENPDDPTALPEMATRPKIDPNVVIAISSSGDVRLSKTDGDPMSLD

InterPro domains:
  IPR012677 Nucleotide-binding alpha-beta plait domain superfamily [G3DSA:3.30.70.330] (30-174)
  IPR035979 RNA-binding domain superfamily [SSF54928] (83-169)

Secondary structure (DSSP, 8-state):
-HHHHHHHHHHHHHHHHHHHHTT-THHHHHHHHHHHHHHHT---------------------------------------SSSSS----------PPPP--EEEEEEE-TTS-HHHHHHHHTTTTTS-EEEEEEPPPBGGGTTBEEEEEEESSHHHHHHHHHHGGG-EEEPP------GGGGGGSSSS-----PPPP-------------------------------------------EEEE-EEEE-THHHHHHHT---BPPGGGGSHHHHHHHHHHHHHHHHHHHHHHT-GGG-S--HHHHHH---HHHHHHHHHHHHHHTT-EEGGGTEE-TT-GGGSPPPPBPP---TTEEEEE-TTS-EEEEESS-------